Protein AF-A0A7C8I008-F1 (afdb_monomer_lite)

Secondary structure (DSSP, 8-state):
--S-------HHHHHHHHHHHHHHHHHHHHHHHHHHHTT-S--TTTT--STTHHHHHHHHHHHHHHHHHHHHHHHH-S-SEEEEEEETT--EEEEEEESS-----TTS--EEEETTSTTGGGGGSPTT-EEEETTEEEEEEEEEE--EEESSSEEEEEEEEEESS-EEEEEEHHHHHHHHHTT----S-S--------S-PPTT-EEEETTEEEE---S-PPP--SS--HHHHHHHHS-TT--------TTSSHHHHHHHHHHHHT-TTTTS-HHHHHHHTT-S-TT---EEESSHHHHHHHHHHHHHTT----TTTEEEHHHHHHHHHHHTT-B-BTTB--B---SS------HHHHHHHHHHHHHHHHHHHHHHHHHHHHHHHHS--HHHHHHHHHHHHTHHHHT-S-HHHHHHHHHTTHHHHHHHHHHHHHHHHHHHHHHHHHHHHH-TTHHHHHHHHH--GGGGG--HHHHHHHHHHHHHHHHHHHHHHHHTT-PPPTTSHHHHHHHHHGGGSPPHHHHHH--

Foldseek 3Di:
DDPDDDDDDDLLVVLVVVQVLLVLLLVQLVVVLVCVVVVVPPDPPPDPPDPVVPVVVVVVVV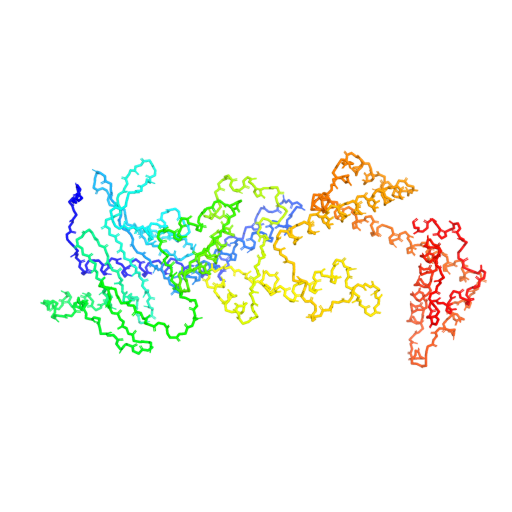VVVLVNVQSVQCNQPVAFKKWWKAAPVRDIDIEGEGLAQFGDRPPDSHHYYYCLAPVVVCLQPAFQDWDDDPNTIIGTFKMKGFQWDDDPGIKTAQIWIDGPPDTATDGISVVSNVCVVVPPPCPCVRCPPDDDDDPDDDQQDFHADRNHTDGRHPDPAQDPNSHDHNVLSVVLLPAPPDDDDDDDDPPNCSLVSVLLSLLLQLDPPRRADPVNCVVQVPPPCSNQAAEEDQDPVVQVSSCVSNVVSVHNDDPVRYYHPVVVVVVVCVVVLADDDPVHDHDHDDPPDDPPDDPVVVVVVVLVVLLVVLQVQLVVVVVVLVVLCVAPDPLSVVVSVVCVVVNVQSNDSGVVSVVVVVVVCVVSVVVVVVVLVVVLLVVLVVLVVVVCVVPVCVLVVQLVQLDDPVNVPDDPVVSSVVSSVLSSVLLLQVLVCLVVVHDRDPPDSSVSNVVVCPVSHDDNVVSVSSD

pLDDT: mean 77.52, std 16.25, range [32.84, 96.94]

Sequence (527 aa):
MSEFDYPSFNGERFASETLVAIGSIYQAAATKLNEKKDGVIGNPLANANDFNSAVSCNQLRKSSQEVYDGYRSIVAEPAIARITLVNKQNKIKRYYVTRRCSVVVPNSDIRVASYRSRIGQLASYDVGDEYRIGGELYELVEKAKLFPQQKKQWDSIDTYYEDDAQEFTISSLLTLIAEAQDGSAPDDGFTIIVDDIDEDIPDGALVFSDGRKRQVIGQPALSDTAVLDKMQVEVFRLPINSRLFLYGPPGTGKTTTLIKRLALKLDEREGVTEDERDLLANVEEPKAWLMFTPSELLRQYVKEAFVREGVLASSEHIHTWDKYKIKLGSECKLLATPNRRGFQLDKEQQINFSAQKQIKYYERFKKQLGSDFGRKIRKSIAALRSAKLDLASEISTQFVAKKHIFQSKNPVTIVMELSKFADKLNELEQVLKEEQTQIFKDEAKIQQRNDSKFLSSLYLEIKEEDDSQLSRGDKSKFVSTAYKRALIAYCENIAVSKAVNKGTQQEKIVTWLGERVPAKKNCNSFW

Structure (mmCIF, N/CA/C/O backbone):
data_AF-A0A7C8I008-F1
#
_entry.id   AF-A0A7C8I008-F1
#
loop_
_atom_site.group_PDB
_atom_site.id
_atom_site.type_symbol
_atom_site.label_atom_id
_atom_site.label_alt_id
_atom_site.label_comp_id
_atom_site.label_asym_id
_atom_site.label_entity_id
_atom_site.label_seq_id
_atom_site.pdbx_PDB_ins_code
_atom_site.Cartn_x
_atom_site.Cartn_y
_atom_site.Cartn_z
_atom_site.occupancy
_atom_site.B_iso_or_equiv
_atom_site.auth_seq_id
_atom_site.auth_comp_id
_atom_site.auth_asym_id
_atom_site.auth_atom_id
_atom_site.pdbx_PDB_model_num
ATOM 1 N N . MET A 1 1 ? -34.881 -11.059 19.661 1.00 35.00 1 MET A N 1
ATOM 2 C CA . MET A 1 1 ? -34.796 -11.804 20.933 1.00 35.00 1 MET A CA 1
ATOM 3 C C . MET A 1 1 ? -33.758 -12.877 20.714 1.00 35.00 1 MET A C 1
ATOM 5 O O . MET A 1 1 ? -34.074 -13.856 20.046 1.00 35.00 1 MET A O 1
ATOM 9 N N . SER A 1 2 ? -32.518 -12.627 21.132 1.00 40.41 2 SER A N 1
ATOM 10 C CA . SER A 1 2 ? -31.447 -13.614 21.023 1.00 40.41 2 SER A CA 1
ATOM 11 C C . SER A 1 2 ? -31.779 -14.812 21.920 1.00 40.41 2 SER A C 1
ATOM 13 O O . SER A 1 2 ? -32.346 -14.670 23.002 1.00 40.41 2 SER A O 1
ATOM 15 N N . GLU A 1 3 ? -31.488 -16.021 21.436 1.00 43.91 3 GLU A N 1
ATOM 16 C CA . GLU A 1 3 ? -31.693 -17.299 22.146 1.00 43.91 3 GLU A CA 1
ATOM 17 C C . GLU A 1 3 ? -30.688 -17.498 23.300 1.00 43.91 3 GLU A C 1
ATOM 19 O O . GLU A 1 3 ? -30.541 -18.598 23.835 1.00 43.91 3 GLU A O 1
ATOM 24 N N . PHE A 1 4 ? -29.964 -16.443 23.669 1.00 51.84 4 PHE A N 1
ATOM 25 C CA . PHE A 1 4 ? -28.753 -16.524 24.451 1.00 51.84 4 PHE A CA 1
ATOM 26 C C . PHE A 1 4 ? -28.821 -15.645 25.697 1.00 51.84 4 PHE A C 1
ATOM 28 O O . PHE A 1 4 ? -28.955 -14.428 25.623 1.00 51.84 4 PHE A O 1
ATOM 35 N N . ASP A 1 5 ? -28.704 -16.286 26.855 1.00 47.03 5 ASP A N 1
ATOM 36 C CA . ASP A 1 5 ? -28.783 -15.642 28.162 1.00 47.03 5 ASP A CA 1
ATOM 37 C C . ASP A 1 5 ? -27.387 -15.110 28.549 1.00 47.03 5 ASP A C 1
ATOM 39 O O . ASP A 1 5 ? -26.509 -15.878 28.963 1.00 47.03 5 ASP A O 1
ATOM 43 N N . TYR A 1 6 ? -27.142 -13.807 28.354 1.00 56.19 6 TYR A N 1
ATOM 44 C CA . TYR A 1 6 ? -25.900 -13.135 28.763 1.00 56.19 6 TYR A CA 1
ATOM 45 C C . TYR A 1 6 ? -26.154 -12.112 29.872 1.00 56.19 6 TYR A C 1
ATOM 47 O O . TYR A 1 6 ? -27.171 -11.420 29.856 1.00 56.19 6 TYR A O 1
ATOM 55 N N . PRO A 1 7 ? -25.236 -11.993 30.852 1.00 52.81 7 PRO A N 1
ATOM 56 C CA . PRO A 1 7 ? -25.397 -11.052 31.950 1.00 52.81 7 PRO A CA 1
ATOM 57 C C . PRO A 1 7 ? -25.434 -9.608 31.437 1.00 52.81 7 PRO A C 1
ATOM 59 O O . PRO A 1 7 ? -24.636 -9.234 30.578 1.00 52.81 7 PRO A O 1
ATOM 62 N N . SER A 1 8 ? -26.323 -8.802 32.022 1.00 64.62 8 SER A N 1
ATOM 63 C CA . SER A 1 8 ? -26.438 -7.360 31.783 1.00 64.62 8 SER A CA 1
ATOM 64 C C . SER A 1 8 ? -25.087 -6.650 31.916 1.00 64.62 8 SER A C 1
ATOM 66 O O . SER A 1 8 ? -24.280 -7.017 32.779 1.00 64.62 8 SER A O 1
ATOM 68 N N . PHE A 1 9 ? -24.865 -5.610 31.107 1.00 78.44 9 PHE A N 1
ATOM 69 C CA . PHE A 1 9 ? -23.652 -4.791 31.134 1.00 78.44 9 PHE A CA 1
ATOM 70 C C . PHE A 1 9 ? -23.229 -4.425 32.563 1.00 78.44 9 PHE A C 1
ATOM 72 O O . PHE A 1 9 ? -23.972 -3.800 33.319 1.00 78.44 9 PHE A O 1
ATOM 79 N N . ASN A 1 10 ? -22.005 -4.807 32.924 1.00 84.06 10 ASN A N 1
ATOM 80 C CA . ASN A 1 10 ? -21.360 -4.398 34.165 1.00 84.06 10 ASN A CA 1
ATOM 81 C C . ASN A 1 10 ? -20.214 -3.444 33.812 1.00 84.06 10 ASN A C 1
ATOM 83 O O . ASN A 1 10 ? -19.160 -3.886 33.343 1.00 84.06 10 ASN A O 1
ATOM 87 N N . GLY A 1 11 ? -20.441 -2.144 34.017 1.00 83.81 11 GLY A N 1
ATOM 88 C CA . GLY A 1 11 ? -19.523 -1.080 33.609 1.00 83.81 11 GLY A CA 1
ATOM 89 C C . GLY A 1 11 ? -18.139 -1.172 34.247 1.00 83.81 11 GLY A C 1
ATOM 90 O O . GLY A 1 11 ? -17.138 -1.087 33.535 1.00 83.81 11 GLY A O 1
ATOM 91 N N . GLU A 1 12 ? -18.065 -1.437 35.554 1.00 86.31 12 GLU A N 1
ATOM 92 C CA . GLU A 1 12 ? -16.793 -1.575 36.277 1.00 86.31 12 GLU A CA 1
ATOM 93 C C . GLU A 1 12 ? -15.964 -2.740 35.725 1.00 86.31 12 GLU A C 1
ATOM 95 O O . GLU A 1 12 ? -14.778 -2.590 35.410 1.00 86.31 12 GLU A O 1
ATOM 100 N N . ARG A 1 13 ? -16.601 -3.905 35.547 1.00 88.12 13 ARG A N 1
ATOM 101 C CA . ARG A 1 13 ? -15.954 -5.092 34.986 1.00 88.12 13 ARG A CA 1
ATOM 102 C C . ARG A 1 13 ? -15.525 -4.854 33.541 1.00 88.12 13 ARG A C 1
ATOM 104 O O . ARG A 1 13 ? -14.401 -5.199 33.177 1.00 88.12 13 ARG A O 1
ATOM 111 N N . PHE A 1 14 ? -16.395 -4.268 32.718 1.00 90.75 14 PHE A N 1
ATOM 112 C CA . PHE A 1 14 ? -16.093 -3.943 31.326 1.00 90.75 14 PHE A CA 1
ATOM 113 C C . PHE A 1 14 ? -14.873 -3.023 31.222 1.00 90.75 14 PHE A C 1
ATOM 115 O O . PHE A 1 14 ? -13.942 -3.335 30.472 1.00 90.75 14 PHE A O 1
ATOM 122 N N . ALA A 1 15 ? -14.856 -1.929 31.986 1.00 91.88 15 ALA A N 1
ATOM 123 C CA . ALA A 1 15 ? -13.770 -0.960 31.984 1.00 91.88 15 ALA A CA 1
ATOM 124 C C . ALA A 1 15 ? -12.464 -1.577 32.494 1.00 91.88 15 ALA A C 1
ATOM 126 O O . ALA A 1 15 ? -11.439 -1.483 31.817 1.00 91.88 15 ALA A O 1
ATOM 127 N N . SER A 1 16 ? -12.511 -2.286 33.625 1.00 91.81 16 SER A N 1
ATOM 128 C CA . SER A 1 16 ? -11.337 -2.920 34.232 1.00 91.81 16 SER A CA 1
ATOM 129 C C . SER A 1 16 ? -10.700 -3.953 33.301 1.00 91.81 16 SER A C 1
ATOM 131 O O . SER A 1 16 ? -9.501 -3.888 33.028 1.00 91.81 16 SER A O 1
ATOM 133 N N . GLU A 1 17 ? -11.496 -4.873 32.739 1.00 94.12 17 GLU A N 1
ATOM 134 C CA . GLU A 1 17 ? -11.001 -5.880 31.789 1.00 94.12 17 GLU A CA 1
ATOM 135 C C . GLU A 1 17 ? -10.402 -5.232 30.528 1.00 94.12 17 GLU A C 1
ATOM 137 O O . GLU A 1 17 ? -9.371 -5.686 30.023 1.00 94.12 17 GLU A O 1
ATOM 142 N N . THR A 1 18 ? -11.029 -4.162 30.026 1.00 95.56 18 THR A N 1
ATOM 143 C CA . THR A 1 18 ? -10.592 -3.461 28.810 1.00 95.56 18 THR A CA 1
ATOM 144 C C . THR A 1 18 ? -9.280 -2.712 29.030 1.00 95.56 18 THR A C 1
ATOM 146 O O . THR A 1 18 ? -8.369 -2.826 28.209 1.00 95.56 18 THR A O 1
ATOM 149 N N . LEU A 1 19 ? -9.137 -1.988 30.142 1.00 95.62 19 LEU A N 1
ATOM 150 C CA . LEU A 1 19 ? -7.914 -1.243 30.454 1.00 95.62 19 LEU A CA 1
ATOM 151 C C . LEU A 1 19 ? -6.730 -2.168 30.754 1.00 95.62 19 LEU A C 1
ATOM 153 O O . LEU A 1 19 ? -5.621 -1.902 30.283 1.00 95.62 19 LEU A O 1
ATOM 157 N N . VAL A 1 20 ? -6.963 -3.284 31.458 1.00 95.50 20 VAL A N 1
ATOM 158 C CA . VAL A 1 20 ? -5.945 -4.332 31.646 1.00 95.50 20 VAL A CA 1
ATOM 159 C C . VAL A 1 20 ? -5.475 -4.853 30.291 1.00 95.50 20 VAL A C 1
ATOM 161 O O . VAL A 1 20 ? -4.271 -4.903 30.037 1.00 95.50 20 VAL A O 1
ATOM 164 N N . ALA A 1 21 ? -6.404 -5.166 29.383 1.00 95.81 21 ALA A N 1
ATOM 165 C CA . ALA A 1 21 ? -6.048 -5.646 28.055 1.00 95.81 21 ALA A CA 1
ATOM 166 C C . ALA A 1 21 ? -5.257 -4.613 27.239 1.00 95.81 21 ALA A C 1
ATOM 168 O O . ALA A 1 21 ? -4.223 -4.968 26.677 1.00 95.81 21 ALA A O 1
ATOM 169 N N . ILE A 1 22 ? -5.677 -3.342 27.212 1.00 96.44 22 ILE A N 1
ATOM 170 C CA . ILE A 1 22 ? -4.943 -2.253 26.540 1.00 96.44 22 ILE A CA 1
ATOM 171 C C . ILE A 1 22 ? -3.505 -2.169 27.069 1.00 96.44 22 ILE A C 1
ATOM 173 O O . ILE A 1 22 ? -2.557 -2.141 26.280 1.00 96.44 22 ILE A O 1
ATOM 177 N N . GLY A 1 23 ? -3.330 -2.193 28.394 1.00 95.50 23 GLY A N 1
ATOM 178 C CA . GLY A 1 23 ? -2.017 -2.159 29.034 1.00 95.50 23 GLY A CA 1
ATOM 179 C C . GLY A 1 23 ? -1.141 -3.361 28.672 1.00 95.50 23 GLY A C 1
ATOM 180 O O . GLY A 1 23 ? 0.023 -3.185 28.303 1.00 95.50 23 GLY A O 1
ATOM 181 N N . SER A 1 24 ? -1.689 -4.577 28.716 1.00 95.81 24 SER A N 1
ATOM 182 C CA . SER A 1 24 ? -0.947 -5.798 28.377 1.00 95.81 24 SER A CA 1
ATOM 183 C C . SER A 1 24 ? -0.591 -5.883 26.889 1.00 95.81 24 SER A C 1
ATOM 185 O O . SER A 1 24 ? 0.517 -6.299 26.548 1.00 95.81 24 SER A O 1
ATOM 187 N N . ILE A 1 25 ? -1.486 -5.448 25.996 1.00 95.75 25 ILE A N 1
ATOM 188 C CA . ILE A 1 25 ? -1.235 -5.380 24.548 1.00 95.75 25 ILE A CA 1
ATOM 189 C C . ILE A 1 25 ? -0.118 -4.375 24.248 1.00 95.75 25 ILE A C 1
ATOM 191 O O . ILE A 1 25 ? 0.819 -4.694 23.510 1.00 95.75 25 ILE A O 1
ATOM 195 N N . TYR A 1 26 ? -0.176 -3.193 24.869 1.00 95.75 26 TYR A N 1
ATOM 196 C CA . TYR A 1 26 ? 0.887 -2.193 24.793 1.00 95.75 26 TYR A CA 1
ATOM 197 C C . TYR A 1 26 ? 2.233 -2.769 25.246 1.00 95.75 26 TYR A C 1
ATOM 199 O O . TYR A 1 26 ? 3.219 -2.667 24.518 1.00 95.75 26 TYR A O 1
ATOM 207 N N . GLN A 1 27 ? 2.281 -3.408 26.420 1.00 94.69 27 GLN A N 1
ATOM 208 C CA . GLN A 1 27 ? 3.513 -3.985 26.964 1.00 94.69 27 GLN A CA 1
ATOM 209 C C . GLN A 1 27 ? 4.084 -5.070 26.048 1.00 94.69 27 GLN A C 1
ATOM 211 O O . GLN A 1 27 ? 5.277 -5.049 25.748 1.00 94.69 27 GLN A O 1
ATOM 216 N N . ALA A 1 28 ? 3.244 -5.979 25.546 1.00 93.50 28 ALA A N 1
ATOM 217 C CA . ALA A 1 28 ? 3.674 -7.032 24.631 1.00 93.50 28 ALA A CA 1
ATOM 218 C C . ALA A 1 28 ? 4.296 -6.453 23.346 1.00 93.50 28 ALA A C 1
ATOM 220 O O . ALA A 1 28 ? 5.362 -6.899 22.911 1.00 93.50 28 ALA A O 1
ATOM 221 N N . ALA A 1 29 ? 3.675 -5.422 22.765 1.00 92.69 29 ALA A N 1
ATOM 222 C CA . ALA A 1 29 ? 4.202 -4.745 21.582 1.00 92.69 29 ALA A CA 1
ATOM 223 C C . ALA A 1 29 ? 5.481 -3.944 21.877 1.00 92.69 29 ALA A C 1
ATOM 225 O O . ALA A 1 29 ? 6.429 -3.998 21.093 1.00 92.69 29 ALA A O 1
ATOM 226 N N . ALA A 1 30 ? 5.544 -3.239 23.010 1.00 93.00 30 ALA A N 1
ATOM 227 C CA . ALA A 1 30 ? 6.714 -2.469 23.426 1.00 93.00 30 ALA A CA 1
ATOM 228 C C . ALA A 1 30 ? 7.938 -3.371 23.659 1.00 93.00 30 ALA A C 1
ATOM 230 O O . ALA A 1 30 ? 9.037 -3.041 23.209 1.00 93.00 30 ALA A O 1
ATOM 231 N N . THR A 1 31 ? 7.750 -4.541 24.277 1.00 91.56 31 THR A N 1
ATOM 232 C CA . THR A 1 31 ? 8.813 -5.541 24.447 1.00 91.56 31 THR A CA 1
ATOM 233 C C . THR A 1 31 ? 9.330 -6.025 23.094 1.00 91.56 31 THR A C 1
ATOM 235 O O . THR A 1 31 ? 10.530 -5.949 22.841 1.00 91.56 31 THR A O 1
ATOM 238 N N . LYS A 1 32 ? 8.441 -6.412 22.168 1.00 88.38 32 LYS A N 1
ATOM 239 C CA . LYS A 1 32 ? 8.828 -6.829 20.805 1.00 88.38 32 LYS A CA 1
ATOM 240 C C . LYS A 1 32 ? 9.549 -5.727 20.027 1.00 88.38 32 LYS A C 1
ATOM 242 O O . LYS A 1 32 ? 10.453 -5.999 19.236 1.00 88.38 32 LYS A O 1
ATOM 247 N N . LEU A 1 33 ? 9.168 -4.473 20.254 1.00 87.31 33 LEU A N 1
ATOM 248 C CA . LEU A 1 33 ? 9.808 -3.312 19.649 1.00 87.31 33 LEU A CA 1
ATOM 249 C C . LEU A 1 33 ? 11.233 -3.083 20.188 1.00 87.31 33 LEU A C 1
ATOM 251 O O . LEU A 1 33 ? 12.119 -2.694 19.421 1.00 87.31 33 LEU A O 1
ATOM 255 N N . ASN A 1 34 ? 11.453 -3.329 21.481 1.00 84.19 34 ASN A N 1
ATOM 256 C CA . ASN A 1 34 ? 12.753 -3.183 22.136 1.00 84.19 34 ASN A CA 1
ATOM 257 C C . ASN A 1 34 ? 13.694 -4.368 21.853 1.00 84.19 34 ASN A C 1
ATOM 259 O O . ASN A 1 34 ? 14.860 -4.131 21.557 1.00 84.19 34 ASN A O 1
ATOM 263 N N . GLU A 1 35 ? 13.189 -5.607 21.767 1.00 80.00 35 GLU A N 1
ATOM 264 C CA . GLU A 1 35 ? 13.971 -6.801 21.378 1.00 80.00 35 GLU A CA 1
ATOM 265 C C . GLU A 1 35 ? 14.727 -6.616 20.040 1.00 80.00 35 GLU A C 1
ATOM 267 O O . GLU A 1 35 ? 15.831 -7.134 19.859 1.00 80.00 35 GLU A O 1
ATOM 272 N N . LYS A 1 36 ? 14.165 -5.843 19.094 1.00 65.38 36 LYS A N 1
ATOM 273 C CA . LYS A 1 36 ? 14.832 -5.489 17.826 1.00 65.38 36 LYS A CA 1
ATOM 274 C C . LYS A 1 36 ? 15.925 -4.428 18.001 1.00 65.38 36 LYS A C 1
ATOM 276 O O . LYS A 1 36 ? 16.916 -4.472 17.276 1.00 65.38 36 LYS A O 1
ATOM 281 N N . LYS A 1 37 ? 15.747 -3.466 18.917 1.00 59.16 37 LYS A N 1
ATOM 282 C CA . LYS A 1 37 ? 16.763 -2.438 19.216 1.00 59.16 37 LYS A CA 1
ATOM 283 C C . LYS A 1 37 ? 17.992 -3.054 19.880 1.00 59.16 37 LYS A C 1
ATOM 285 O O . LYS A 1 37 ? 19.102 -2.653 19.551 1.00 59.16 37 LYS A O 1
ATOM 290 N N . ASP A 1 38 ? 17.778 -4.063 20.720 1.00 51.31 38 ASP A N 1
ATOM 291 C CA . ASP A 1 38 ? 18.839 -4.771 21.442 1.00 51.31 38 ASP A CA 1
ATOM 292 C C . ASP A 1 38 ? 19.513 -5.874 20.599 1.00 51.31 38 ASP A C 1
ATOM 294 O O . ASP A 1 38 ? 20.424 -6.552 21.066 1.00 51.31 38 ASP A O 1
ATOM 298 N N . GLY A 1 39 ? 19.092 -6.067 19.340 1.00 50.09 39 GLY A N 1
ATOM 299 C CA . GLY A 1 39 ? 19.676 -7.062 18.432 1.00 50.09 39 GLY A CA 1
ATOM 300 C C . GLY A 1 39 ? 19.353 -8.523 18.782 1.00 50.09 39 GLY A C 1
ATOM 301 O O . GLY A 1 39 ? 19.993 -9.425 18.249 1.00 50.09 39 GLY A O 1
ATOM 302 N N . VAL A 1 40 ? 18.365 -8.769 19.653 1.00 43.50 40 VAL A N 1
ATOM 303 C CA . VAL A 1 40 ? 18.032 -10.098 20.214 1.00 43.50 40 VAL A CA 1
ATOM 304 C C . VAL A 1 40 ? 17.025 -10.879 19.356 1.00 43.50 40 VAL A C 1
ATOM 306 O O . VAL A 1 40 ? 16.793 -12.066 19.584 1.00 43.50 40 VAL A O 1
ATOM 309 N N . ILE A 1 41 ? 16.481 -10.285 18.289 1.00 44.50 41 ILE A N 1
ATOM 310 C CA . ILE A 1 41 ? 15.851 -11.087 17.232 1.00 44.50 41 ILE A CA 1
ATOM 311 C C . ILE A 1 41 ? 16.980 -11.841 16.534 1.00 44.50 41 ILE A C 1
ATOM 313 O O . ILE A 1 41 ? 17.715 -11.249 15.745 1.00 44.50 41 ILE A O 1
ATOM 317 N N . GLY A 1 42 ? 17.128 -13.122 16.892 1.00 38.34 42 GLY A N 1
ATOM 318 C CA . GLY A 1 42 ? 18.175 -14.013 16.410 1.00 38.34 42 GLY A CA 1
ATOM 319 C C . GLY A 1 42 ? 18.483 -13.742 14.949 1.00 38.34 42 GLY A C 1
ATOM 320 O O . GLY A 1 42 ? 17.589 -13.794 14.108 1.00 38.34 42 GLY A O 1
ATOM 321 N N . ASN A 1 43 ? 19.741 -13.392 14.687 1.00 36.06 43 ASN A N 1
ATOM 322 C CA . ASN A 1 43 ? 20.260 -13.127 13.359 1.00 36.06 43 ASN A CA 1
ATOM 323 C C . ASN A 1 43 ? 19.795 -14.267 12.429 1.00 36.06 43 ASN A C 1
ATOM 325 O O . ASN A 1 43 ? 20.353 -15.366 12.501 1.00 36.06 43 ASN A O 1
ATOM 329 N N . PRO A 1 44 ? 18.832 -14.054 11.513 1.00 43.16 44 PRO A N 1
ATOM 330 C CA . PRO A 1 44 ? 18.448 -15.070 10.540 1.00 43.16 44 PRO A CA 1
ATOM 331 C C . PRO A 1 44 ? 19.494 -15.148 9.413 1.00 43.16 44 PRO A C 1
ATOM 333 O O . PRO A 1 44 ? 19.211 -15.591 8.308 1.00 43.16 44 PRO A O 1
ATOM 336 N N . LEU A 1 45 ? 20.721 -14.697 9.693 1.00 37.59 45 LEU A N 1
ATOM 337 C CA . LEU A 1 45 ? 21.918 -14.884 8.885 1.00 37.59 45 LEU A CA 1
ATOM 338 C C . LEU A 1 45 ? 22.544 -16.271 9.094 1.00 37.59 45 LEU A C 1
ATOM 340 O O . LEU A 1 45 ? 23.479 -16.615 8.380 1.00 37.59 45 LEU A O 1
ATOM 344 N N . ALA A 1 46 ? 22.050 -17.076 10.042 1.00 36.84 46 ALA A N 1
ATOM 345 C CA . ALA A 1 46 ? 22.667 -18.358 10.373 1.00 36.84 46 ALA A CA 1
ATOM 346 C C . ALA A 1 46 ? 22.480 -19.461 9.310 1.00 36.84 46 ALA A C 1
ATOM 348 O O . ALA A 1 46 ? 23.160 -20.471 9.413 1.00 36.84 46 ALA A O 1
ATOM 349 N N . ASN A 1 47 ? 21.626 -19.287 8.289 1.00 38.28 47 ASN A N 1
ATOM 350 C CA . ASN A 1 47 ? 21.440 -20.279 7.215 1.00 38.28 47 ASN A CA 1
ATOM 351 C C . ASN A 1 47 ? 21.160 -19.627 5.845 1.00 38.28 47 ASN A C 1
ATOM 353 O O . ASN A 1 47 ? 20.134 -19.882 5.221 1.00 38.28 47 ASN A O 1
ATOM 357 N N . ALA A 1 48 ? 22.068 -18.777 5.360 1.00 33.78 48 ALA A N 1
ATOM 358 C CA . ALA A 1 48 ? 22.022 -18.248 3.992 1.00 33.78 48 ALA A CA 1
ATOM 359 C C . ALA A 1 48 ? 23.169 -18.818 3.139 1.00 33.78 48 ALA A C 1
ATOM 361 O O . ALA A 1 48 ? 24.023 -18.079 2.658 1.00 33.78 48 ALA A O 1
ATOM 362 N N . ASN A 1 49 ? 23.186 -20.140 2.952 1.00 34.41 49 ASN A N 1
ATOM 363 C CA . ASN A 1 49 ? 23.975 -20.778 1.897 1.00 34.41 49 ASN A CA 1
ATOM 364 C C . ASN A 1 49 ? 23.089 -20.949 0.660 1.00 34.41 49 ASN A C 1
ATOM 366 O O . ASN A 1 49 ? 22.617 -22.045 0.391 1.00 34.41 49 ASN A O 1
ATOM 370 N N . ASP A 1 50 ? 22.829 -19.860 -0.066 1.00 34.31 50 ASP A N 1
ATOM 371 C CA . ASP A 1 50 ? 22.341 -19.965 -1.442 1.00 34.31 50 ASP A CA 1
ATOM 372 C C . ASP A 1 50 ? 22.636 -18.688 -2.239 1.00 34.31 50 ASP A C 1
ATOM 374 O O . ASP A 1 50 ? 22.447 -17.563 -1.767 1.00 34.31 50 ASP A O 1
ATOM 378 N N . PHE A 1 51 ? 23.115 -18.862 -3.470 1.00 32.84 51 PHE A N 1
ATOM 379 C CA . PHE A 1 51 ? 23.708 -17.830 -4.337 1.00 32.84 51 PHE A CA 1
ATOM 380 C C . PHE A 1 51 ? 22.685 -16.793 -4.881 1.00 32.84 51 PHE A C 1
ATOM 382 O O . PHE A 1 51 ? 23.039 -15.936 -5.683 1.00 32.84 51 PHE A O 1
ATOM 389 N N . ASN A 1 52 ? 21.433 -16.815 -4.392 1.00 35.84 52 ASN A N 1
ATOM 390 C CA . ASN A 1 52 ? 20.337 -15.866 -4.680 1.00 35.84 52 ASN A CA 1
ATOM 391 C C . ASN A 1 52 ? 20.080 -14.838 -3.545 1.00 35.84 52 ASN A C 1
ATOM 393 O O . ASN A 1 52 ? 19.022 -14.209 -3.457 1.00 35.84 52 ASN A O 1
ATOM 397 N N . SER A 1 53 ? 21.050 -14.650 -2.648 1.00 33.25 53 SER A N 1
ATOM 398 C CA . SER A 1 53 ? 20.885 -13.984 -1.347 1.00 33.25 53 SER A CA 1
ATOM 399 C C . SER A 1 53 ? 20.501 -12.494 -1.368 1.00 33.25 53 SER A C 1
ATOM 401 O O . SER A 1 53 ? 19.949 -12.011 -0.382 1.00 33.25 53 SER A O 1
ATOM 403 N N . ALA A 1 54 ? 20.727 -11.738 -2.447 1.00 36.03 54 ALA A N 1
ATOM 404 C CA . ALA A 1 54 ? 20.467 -10.290 -2.450 1.00 36.03 54 ALA A CA 1
ATOM 405 C C . ALA A 1 54 ? 18.966 -9.932 -2.472 1.00 36.03 54 ALA A C 1
ATOM 407 O O . ALA A 1 54 ? 18.527 -9.031 -1.751 1.00 36.03 54 ALA A O 1
ATOM 408 N N . VAL A 1 55 ? 18.160 -10.653 -3.260 1.00 37.19 55 VAL A N 1
ATOM 409 C CA . VAL A 1 55 ? 16.703 -10.439 -3.348 1.00 37.19 55 VAL A CA 1
ATOM 410 C C . VAL A 1 55 ? 16.015 -10.963 -2.085 1.00 37.19 55 VAL A C 1
ATOM 412 O O . VAL A 1 55 ? 15.208 -10.244 -1.491 1.00 37.19 55 VAL A O 1
ATOM 415 N N . SER A 1 56 ? 16.424 -12.139 -1.598 1.00 33.03 56 SER A N 1
ATOM 416 C CA . SER A 1 56 ? 15.921 -12.737 -0.355 1.00 33.03 56 SER A CA 1
ATOM 417 C C . SER A 1 56 ? 16.267 -11.897 0.880 1.00 33.03 56 SER A C 1
ATOM 419 O O . SER A 1 56 ? 15.401 -11.648 1.715 1.00 33.03 56 SER A O 1
ATOM 421 N N . CYS A 1 57 ? 17.487 -11.353 0.980 1.00 34.16 57 CYS A N 1
ATOM 422 C CA . CYS A 1 57 ? 17.858 -10.429 2.060 1.00 34.16 57 CYS A CA 1
ATOM 423 C C . CYS A 1 57 ? 17.034 -9.135 2.030 1.00 34.16 57 CYS A C 1
ATOM 425 O O . CYS A 1 57 ? 16.653 -8.622 3.084 1.00 34.16 57 CYS A O 1
ATOM 427 N N . ASN A 1 58 ? 16.730 -8.601 0.844 1.00 39.47 58 ASN A N 1
ATOM 428 C CA . ASN A 1 58 ? 15.901 -7.403 0.708 1.00 39.47 58 ASN A CA 1
ATOM 429 C C . ASN A 1 58 ? 14.429 -7.668 1.061 1.00 39.47 58 ASN A C 1
ATOM 431 O O . ASN A 1 58 ? 13.810 -6.837 1.725 1.00 39.47 58 ASN A O 1
ATOM 435 N N . GLN A 1 59 ? 13.876 -8.822 0.678 1.00 42.53 59 GLN A N 1
ATOM 436 C CA . GLN A 1 59 ? 12.527 -9.246 1.071 1.00 42.53 59 GLN A CA 1
ATOM 437 C C . GLN A 1 59 ? 12.426 -9.485 2.587 1.00 42.53 59 GLN A C 1
ATOM 439 O O . GLN A 1 59 ? 11.502 -8.983 3.229 1.00 42.53 59 GLN A O 1
ATOM 444 N N . LEU A 1 60 ? 13.423 -10.140 3.192 1.00 47.81 60 LEU A N 1
ATOM 445 C CA . LEU A 1 60 ? 13.501 -10.358 4.642 1.00 47.81 60 LEU A CA 1
ATOM 446 C C . LEU A 1 60 ? 13.630 -9.045 5.427 1.00 47.81 60 LEU A C 1
ATOM 448 O O . LEU A 1 60 ? 12.961 -8.866 6.448 1.00 47.81 60 LEU A O 1
ATOM 452 N N . ARG A 1 61 ? 14.441 -8.094 4.944 1.00 50.75 61 ARG A N 1
ATOM 453 C CA . ARG A 1 61 ? 14.543 -6.745 5.528 1.00 50.75 61 ARG A CA 1
ATOM 454 C C . ARG A 1 61 ? 13.223 -5.981 5.441 1.00 50.75 61 ARG A C 1
ATOM 456 O O . ARG A 1 61 ? 12.832 -5.370 6.433 1.00 50.75 61 ARG A O 1
ATOM 463 N N . LYS A 1 62 ? 12.522 -6.043 4.301 1.00 56.50 62 LYS A N 1
ATOM 464 C CA . LYS A 1 62 ? 11.199 -5.417 4.124 1.00 56.50 62 LYS A CA 1
ATOM 465 C C . LYS A 1 62 ? 10.157 -6.018 5.075 1.00 56.50 62 LYS A C 1
ATOM 467 O O . LYS A 1 62 ? 9.540 -5.268 5.823 1.00 56.50 62 LYS A O 1
ATOM 472 N N . SER A 1 63 ? 10.057 -7.346 5.152 1.00 60.50 63 SER A N 1
ATOM 473 C CA . SER A 1 63 ? 9.148 -8.045 6.081 1.00 60.50 63 SER A CA 1
ATOM 474 C C . SER A 1 63 ? 9.463 -7.723 7.551 1.00 60.50 63 SER A C 1
ATOM 476 O O . SER A 1 63 ? 8.569 -7.462 8.356 1.00 60.50 63 SER A O 1
ATOM 478 N N . SER A 1 64 ? 10.749 -7.631 7.906 1.00 66.31 64 SER A N 1
ATOM 479 C CA . SER A 1 64 ? 11.186 -7.251 9.259 1.00 66.31 64 SER A CA 1
ATOM 480 C C . SER A 1 64 ? 10.889 -5.787 9.607 1.00 66.31 64 SER A C 1
ATOM 482 O O . SER A 1 64 ? 10.793 -5.432 10.786 1.00 66.31 64 SER A O 1
ATOM 484 N N . GLN A 1 65 ? 10.801 -4.911 8.605 1.00 71.50 65 GLN A N 1
ATOM 485 C CA . GLN A 1 65 ? 10.433 -3.511 8.786 1.00 71.50 65 GLN A CA 1
ATOM 486 C C . GLN A 1 65 ? 8.915 -3.353 8.932 1.00 71.50 65 GLN A C 1
ATOM 488 O O . GLN A 1 65 ? 8.477 -2.701 9.874 1.00 71.50 65 GLN A O 1
ATOM 493 N N . GLU A 1 66 ? 8.127 -4.032 8.095 1.00 70.81 66 GLU A N 1
ATOM 494 C CA . GLU A 1 66 ? 6.658 -4.044 8.166 1.00 70.81 66 GLU A CA 1
ATOM 495 C C . GLU A 1 66 ? 6.150 -4.519 9.541 1.00 70.81 66 GLU A C 1
ATOM 497 O O . GLU A 1 66 ? 5.305 -3.866 10.152 1.00 70.81 66 GLU A O 1
ATOM 502 N N . VAL A 1 67 ? 6.719 -5.604 10.085 1.00 75.88 67 VAL A N 1
ATOM 503 C CA . VAL A 1 67 ? 6.381 -6.103 11.435 1.00 75.88 67 VAL A CA 1
ATOM 504 C C . VAL A 1 67 ? 6.659 -5.056 12.512 1.00 75.88 67 VAL A C 1
ATOM 506 O O . VAL A 1 67 ? 5.865 -4.856 13.430 1.00 75.88 67 VAL A O 1
ATOM 509 N N . TYR A 1 68 ? 7.791 -4.371 12.394 1.00 82.00 68 TYR A N 1
ATOM 510 C CA . TYR A 1 68 ? 8.224 -3.380 13.366 1.00 82.00 68 TYR A CA 1
ATOM 511 C C . TYR A 1 68 ? 7.356 -2.117 13.335 1.00 82.00 68 TYR A C 1
ATOM 513 O O . TYR A 1 68 ? 6.965 -1.608 14.386 1.00 82.00 68 TYR A O 1
ATOM 521 N N . ASP A 1 69 ? 7.005 -1.644 12.140 1.00 81.31 69 ASP A N 1
ATOM 522 C CA . ASP A 1 69 ? 6.069 -0.533 11.966 1.00 81.31 69 ASP A CA 1
ATOM 523 C C . ASP A 1 69 ? 4.654 -0.914 12.435 1.00 81.31 69 ASP A C 1
ATOM 525 O O . ASP A 1 69 ? 3.913 -0.068 12.939 1.00 81.31 69 ASP A O 1
ATOM 529 N N . GLY A 1 70 ? 4.301 -2.200 12.348 1.00 84.50 70 GLY A N 1
ATOM 530 C CA . GLY A 1 70 ? 3.125 -2.774 12.995 1.00 84.50 70 GLY A CA 1
ATOM 531 C C . GLY A 1 70 ? 3.150 -2.608 14.518 1.00 84.50 70 GLY A C 1
ATOM 532 O O . GLY A 1 70 ? 2.227 -2.021 15.078 1.00 84.50 70 GLY A O 1
ATOM 533 N N . TYR A 1 71 ? 4.223 -3.034 15.194 1.00 89.81 71 TYR A N 1
ATOM 534 C CA . TYR A 1 71 ? 4.343 -2.865 16.651 1.00 89.81 71 TYR A CA 1
ATOM 535 C C . TYR A 1 71 ? 4.372 -1.397 17.083 1.00 89.81 71 TYR A C 1
ATOM 537 O O . TYR A 1 71 ? 3.759 -1.062 18.093 1.00 89.81 71 TYR A O 1
ATOM 545 N N . ARG A 1 72 ? 4.996 -0.497 16.307 1.00 89.88 72 ARG A N 1
ATOM 546 C CA . ARG A 1 72 ? 4.902 0.956 16.553 1.00 89.88 72 ARG A CA 1
ATOM 547 C C . ARG A 1 72 ? 3.458 1.448 16.559 1.00 89.88 72 ARG A C 1
ATOM 549 O O . ARG A 1 72 ? 3.109 2.266 17.402 1.00 89.88 72 ARG A O 1
ATOM 556 N N . SER A 1 73 ? 2.633 0.941 15.642 1.00 89.12 73 SER A N 1
ATOM 557 C CA . SER A 1 73 ? 1.208 1.274 15.597 1.00 89.12 73 SER A CA 1
ATOM 558 C C . SER A 1 73 ? 0.483 0.825 16.866 1.00 89.12 73 SER A C 1
ATOM 560 O O . SER A 1 73 ? -0.300 1.601 17.393 1.00 89.12 73 SER A O 1
ATOM 562 N N . ILE A 1 74 ? 0.759 -0.384 17.372 1.00 92.25 74 ILE A N 1
ATOM 563 C CA . ILE A 1 74 ? 0.139 -0.896 18.609 1.00 92.25 74 ILE A CA 1
ATOM 564 C C . ILE A 1 74 ? 0.604 -0.094 19.830 1.00 92.25 74 ILE A C 1
ATOM 566 O O . ILE A 1 74 ? -0.189 0.211 20.707 1.00 92.25 74 ILE A O 1
ATOM 570 N N . VAL A 1 75 ? 1.883 0.282 19.894 1.00 93.19 75 VAL A N 1
ATOM 571 C CA . VAL A 1 75 ? 2.410 1.102 20.999 1.00 93.19 75 VAL A CA 1
ATOM 572 C C . VAL A 1 75 ? 1.701 2.460 21.077 1.00 93.19 75 VAL A C 1
ATOM 574 O O . VAL A 1 75 ? 1.460 2.950 22.175 1.00 93.19 75 VAL A O 1
ATOM 577 N N . ALA A 1 76 ? 1.359 3.056 19.931 1.00 91.38 76 ALA A N 1
ATOM 578 C CA . ALA A 1 76 ? 0.626 4.320 19.878 1.00 91.38 76 ALA A CA 1
ATOM 579 C C . ALA A 1 76 ? -0.886 4.159 20.134 1.00 91.38 76 ALA A C 1
ATOM 581 O O . ALA A 1 76 ? -1.485 5.010 20.782 1.00 91.38 76 ALA A O 1
ATOM 582 N N . GLU A 1 77 ? -1.496 3.085 19.629 1.00 91.88 77 GLU A N 1
ATOM 583 C CA . GLU A 1 77 ? -2.937 2.811 19.693 1.00 91.88 77 GLU A CA 1
ATOM 584 C C . GLU A 1 77 ? -3.149 1.296 19.925 1.00 91.88 77 GLU A C 1
ATOM 586 O O . GLU A 1 77 ? -3.252 0.526 18.961 1.00 91.88 77 GLU A O 1
ATOM 591 N N . PRO A 1 78 ? -3.161 0.827 21.192 1.00 94.25 78 PRO A N 1
ATOM 592 C CA . PRO A 1 78 ? -3.084 -0.605 21.498 1.00 94.25 78 PRO A CA 1
ATOM 593 C C . PRO A 1 78 ? -4.301 -1.417 21.064 1.00 94.25 78 PRO A C 1
ATOM 595 O O . PRO A 1 78 ? -4.153 -2.584 20.717 1.00 94.25 78 PRO A O 1
ATOM 598 N N . ALA A 1 79 ? -5.493 -0.823 21.063 1.00 95.56 79 ALA A N 1
ATOM 599 C CA . ALA A 1 79 ? -6.715 -1.455 20.582 1.00 95.56 79 ALA A CA 1
ATOM 600 C C . ALA A 1 79 ? -7.687 -0.394 20.052 1.00 95.56 79 ALA A C 1
ATOM 602 O O . ALA A 1 79 ? -7.877 0.637 20.680 1.00 95.56 79 ALA A O 1
ATOM 603 N N . ILE A 1 80 ? -8.321 -0.665 18.915 1.00 94.88 80 ILE A N 1
ATOM 604 C CA . ILE A 1 80 ? -9.330 0.204 18.287 1.00 94.88 80 ILE A CA 1
ATOM 605 C C . ILE A 1 80 ? -10.755 -0.303 18.507 1.00 94.88 80 ILE A C 1
ATOM 607 O O . ILE A 1 80 ? -11.718 0.442 18.344 1.00 94.88 80 ILE A O 1
ATOM 611 N N . ALA A 1 81 ? -10.906 -1.581 18.852 1.00 96.12 81 ALA A N 1
ATOM 612 C CA . ALA A 1 81 ? -12.193 -2.160 19.189 1.00 96.12 81 ALA A CA 1
ATOM 613 C C . ALA A 1 81 ? -12.044 -3.366 20.120 1.00 96.12 81 ALA A C 1
ATOM 615 O O . ALA A 1 81 ? -10.994 -4.010 20.177 1.00 96.12 81 ALA A O 1
ATOM 616 N N . ARG A 1 82 ? -13.132 -3.696 20.806 1.00 96.31 82 ARG A N 1
ATOM 617 C CA . ARG A 1 82 ? -13.345 -4.944 21.538 1.00 96.31 82 ARG A CA 1
ATOM 618 C C . ARG A 1 82 ? -14.608 -5.592 20.984 1.00 96.31 82 ARG A C 1
ATOM 620 O O . ARG A 1 82 ? -15.613 -4.915 20.810 1.00 96.31 82 ARG A O 1
ATOM 627 N N . ILE A 1 83 ? -14.547 -6.890 20.716 1.00 95.56 83 ILE A N 1
ATOM 628 C CA . ILE A 1 83 ? -15.695 -7.686 20.270 1.00 95.56 83 ILE A CA 1
ATOM 629 C C . ILE A 1 83 ? -15.834 -8.923 21.152 1.00 95.56 83 ILE A C 1
ATOM 631 O O . ILE A 1 83 ? -14.834 -9.570 21.488 1.00 95.56 83 ILE A O 1
ATOM 635 N N . THR A 1 84 ? -17.066 -9.264 21.511 1.00 94.62 84 THR A N 1
ATOM 636 C CA . THR A 1 84 ? -17.392 -10.484 22.249 1.00 94.62 84 THR A CA 1
ATOM 637 C C . THR A 1 84 ? -18.318 -11.344 21.400 1.00 94.62 84 THR A C 1
ATOM 639 O O . THR A 1 84 ? -19.368 -10.904 20.945 1.00 94.62 84 THR A O 1
ATOM 642 N N . LEU A 1 85 ? -17.889 -12.581 21.178 1.00 93.38 85 LEU A N 1
ATOM 643 C CA . LEU A 1 85 ? -18.573 -13.577 20.370 1.00 93.38 85 LEU A CA 1
ATOM 644 C C . LEU A 1 85 ? -19.026 -14.723 21.255 1.00 93.38 85 LEU A C 1
ATOM 646 O O . LEU A 1 85 ? -18.255 -15.158 22.118 1.00 93.38 85 LEU A O 1
ATOM 650 N N . VAL A 1 86 ? -20.200 -15.282 20.988 1.00 92.19 86 VAL A N 1
ATOM 651 C CA . VAL A 1 86 ? -20.663 -16.456 21.726 1.00 92.19 86 VAL A CA 1
ATOM 652 C C . VAL A 1 86 ? -21.328 -17.482 20.823 1.00 92.19 86 VAL A C 1
ATOM 654 O O . VAL A 1 86 ? -21.948 -17.139 19.829 1.00 92.19 86 VAL A O 1
ATOM 657 N N . ASN A 1 87 ? -21.130 -18.764 21.122 1.00 91.00 87 ASN A N 1
ATOM 658 C CA . ASN A 1 87 ? -21.726 -19.868 20.373 1.00 91.00 87 ASN A CA 1
ATOM 659 C C . ASN A 1 87 ? -22.939 -20.468 21.105 1.00 91.00 87 ASN A C 1
ATOM 661 O O . ASN A 1 87 ? -23.159 -20.205 22.283 1.00 91.00 87 ASN A O 1
ATOM 665 N N . LYS A 1 88 ? -23.650 -21.391 20.439 1.00 85.19 88 LYS A N 1
ATOM 666 C CA . LYS A 1 88 ? -24.793 -22.179 20.974 1.00 85.19 88 LYS A CA 1
ATOM 667 C C . LYS A 1 88 ? -24.533 -22.963 22.267 1.00 85.19 88 LYS A C 1
ATOM 669 O O . LYS A 1 88 ? -25.464 -23.491 22.854 1.00 85.19 88 LYS A O 1
ATOM 674 N N . GLN A 1 89 ? -23.281 -23.075 22.697 1.00 86.38 89 GLN A N 1
ATOM 675 C CA . GLN A 1 89 ? -22.876 -23.756 23.929 1.00 86.38 89 GLN A CA 1
ATOM 676 C C . GLN A 1 89 ? -22.484 -22.751 25.028 1.00 86.38 89 GLN A C 1
ATOM 678 O O . GLN A 1 89 ? -21.825 -23.133 25.991 1.00 86.38 89 GLN A O 1
ATOM 683 N N . ASN A 1 90 ? -22.824 -21.466 24.863 1.00 84.50 90 ASN A N 1
ATOM 684 C CA . ASN A 1 90 ? -22.445 -20.352 25.738 1.00 84.50 90 ASN A CA 1
ATOM 685 C C . ASN A 1 90 ? -20.924 -20.177 25.910 1.00 84.50 90 ASN A C 1
ATOM 687 O O . ASN A 1 90 ? -20.441 -19.653 26.916 1.00 84.50 90 ASN A O 1
ATOM 691 N N . LYS A 1 91 ? -20.128 -20.595 24.917 1.00 88.44 91 LYS A N 1
ATOM 692 C CA . LYS A 1 91 ? -18.674 -20.405 24.916 1.00 88.44 91 LYS A CA 1
ATOM 693 C C . LYS A 1 91 ? -18.323 -19.004 24.438 1.00 88.44 91 LYS A C 1
ATOM 695 O O . LYS A 1 91 ? -18.355 -18.715 23.242 1.00 88.44 91 LYS A O 1
ATOM 700 N N . ILE A 1 92 ? -17.915 -18.165 25.381 1.00 89.94 92 ILE A N 1
ATOM 701 C CA . ILE A 1 92 ? -17.566 -16.767 25.133 1.00 89.94 92 ILE A CA 1
ATOM 702 C C . ILE A 1 92 ? -16.129 -16.660 24.604 1.00 89.94 92 ILE A C 1
ATOM 704 O O . ILE A 1 92 ? -15.179 -17.181 25.195 1.00 89.94 92 ILE A O 1
ATOM 708 N N . LYS A 1 93 ? -15.950 -15.944 23.495 1.00 92.19 93 LYS A N 1
ATOM 709 C CA . LYS A 1 93 ? -14.648 -15.545 22.956 1.00 92.19 93 LYS A CA 1
ATOM 710 C C . LYS A 1 93 ? -14.599 -14.035 22.809 1.00 92.19 93 LYS A C 1
ATOM 712 O O . LYS A 1 93 ? -15.336 -13.456 22.021 1.00 92.19 93 LYS A O 1
ATOM 717 N N . ARG A 1 94 ? -13.664 -13.409 23.514 1.00 93.94 94 ARG A N 1
ATOM 718 C CA . ARG A 1 94 ? -13.411 -11.973 23.419 1.00 93.94 94 ARG A CA 1
ATOM 719 C C . ARG A 1 94 ? -12.141 -11.702 22.637 1.00 93.94 94 ARG A C 1
ATOM 721 O O . ARG A 1 94 ? -11.126 -12.348 22.903 1.00 93.94 94 ARG A O 1
ATOM 728 N N . TYR A 1 95 ? -12.207 -10.753 21.712 1.00 95.25 95 TYR A N 1
ATOM 729 C CA . TYR A 1 95 ? -11.067 -10.286 20.934 1.00 95.25 95 TYR A CA 1
ATOM 730 C C . TYR A 1 95 ? -10.909 -8.775 21.066 1.00 95.25 95 TYR A C 1
ATOM 732 O O . TYR A 1 95 ? -11.881 -8.026 21.002 1.00 95.25 95 TYR A O 1
ATOM 740 N N . TYR A 1 96 ? -9.660 -8.341 21.190 1.00 96.94 96 TYR A N 1
ATOM 741 C CA . TYR A 1 96 ? -9.258 -6.949 21.043 1.00 96.94 96 TYR A CA 1
ATOM 742 C C . TYR A 1 96 ? -8.685 -6.754 19.646 1.00 96.94 96 TYR A C 1
ATOM 744 O O . TYR A 1 96 ? -7.834 -7.525 19.196 1.00 96.94 96 TYR A O 1
ATOM 752 N N . VAL A 1 97 ? -9.184 -5.748 18.940 1.00 95.62 97 VAL A N 1
ATOM 753 C CA . VAL A 1 97 ? -8.823 -5.479 17.552 1.00 95.62 97 VAL A CA 1
ATOM 754 C C . VAL A 1 97 ? -7.807 -4.351 17.507 1.00 95.62 97 VAL A C 1
ATOM 756 O O . VAL A 1 97 ? -8.044 -3.283 18.062 1.00 95.62 97 VAL A O 1
ATOM 759 N N . THR A 1 98 ? -6.684 -4.568 16.835 1.00 93.62 98 THR A N 1
ATOM 760 C CA . THR A 1 98 ? -5.646 -3.559 16.582 1.00 93.62 98 THR A CA 1
ATOM 761 C C . THR A 1 98 ? -5.737 -3.059 15.145 1.00 93.62 98 THR A C 1
ATOM 763 O O . THR A 1 98 ? -6.281 -3.732 14.268 1.00 93.62 98 THR A O 1
ATOM 766 N N . ARG A 1 99 ? -5.159 -1.892 14.847 1.00 87.81 99 ARG A N 1
ATOM 767 C CA . ARG A 1 99 ? -5.267 -1.301 13.504 1.00 87.81 99 ARG A CA 1
ATOM 768 C C . ARG A 1 99 ? -4.560 -2.106 12.405 1.00 87.81 99 ARG A C 1
ATOM 770 O O . ARG A 1 99 ? -5.097 -2.230 11.306 1.00 87.81 99 ARG A O 1
ATOM 777 N N . ARG A 1 100 ? -3.354 -2.628 12.665 1.00 82.81 100 ARG A N 1
ATOM 778 C CA . ARG A 1 100 ? -2.472 -3.166 11.604 1.00 82.81 100 ARG A CA 1
ATOM 779 C C . ARG A 1 100 ? -2.083 -4.628 11.758 1.00 82.81 100 ARG A C 1
ATOM 781 O O . ARG A 1 100 ? -2.230 -5.372 10.801 1.00 82.81 100 ARG A O 1
ATOM 788 N N . CYS A 1 101 ? -1.567 -5.030 12.914 1.00 83.69 101 CYS A N 1
ATOM 789 C CA . CYS A 1 101 ? -1.046 -6.379 13.129 1.00 83.69 101 CYS A CA 1
ATOM 790 C C . CYS A 1 101 ? -1.455 -6.923 14.497 1.00 83.69 101 CYS A C 1
ATOM 792 O O . CYS A 1 101 ? -1.707 -6.163 15.429 1.00 83.69 101 CYS A O 1
ATOM 794 N N . SER A 1 102 ? -1.509 -8.245 14.627 1.00 87.06 102 SER A N 1
ATOM 795 C CA . SER A 1 102 ? -1.737 -8.890 15.920 1.00 87.06 102 SER A CA 1
ATOM 796 C C . SER A 1 102 ? -0.436 -8.999 16.730 1.00 87.06 102 SER A C 1
ATOM 798 O O . SER A 1 102 ? 0.667 -9.051 16.177 1.00 87.06 102 SER A O 1
ATOM 800 N N . VAL A 1 103 ? -0.573 -9.053 18.054 1.00 88.94 103 VAL A N 1
ATOM 801 C CA . VAL A 1 103 ? 0.503 -9.355 18.999 1.00 88.94 103 VAL A CA 1
ATOM 802 C C . VAL A 1 103 ? 0.022 -10.418 19.980 1.00 88.94 103 VAL A C 1
ATOM 804 O O . VAL A 1 103 ? -1.119 -10.388 20.435 1.00 88.94 103 VAL A O 1
ATOM 807 N N . VAL A 1 104 ? 0.892 -11.371 20.308 1.00 89.38 104 VAL A N 1
ATOM 808 C CA . VAL A 1 104 ? 0.607 -12.369 21.343 1.00 89.38 104 VAL A CA 1
ATOM 809 C C . VAL A 1 104 ? 0.919 -11.750 22.697 1.00 89.38 104 VAL A C 1
ATOM 811 O O . VAL A 1 104 ? 2.045 -11.305 22.916 1.00 89.38 104 VAL A O 1
ATOM 814 N N . VAL A 1 105 ? -0.063 -11.736 23.597 1.00 89.06 105 VAL A N 1
ATOM 815 C CA . VAL A 1 105 ? 0.117 -11.279 24.977 1.00 89.06 105 VAL A CA 1
ATOM 816 C C . VAL A 1 105 ? 0.547 -12.479 25.832 1.00 89.06 105 VAL A C 1
ATOM 818 O O . VAL A 1 105 ? -0.261 -13.391 26.031 1.00 89.06 105 VAL A O 1
ATOM 821 N N . PRO A 1 106 ? 1.805 -12.534 26.311 1.00 82.50 106 PRO A N 1
ATOM 822 C CA . PRO A 1 106 ? 2.313 -13.688 27.049 1.00 82.50 106 PRO A CA 1
ATOM 823 C C . PRO A 1 106 ? 1.533 -13.926 28.344 1.00 82.50 106 PRO A C 1
ATOM 825 O O . PRO A 1 106 ? 1.149 -12.970 29.013 1.00 82.50 106 PRO A O 1
ATOM 828 N N . ASN A 1 107 ? 1.360 -15.196 28.721 1.00 84.31 107 ASN A N 1
ATOM 829 C CA . ASN A 1 107 ? 0.748 -15.608 29.992 1.00 84.31 107 ASN A CA 1
ATOM 830 C C . ASN A 1 107 ? -0.652 -15.012 30.244 1.00 84.31 107 ASN A C 1
ATOM 832 O O . ASN A 1 107 ? -1.007 -14.731 31.386 1.00 84.31 107 ASN A O 1
ATOM 836 N N . SER A 1 108 ? -1.443 -14.802 29.189 1.00 85.81 108 SER A N 1
ATOM 837 C CA . SER A 1 108 ? -2.801 -14.267 29.300 1.00 85.81 108 SER A CA 1
ATOM 838 C C . SER A 1 108 ? -3.751 -14.919 28.295 1.00 85.81 108 SER A C 1
ATOM 840 O O . SER A 1 108 ? -3.330 -15.339 27.217 1.00 85.81 108 SER A O 1
ATOM 842 N N . ASP A 1 109 ? -5.045 -14.916 28.612 1.00 86.75 109 ASP A N 1
ATOM 843 C CA . ASP A 1 109 ? -6.118 -15.327 27.695 1.00 86.75 109 ASP A CA 1
ATOM 844 C C . ASP A 1 109 ? -6.582 -14.192 26.759 1.00 86.75 109 ASP A C 1
ATOM 846 O O . ASP A 1 109 ? -7.603 -14.314 26.070 1.00 86.75 109 ASP A O 1
ATOM 850 N N . ILE A 1 110 ? -5.852 -13.070 26.729 1.00 90.38 110 ILE A N 1
ATOM 851 C CA . ILE A 1 110 ? -6.177 -11.911 25.898 1.00 90.38 110 ILE A CA 1
ATOM 852 C C . ILE A 1 110 ? -5.928 -12.276 24.435 1.00 90.38 110 ILE A C 1
ATOM 854 O O . ILE A 1 110 ? -4.795 -12.477 23.996 1.00 90.38 110 ILE A O 1
ATOM 858 N N . ARG A 1 111 ? -7.010 -12.337 23.655 1.00 93.56 111 ARG A N 1
ATOM 859 C CA . ARG A 1 111 ? -6.937 -12.604 22.216 1.00 93.56 111 ARG A CA 1
ATOM 860 C C . ARG A 1 111 ? -6.882 -11.289 21.464 1.00 93.56 111 ARG A C 1
ATOM 862 O O . ARG A 1 111 ? -7.744 -10.431 21.642 1.00 93.56 111 ARG A O 1
ATOM 869 N N . VAL A 1 112 ? -5.895 -11.164 20.589 1.00 93.56 112 VAL A N 1
ATOM 870 C CA . VAL A 1 112 ? -5.670 -9.964 19.785 1.00 93.56 112 VAL A CA 1
ATOM 871 C C . VAL A 1 112 ? -5.799 -10.318 18.311 1.00 93.56 112 VAL A C 1
ATOM 873 O O . VAL A 1 112 ? -5.196 -11.284 17.839 1.00 93.56 112 VAL A O 1
ATOM 876 N N . ALA A 1 113 ? -6.570 -9.537 17.570 1.00 92.38 113 ALA A N 1
ATOM 877 C CA . ALA A 1 113 ? -6.722 -9.671 16.129 1.00 92.38 113 ALA A CA 1
ATOM 878 C C . ALA A 1 113 ? -6.349 -8.350 15.458 1.00 92.38 113 ALA A C 1
ATOM 880 O O . ALA A 1 113 ? -6.672 -7.282 15.963 1.00 92.38 113 ALA A O 1
ATOM 881 N N . SER A 1 114 ? -5.697 -8.393 14.301 1.00 91.12 114 SER A N 1
ATOM 882 C CA . SER A 1 114 ? -5.610 -7.194 13.471 1.00 91.12 114 SER A CA 1
ATOM 883 C C . SER A 1 114 ? -6.973 -6.921 12.833 1.00 91.12 114 SER A C 1
ATOM 885 O O . SER A 1 114 ? -7.713 -7.852 12.499 1.00 91.12 114 SER A O 1
ATOM 887 N N . TYR A 1 115 ? -7.273 -5.661 12.552 1.00 91.31 115 TYR A N 1
ATOM 888 C CA . TYR A 1 115 ? -8.439 -5.273 11.762 1.00 91.31 115 TYR A CA 1
ATOM 889 C C . TYR A 1 115 ? -8.407 -5.855 10.338 1.00 91.31 115 TYR A C 1
ATOM 891 O O . TYR A 1 115 ? -9.445 -6.059 9.711 1.00 91.31 115 TYR A O 1
ATOM 899 N N . ARG A 1 116 ? -7.211 -6.175 9.829 1.00 87.62 116 ARG A N 1
ATOM 900 C CA . ARG A 1 116 ? -7.000 -6.805 8.518 1.00 87.62 116 ARG A CA 1
ATOM 901 C C . ARG A 1 116 ? -7.391 -8.279 8.499 1.00 87.62 116 ARG A C 1
ATOM 903 O O . ARG A 1 116 ? -7.874 -8.753 7.471 1.00 87.62 116 ARG A O 1
ATOM 910 N N . SER A 1 117 ? -7.299 -8.974 9.627 1.00 88.81 117 SER A N 1
ATOM 911 C CA . SER A 1 117 ? -7.703 -10.373 9.746 1.00 88.81 117 SER A CA 1
ATOM 912 C C . SER A 1 117 ? -9.210 -10.583 9.539 1.00 88.81 117 SER A C 1
ATOM 914 O O . SER A 1 117 ? -10.026 -9.665 9.660 1.00 88.81 117 SER A O 1
ATOM 916 N N . ARG A 1 118 ? -9.591 -11.835 9.262 1.00 88.06 118 ARG A N 1
ATOM 917 C CA . ARG A 1 118 ? -10.995 -12.262 9.140 1.00 88.06 118 ARG A CA 1
ATOM 918 C C . ARG A 1 118 ? -11.789 -12.118 10.440 1.00 88.06 118 ARG A C 1
ATOM 920 O O . ARG A 1 118 ? -12.989 -11.915 10.375 1.00 88.06 118 ARG A O 1
ATOM 927 N N . ILE A 1 119 ? -11.137 -12.218 11.599 1.00 90.44 119 ILE A N 1
ATOM 928 C CA . ILE A 1 119 ? -11.796 -12.038 12.901 1.00 90.44 119 ILE A CA 1
ATOM 929 C C . ILE A 1 119 ? -11.906 -10.549 13.236 1.00 90.44 119 ILE A C 1
ATOM 931 O O . ILE A 1 119 ? -12.962 -10.095 13.654 1.00 90.44 119 ILE A O 1
ATOM 935 N N . GLY A 1 120 ? -10.851 -9.759 13.016 1.00 89.62 120 GLY A N 1
ATOM 936 C CA . GLY A 1 120 ? -10.885 -8.330 13.344 1.00 89.62 120 GLY A CA 1
ATOM 937 C C . GLY A 1 120 ? -11.845 -7.511 12.481 1.00 89.62 120 GLY A C 1
ATOM 938 O O . GLY A 1 120 ? -12.300 -6.463 12.925 1.00 89.62 120 GLY A O 1
ATOM 939 N N . GLN A 1 121 ? -12.222 -8.005 11.294 1.00 90.31 121 GLN A N 1
ATOM 940 C CA . GLN A 1 121 ? -13.257 -7.378 10.461 1.00 90.31 121 GLN A CA 1
ATOM 941 C C . GLN A 1 121 ? -14.627 -7.303 11.157 1.00 90.31 121 GLN A C 1
ATOM 943 O O . GLN A 1 121 ? -15.434 -6.449 10.808 1.00 90.31 121 GLN A O 1
ATOM 948 N N . LEU A 1 122 ? -14.879 -8.179 12.138 1.00 92.06 122 LEU A N 1
ATOM 949 C CA . LEU A 1 122 ? -16.128 -8.209 12.900 1.00 92.06 122 LEU A CA 1
ATOM 950 C C . LEU A 1 122 ? -16.326 -6.945 13.745 1.00 92.06 122 LEU A C 1
ATOM 952 O O . LEU A 1 122 ? -17.443 -6.658 14.145 1.00 92.06 122 LEU A O 1
ATOM 956 N N . ALA A 1 123 ? -15.282 -6.134 13.955 1.00 92.50 123 ALA A N 1
ATOM 957 C CA . ALA A 1 123 ? -15.438 -4.802 14.541 1.00 92.50 123 ALA A CA 1
ATOM 958 C C . ALA A 1 123 ? -16.376 -3.887 13.727 1.00 92.50 123 ALA A C 1
ATOM 960 O O . ALA A 1 123 ? -16.895 -2.914 14.266 1.00 92.50 123 ALA A O 1
ATOM 961 N N . SER A 1 124 ? -16.580 -4.182 12.442 1.00 90.94 124 SER A N 1
ATOM 962 C CA . SER A 1 124 ? -17.467 -3.438 11.543 1.00 90.94 124 SER A CA 1
ATOM 963 C C . SER A 1 124 ? -18.858 -4.046 11.392 1.00 90.94 124 SER A C 1
ATOM 965 O O . SER A 1 124 ? -19.666 -3.480 10.664 1.00 90.94 124 SER A O 1
ATOM 967 N N . TYR A 1 125 ? -19.103 -5.205 12.002 1.00 91.06 125 TYR A N 1
ATOM 968 C CA . TYR A 1 125 ? -20.372 -5.923 11.924 1.00 91.06 125 TYR A CA 1
ATOM 969 C C . TYR A 1 125 ? -21.340 -5.374 12.974 1.00 91.06 125 TYR A C 1
ATOM 971 O O . TYR A 1 125 ? -20.917 -4.731 13.943 1.00 91.06 125 TYR A O 1
ATOM 979 N N . ASP A 1 126 ? -22.626 -5.615 12.768 1.00 89.75 126 ASP A N 1
ATOM 980 C CA . ASP A 1 126 ? -23.675 -5.189 13.690 1.00 89.75 126 ASP A CA 1
ATOM 981 C C . ASP A 1 126 ? -23.852 -6.254 14.779 1.00 89.75 126 ASP A C 1
ATOM 983 O O . ASP A 1 126 ? -23.597 -7.440 14.544 1.00 89.75 126 ASP A O 1
ATOM 987 N N . VAL A 1 127 ? -24.218 -5.842 15.994 1.00 90.12 127 VAL A N 1
ATOM 988 C CA . VAL A 1 127 ? -24.549 -6.813 17.046 1.00 90.12 127 VAL A CA 1
ATOM 989 C C . VAL A 1 127 ? -25.751 -7.663 16.588 1.00 90.12 127 VAL A C 1
ATOM 991 O O . VAL A 1 127 ? -26.639 -7.179 15.887 1.00 90.12 127 VAL A O 1
ATOM 994 N N . GLY A 1 128 ? -25.707 -8.965 16.874 1.00 89.25 128 GLY A N 1
ATOM 995 C CA . GLY A 1 128 ? -26.602 -9.992 16.333 1.00 89.25 128 GLY A CA 1
ATOM 996 C C . GLY A 1 128 ? -26.104 -10.667 15.045 1.00 89.25 128 GLY A C 1
ATOM 997 O O . GLY A 1 128 ? -26.657 -11.683 14.621 1.00 89.25 128 GLY A O 1
ATOM 998 N N . ASP A 1 129 ? -25.044 -10.161 14.399 1.00 90.00 129 ASP A N 1
ATOM 999 C CA . ASP A 1 129 ? -24.472 -10.827 13.225 1.00 90.00 129 ASP A CA 1
ATOM 1000 C C . ASP A 1 129 ? -23.804 -12.168 13.592 1.00 90.00 129 ASP A C 1
ATOM 1002 O O . ASP A 1 129 ? -22.982 -12.268 14.510 1.00 90.00 129 ASP A O 1
ATOM 1006 N N . GLU A 1 130 ? -24.069 -13.200 12.788 1.00 91.31 130 GLU A N 1
ATOM 1007 C CA . GLU A 1 130 ? -23.445 -14.515 12.931 1.00 91.31 130 GLU A CA 1
ATOM 1008 C C . GLU A 1 130 ? -22.157 -14.663 12.098 1.00 91.31 130 GLU A C 1
ATOM 1010 O O . GLU A 1 130 ? -22.035 -14.201 10.959 1.00 91.31 130 GLU A O 1
ATOM 1015 N N . TYR A 1 131 ? -21.185 -15.401 12.635 1.00 88.38 131 TYR A N 1
ATOM 1016 C CA . TYR A 1 131 ? -19.906 -15.672 11.993 1.00 88.38 131 TYR A CA 1
ATOM 1017 C C . TYR A 1 131 ? -19.355 -17.063 12.333 1.00 88.38 131 TYR A C 1
ATOM 1019 O O . TYR A 1 131 ? -19.502 -17.570 13.444 1.00 88.38 131 TYR A O 1
ATOM 1027 N N . ARG A 1 132 ? -18.662 -17.700 11.379 1.00 88.50 132 ARG A N 1
ATOM 1028 C CA . ARG A 1 132 ? -18.077 -19.038 11.574 1.00 88.50 132 ARG A CA 1
ATOM 1029 C C . ARG A 1 132 ? -16.595 -18.983 11.928 1.00 88.50 132 ARG A C 1
ATOM 1031 O O . ARG A 1 132 ? -15.782 -18.469 11.162 1.00 88.50 132 ARG A O 1
ATOM 1038 N N . ILE A 1 133 ? -16.225 -19.617 13.040 1.00 85.81 133 ILE A N 1
ATOM 1039 C CA . ILE A 1 133 ? -14.836 -19.780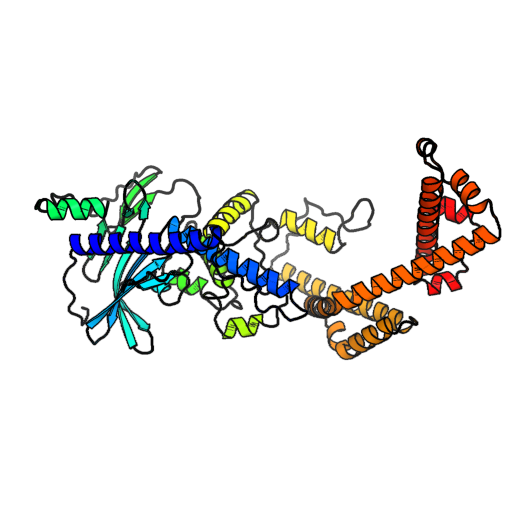 13.487 1.00 85.81 133 ILE A CA 1
ATOM 1040 C C . ILE A 1 133 ? -14.547 -21.271 13.643 1.00 85.81 133 ILE A C 1
ATOM 1042 O O . ILE A 1 133 ? -15.072 -21.915 14.545 1.00 85.81 133 ILE A O 1
ATOM 1046 N N . GLY A 1 134 ? -13.690 -21.827 12.782 1.00 81.50 134 GLY A N 1
ATOM 1047 C CA . GLY A 1 134 ? -13.326 -23.250 12.852 1.00 81.50 134 GLY A CA 1
ATOM 1048 C C . GLY A 1 134 ? -14.505 -24.201 12.608 1.00 81.50 134 GLY A C 1
ATOM 1049 O O . GLY A 1 134 ? -14.546 -25.276 13.189 1.00 81.50 134 GLY A O 1
ATOM 1050 N N . GLY A 1 135 ? -15.483 -23.788 11.794 1.00 83.44 135 GLY A N 1
ATOM 1051 C CA . GLY A 1 135 ? -16.702 -24.558 11.509 1.00 83.44 135 GLY A CA 1
ATOM 1052 C C . GLY A 1 135 ? -17.832 -24.367 12.526 1.00 83.44 135 GLY A C 1
ATOM 1053 O O . GLY A 1 135 ? -18.984 -24.634 12.197 1.00 83.44 135 GLY A O 1
ATOM 1054 N N . GLU A 1 136 ? -17.535 -23.837 13.713 1.00 89.19 136 GLU A N 1
ATOM 1055 C CA . GLU A 1 136 ? -18.532 -23.477 14.723 1.00 89.19 136 GLU A CA 1
ATOM 1056 C C . GLU A 1 136 ? -19.122 -22.087 14.455 1.00 89.19 136 GLU A C 1
ATOM 1058 O O . GLU A 1 136 ? -18.405 -21.162 14.065 1.00 89.19 136 GLU A O 1
ATOM 1063 N N . LEU A 1 137 ? -20.426 -21.940 14.690 1.00 91.12 137 LEU A N 1
ATOM 1064 C CA . LEU A 1 137 ? -21.161 -20.684 14.553 1.00 91.12 137 LEU A CA 1
ATOM 1065 C C . LEU A 1 137 ? -21.097 -19.887 15.862 1.00 91.12 137 LEU A C 1
ATOM 1067 O O . LEU A 1 137 ? -21.369 -20.439 16.930 1.00 91.12 137 LEU A O 1
ATOM 1071 N N . TYR A 1 138 ? -20.742 -18.612 15.760 1.00 92.75 138 TYR A N 1
ATOM 1072 C CA . TYR A 1 138 ? -20.741 -17.641 16.847 1.00 92.75 138 TYR A CA 1
ATOM 1073 C C . TYR A 1 138 ? -21.594 -16.438 16.442 1.00 92.75 138 TYR A C 1
ATOM 1075 O O . TYR A 1 138 ? -21.574 -16.049 15.281 1.00 92.75 138 TYR A O 1
ATOM 1083 N N . GLU A 1 139 ? -22.278 -15.832 17.395 1.00 93.12 139 GLU A N 1
ATOM 1084 C CA . GLU A 1 139 ? -22.989 -14.562 17.262 1.00 93.12 139 GLU A CA 1
ATOM 1085 C C . GLU A 1 139 ? -22.170 -13.447 17.921 1.00 93.12 139 GLU A C 1
ATOM 1087 O O . GLU A 1 139 ? -21.510 -13.674 18.944 1.00 93.12 139 GLU A O 1
ATOM 1092 N N . LEU A 1 140 ? -22.159 -12.260 17.315 1.00 93.44 140 LEU A N 1
ATOM 1093 C CA . LEU A 1 140 ? -21.588 -11.050 17.902 1.00 93.44 140 LEU A CA 1
ATOM 1094 C C . LEU A 1 140 ? -22.590 -10.435 18.876 1.00 93.44 140 LEU A C 1
ATOM 1096 O O . LEU A 1 140 ? -23.611 -9.933 18.438 1.00 93.44 140 LEU A O 1
ATOM 1100 N N . VAL A 1 141 ? -22.280 -10.445 20.172 1.00 92.75 141 VAL A N 1
ATOM 1101 C CA . VAL A 1 141 ? -23.233 -10.038 21.231 1.00 92.75 141 VAL A CA 1
ATOM 1102 C C . VAL A 1 141 ? -22.871 -8.715 21.901 1.00 92.75 141 VAL A C 1
ATOM 1104 O O . VAL A 1 141 ? -23.707 -8.075 22.520 1.00 92.75 141 VAL A O 1
ATOM 1107 N N . GLU A 1 142 ? -21.603 -8.314 21.814 1.00 92.62 142 GLU A N 1
ATOM 1108 C CA . GLU A 1 142 ? -21.110 -7.058 22.378 1.00 92.62 142 GLU A CA 1
ATOM 1109 C C . GLU A 1 142 ? -19.989 -6.528 21.487 1.00 92.62 142 GLU A C 1
ATOM 1111 O O . GLU A 1 142 ? -19.071 -7.265 21.093 1.00 92.62 142 GLU A O 1
ATOM 1116 N N . LYS A 1 143 ? -20.024 -5.223 21.232 1.00 93.56 143 LYS A N 1
ATOM 1117 C CA . LYS A 1 143 ? -19.025 -4.492 20.460 1.00 93.56 143 LYS A CA 1
ATOM 1118 C C . LYS A 1 143 ? -18.730 -3.162 21.145 1.00 93.56 143 LYS A C 1
ATOM 1120 O O . LYS A 1 143 ? -19.628 -2.432 21.538 1.00 93.56 143 LYS A O 1
ATOM 1125 N N . ALA A 1 144 ? -17.451 -2.813 21.234 1.00 93.06 144 ALA A N 1
ATOM 1126 C CA . ALA A 1 144 ? -17.026 -1.496 21.684 1.00 93.06 144 ALA A CA 1
ATOM 1127 C C . ALA A 1 144 ? -15.963 -0.913 20.752 1.00 93.06 144 ALA A C 1
ATOM 1129 O O . ALA A 1 144 ? -14.996 -1.596 20.409 1.00 93.06 144 ALA A O 1
ATOM 1130 N N . LYS A 1 145 ? -16.117 0.354 20.364 1.00 93.50 145 LYS A N 1
ATOM 1131 C CA . LYS A 1 145 ? -15.100 1.136 19.648 1.00 93.50 145 LYS A CA 1
ATOM 1132 C C . LYS A 1 145 ? -14.287 1.919 20.669 1.00 93.50 145 LYS A C 1
ATOM 1134 O O . LYS A 1 145 ? -14.847 2.672 21.460 1.00 93.50 145 LYS A O 1
ATOM 1139 N N . LEU A 1 146 ? -12.977 1.711 20.653 1.00 93.50 146 LEU A N 1
ATOM 1140 C CA . LEU A 1 146 ? -12.050 2.213 21.661 1.00 93.50 146 LEU A CA 1
ATOM 1141 C C . LEU A 1 146 ? -11.214 3.355 21.082 1.00 93.50 146 LEU A C 1
ATOM 1143 O O . LEU A 1 146 ? -10.801 3.295 19.923 1.00 93.50 146 LEU A O 1
ATOM 1147 N N . PHE A 1 147 ? -10.893 4.342 21.917 1.00 92.25 147 PHE A N 1
ATOM 1148 C CA . PHE A 1 147 ? -9.982 5.438 21.582 1.00 92.25 147 PHE A CA 1
ATOM 1149 C C . PHE A 1 147 ? -8.941 5.597 22.696 1.00 92.25 147 PHE A C 1
ATOM 1151 O O . PHE A 1 147 ? -9.038 6.507 23.530 1.00 92.25 147 PHE A O 1
ATOM 1158 N N . PRO A 1 148 ? -7.950 4.688 22.756 1.00 93.19 148 PRO A N 1
ATOM 1159 C CA . PRO A 1 148 ? -6.980 4.688 23.833 1.00 93.19 148 PRO A CA 1
ATOM 1160 C C . PRO A 1 148 ? -6.138 5.961 23.846 1.00 93.19 148 PRO A C 1
ATOM 1162 O O . PRO A 1 148 ? -5.626 6.394 22.813 1.00 93.19 148 PRO A O 1
ATOM 1165 N N . GLN A 1 149 ? -5.920 6.516 25.032 1.00 92.38 149 GLN A N 1
ATOM 1166 C CA . GLN A 1 149 ? -4.978 7.606 25.253 1.00 92.38 149 GLN A CA 1
ATOM 1167 C C . GLN A 1 149 ? -4.074 7.286 26.435 1.00 92.38 149 GLN A C 1
ATOM 1169 O O . GLN A 1 149 ? -4.532 6.883 27.506 1.00 92.38 149 GLN A O 1
ATOM 1174 N N . GLN A 1 150 ? -2.774 7.507 26.250 1.00 90.44 150 GLN A N 1
ATOM 1175 C CA . GLN A 1 150 ? -1.797 7.355 27.317 1.00 90.44 150 GLN A CA 1
ATOM 1176 C C . GLN A 1 150 ? -1.474 8.722 27.918 1.00 90.44 150 GLN A C 1
ATOM 1178 O O . GLN A 1 150 ? -0.847 9.565 27.277 1.00 90.44 150 GLN A O 1
ATOM 1183 N N . LYS A 1 151 ? -1.899 8.932 29.168 1.00 85.12 151 LYS A N 1
ATOM 1184 C CA . LYS A 1 151 ? -1.436 10.051 30.003 1.00 85.12 151 LYS A CA 1
ATOM 1185 C C . LYS A 1 151 ? -0.508 9.498 31.086 1.00 85.12 151 LYS A C 1
ATOM 1187 O O . LYS A 1 151 ? 0.615 9.111 30.789 1.00 85.12 151 LYS A O 1
ATOM 1192 N N . LYS A 1 152 ? -0.978 9.412 32.335 1.00 86.94 152 LYS A N 1
ATOM 1193 C CA . LYS A 1 152 ? -0.264 8.720 33.429 1.00 86.94 152 LYS A CA 1
ATOM 1194 C C . LYS A 1 152 ? -0.494 7.208 33.397 1.00 86.94 152 LYS A C 1
ATOM 1196 O O . LYS A 1 152 ? 0.413 6.435 33.671 1.00 86.94 152 LYS A O 1
ATOM 1201 N N . GLN A 1 153 ? -1.707 6.815 33.032 1.00 91.44 153 GLN A N 1
ATOM 1202 C CA . GLN A 1 153 ? -2.134 5.445 32.787 1.00 91.44 153 GLN A CA 1
ATOM 1203 C C . GLN A 1 153 ? -2.957 5.417 31.495 1.00 91.44 153 GLN A C 1
ATOM 1205 O O . GLN A 1 153 ? -3.289 6.480 30.955 1.00 91.44 153 GLN A O 1
ATOM 1210 N N . TRP A 1 154 ? -3.218 4.220 30.977 1.00 94.62 154 TRP A N 1
ATOM 1211 C CA . TRP A 1 154 ? -4.092 4.052 29.822 1.00 94.62 154 TRP A CA 1
ATOM 1212 C C . TRP A 1 154 ? -5.535 4.366 30.205 1.00 94.62 154 TRP A C 1
ATOM 1214 O O . TRP A 1 154 ? -6.012 3.924 31.246 1.00 94.62 154 TRP A O 1
ATOM 1224 N N . ASP A 1 155 ? -6.203 5.115 29.339 1.00 94.44 155 ASP A N 1
ATOM 1225 C CA . ASP A 1 155 ? -7.644 5.346 29.351 1.00 94.44 155 ASP A CA 1
ATOM 1226 C C . ASP A 1 155 ? -8.190 5.124 27.936 1.00 94.44 155 ASP A C 1
ATOM 1228 O O . ASP A 1 155 ? -7.411 5.092 26.982 1.00 94.44 155 ASP A O 1
ATOM 1232 N N . SER A 1 156 ? -9.506 5.011 27.780 1.00 91.31 156 SER A N 1
ATOM 1233 C CA . SER A 1 156 ? -10.182 5.087 26.482 1.00 91.31 156 SER A CA 1
ATOM 1234 C C . SER A 1 156 ? -11.316 6.099 26.577 1.00 91.31 156 SER A C 1
ATOM 1236 O O . SER A 1 156 ? -12.278 5.890 27.317 1.00 91.31 156 SER A O 1
ATOM 1238 N N . ILE A 1 157 ? -11.178 7.201 25.842 1.00 88.50 157 ILE A N 1
ATOM 1239 C CA . ILE A 1 157 ? -12.087 8.353 25.910 1.00 88.50 157 ILE A CA 1
ATOM 1240 C C . ILE A 1 157 ? -13.162 8.221 24.834 1.00 88.50 157 ILE A C 1
ATOM 1242 O O . ILE A 1 157 ? -12.856 7.791 23.729 1.00 88.50 157 ILE A O 1
ATOM 1246 N N . ASP A 1 158 ? -14.401 8.607 25.135 1.00 85.69 158 ASP A N 1
ATOM 1247 C CA . ASP A 1 158 ? -15.531 8.529 24.195 1.00 85.69 158 ASP A CA 1
ATOM 1248 C C . ASP A 1 158 ? -15.700 7.113 23.595 1.00 85.69 158 ASP A C 1
ATOM 1250 O O . ASP A 1 158 ? -15.942 6.926 22.401 1.00 85.69 158 ASP A O 1
ATOM 1254 N N . THR A 1 159 ? -15.539 6.091 24.440 1.00 87.38 159 THR A N 1
ATOM 1255 C CA . THR A 1 159 ? -15.709 4.686 24.063 1.00 87.38 159 THR A CA 1
ATOM 1256 C C . THR A 1 159 ? -17.168 4.430 23.716 1.00 87.38 159 THR A C 1
ATOM 1258 O O . THR A 1 159 ? -18.031 4.520 24.582 1.00 87.38 159 THR A O 1
ATOM 1261 N N . TYR A 1 160 ? -17.456 4.073 22.470 1.00 88.44 160 TYR A N 1
ATOM 1262 C CA . TYR A 1 160 ? -18.814 3.716 22.063 1.00 88.44 160 TYR A CA 1
ATOM 1263 C C . TYR A 1 160 ? -19.052 2.229 22.306 1.00 88.44 160 TYR A C 1
ATOM 1265 O O . TYR A 1 160 ? -18.266 1.410 21.827 1.00 88.44 160 TYR A O 1
ATOM 1273 N N . TYR A 1 161 ? -20.113 1.899 23.033 1.00 87.94 161 TYR A N 1
ATOM 1274 C CA . TYR A 1 161 ? -20.507 0.547 23.412 1.00 87.94 161 TYR A CA 1
ATOM 1275 C C . TYR A 1 161 ? -21.877 0.200 22.817 1.00 87.94 161 TYR A C 1
ATOM 1277 O O . TYR A 1 161 ? -22.765 1.049 22.770 1.00 87.94 161 TYR A O 1
ATOM 1285 N N . GLU A 1 162 ? -22.025 -1.045 22.376 1.00 88.25 162 GLU A N 1
ATOM 1286 C CA . GLU A 1 162 ? -23.228 -1.597 21.750 1.00 88.25 162 GLU A CA 1
ATOM 1287 C C . GLU A 1 162 ? -23.374 -3.075 22.155 1.00 88.25 162 GLU A C 1
ATOM 1289 O O . GLU A 1 162 ? -22.425 -3.861 22.023 1.00 88.25 162 GLU A O 1
ATOM 1294 N N . ASP A 1 163 ? -24.558 -3.440 22.643 1.00 87.44 163 ASP A N 1
ATOM 1295 C CA . ASP A 1 163 ? -25.031 -4.812 22.858 1.00 87.44 163 ASP A CA 1
ATOM 1296 C C . ASP A 1 163 ? -26.479 -4.963 22.326 1.00 87.44 163 ASP A C 1
ATOM 1298 O O . ASP A 1 163 ? -27.036 -4.025 21.757 1.00 87.44 163 ASP A O 1
ATOM 1302 N N . ASP A 1 164 ? -27.094 -6.142 22.480 1.00 81.56 164 ASP A N 1
ATOM 1303 C CA . ASP A 1 164 ? -28.474 -6.407 22.023 1.00 81.56 164 ASP A CA 1
ATOM 1304 C C . ASP A 1 164 ? -29.542 -5.505 22.681 1.00 81.56 164 ASP A C 1
ATOM 1306 O O . ASP A 1 164 ? -30.662 -5.396 22.174 1.00 81.56 164 ASP A O 1
ATOM 1310 N N . ALA A 1 165 ? -29.246 -4.926 23.846 1.00 78.50 165 ALA A N 1
ATOM 1311 C CA . ALA A 1 165 ? -30.199 -4.202 24.679 1.00 78.50 165 ALA A CA 1
ATOM 1312 C C . ALA A 1 165 ? -30.021 -2.678 24.619 1.00 78.50 165 ALA A C 1
ATOM 1314 O O . ALA A 1 165 ? -30.997 -1.951 24.811 1.00 78.50 165 ALA A O 1
ATOM 1315 N N . GLN A 1 166 ? -28.801 -2.186 24.402 1.00 78.62 166 GLN A N 1
ATOM 1316 C CA . GLN A 1 166 ? -28.456 -0.778 24.582 1.00 78.62 166 GLN A CA 1
ATOM 1317 C C . GLN A 1 166 ? -27.228 -0.342 23.771 1.00 78.62 166 GLN A C 1
ATOM 1319 O O . GLN A 1 166 ? -26.278 -1.089 23.537 1.00 78.62 166 GLN A O 1
ATOM 1324 N N . GLU A 1 167 ? -27.225 0.945 23.424 1.00 82.88 167 GLU A N 1
ATOM 1325 C CA . GLU A 1 167 ? -26.117 1.643 22.776 1.00 82.88 167 GLU A CA 1
ATOM 1326 C C . GLU A 1 167 ? -25.833 2.953 23.509 1.00 82.88 167 GLU A C 1
ATOM 1328 O O . GLU A 1 167 ? -26.745 3.747 23.743 1.00 82.88 167 GLU A O 1
ATOM 1333 N N . PHE A 1 168 ? -24.577 3.201 23.882 1.00 80.69 168 PHE A N 1
ATOM 1334 C CA . PHE A 1 168 ? -24.195 4.429 24.586 1.00 80.69 168 PHE A CA 1
ATOM 1335 C C . PHE A 1 168 ? -22.703 4.748 24.444 1.00 80.69 168 PHE A C 1
ATOM 1337 O O . PHE A 1 168 ? -21.885 3.922 24.035 1.00 80.69 168 PHE A O 1
ATOM 1344 N N . THR A 1 169 ? -22.334 5.981 24.796 1.00 81.75 169 THR A N 1
ATOM 1345 C CA . THR A 1 169 ? -20.943 6.451 24.787 1.00 81.75 169 THR A CA 1
ATOM 1346 C C . THR A 1 169 ? -20.434 6.616 26.220 1.00 81.75 169 THR A C 1
ATOM 1348 O O . THR A 1 169 ? -21.030 7.328 27.021 1.00 81.75 169 THR A O 1
ATOM 1351 N N . ILE A 1 170 ? -19.303 5.989 26.537 1.00 83.44 170 ILE A N 1
ATOM 1352 C CA . ILE A 1 170 ? -18.591 6.118 27.811 1.00 83.44 170 ILE A CA 1
ATOM 1353 C C . ILE A 1 170 ? -17.509 7.186 27.654 1.00 83.44 170 ILE A C 1
ATOM 1355 O O . ILE A 1 170 ? -16.560 7.015 26.886 1.00 83.44 170 ILE A O 1
ATOM 1359 N N . SER A 1 171 ? -17.628 8.281 28.401 1.00 82.50 171 SER A N 1
ATOM 1360 C CA . SER A 1 171 ? -16.708 9.423 28.330 1.00 82.50 171 SER A CA 1
ATOM 1361 C C . SER A 1 171 ? -15.265 9.055 28.704 1.00 82.50 171 SER A C 1
ATOM 1363 O O . SER A 1 171 ? -14.335 9.481 28.023 1.00 82.50 171 SER A O 1
ATOM 1365 N N . SER A 1 172 ? -15.069 8.235 29.741 1.00 88.56 172 SER A N 1
ATOM 1366 C CA . SER A 1 172 ? -13.772 7.702 30.181 1.00 88.56 172 SER A CA 1
ATOM 1367 C C . SER A 1 172 ? -13.962 6.369 30.906 1.00 88.56 172 SER A C 1
ATOM 1369 O O . SER A 1 172 ? -14.824 6.244 31.777 1.00 88.56 172 SER A O 1
ATOM 1371 N N . LEU A 1 173 ? -13.131 5.374 30.582 1.00 91.31 173 LEU A N 1
ATOM 1372 C CA . LEU A 1 173 ? -13.153 4.084 31.279 1.00 91.31 173 LEU A CA 1
ATOM 1373 C C . LEU A 1 173 ? -12.591 4.193 32.699 1.00 91.31 173 LEU A C 1
ATOM 1375 O O . LEU A 1 173 ? -13.038 3.474 33.586 1.00 91.31 173 LEU A O 1
ATOM 1379 N N . LEU A 1 174 ? -11.619 5.078 32.929 1.00 91.00 174 LEU A N 1
ATOM 1380 C CA . LEU A 1 174 ? -11.080 5.311 34.271 1.00 91.00 174 LEU A CA 1
ATOM 1381 C C . LEU A 1 174 ? -12.100 5.976 35.191 1.00 91.00 174 LEU A C 1
ATOM 1383 O O . LEU A 1 174 ? -12.233 5.558 36.339 1.00 91.00 174 LEU A O 1
ATOM 1387 N N . THR A 1 175 ? -12.816 6.984 34.687 1.00 88.62 175 THR A N 1
ATOM 1388 C CA . THR A 1 175 ? -13.890 7.636 35.444 1.00 88.62 175 THR A CA 1
ATOM 1389 C C . THR A 1 175 ? -14.993 6.636 35.783 1.00 88.62 175 THR A C 1
ATOM 1391 O O . THR A 1 175 ? -15.408 6.576 36.934 1.00 88.62 175 THR A O 1
ATOM 1394 N N . LEU A 1 176 ? -15.363 5.766 34.834 1.00 85.75 176 LEU A N 1
ATOM 1395 C CA . LEU A 1 176 ? -16.367 4.722 35.060 1.00 85.75 176 LEU A CA 1
ATOM 1396 C C . LEU A 1 176 ? -15.984 3.750 36.193 1.00 85.75 176 LEU A C 1
ATOM 1398 O O . LEU A 1 176 ? -16.851 3.296 36.934 1.00 85.75 176 LEU A O 1
ATOM 1402 N N . ILE A 1 177 ? -14.695 3.422 36.347 1.00 88.00 177 ILE A N 1
ATOM 1403 C CA . ILE A 1 177 ? -14.219 2.588 37.465 1.00 88.00 177 ILE A CA 1
ATOM 1404 C C . ILE A 1 177 ? -14.290 3.358 38.788 1.00 88.00 177 ILE A C 1
ATOM 1406 O O . ILE A 1 177 ? -14.713 2.791 39.791 1.00 88.00 177 ILE A O 1
ATOM 1410 N N . ALA A 1 178 ? -13.877 4.628 38.799 1.00 85.81 178 ALA A N 1
ATOM 1411 C CA . ALA A 1 178 ? -13.882 5.447 40.010 1.00 85.81 178 ALA A CA 1
ATOM 1412 C C . ALA A 1 178 ? -15.306 5.640 40.560 1.00 85.81 178 ALA A C 1
ATOM 1414 O O . ALA A 1 178 ? -15.548 5.389 41.736 1.00 85.81 178 ALA A O 1
ATOM 1415 N N . GLU A 1 179 ? -16.261 5.981 39.691 1.00 80.62 179 GLU A N 1
ATOM 1416 C CA . GLU A 1 179 ? -17.671 6.171 40.059 1.00 80.62 179 GLU A CA 1
ATOM 1417 C C . GLU A 1 179 ? -18.322 4.883 40.583 1.00 80.62 179 GLU A C 1
ATOM 1419 O O . GLU A 1 179 ? -19.128 4.929 41.511 1.00 80.62 179 GLU A O 1
ATOM 1424 N N . ALA A 1 180 ? -17.946 3.721 40.035 1.00 78.88 180 ALA A N 1
ATOM 1425 C CA . ALA A 1 180 ? -18.437 2.430 40.514 1.00 78.88 180 ALA A CA 1
ATOM 1426 C C . ALA A 1 180 ? -17.897 2.066 41.911 1.00 78.88 180 ALA A C 1
ATOM 1428 O O . ALA A 1 180 ? -18.608 1.448 42.704 1.00 78.88 180 ALA A O 1
ATOM 1429 N N . GLN A 1 181 ? -16.655 2.454 42.225 1.00 77.94 181 GLN A N 1
ATOM 1430 C CA . GLN A 1 181 ? -16.007 2.164 43.510 1.00 77.94 181 GLN A CA 1
ATOM 1431 C C . GLN A 1 181 ? -16.463 3.087 44.641 1.00 77.94 181 GLN A C 1
ATOM 1433 O O . GLN A 1 181 ? -16.544 2.644 45.788 1.00 77.94 181 GLN A O 1
ATOM 1438 N N . ASP A 1 182 ? -16.799 4.338 44.326 1.00 71.62 182 ASP A N 1
ATOM 1439 C CA . ASP A 1 182 ? -17.245 5.323 45.315 1.00 71.62 182 ASP A CA 1
ATOM 1440 C C . ASP A 1 182 ? -18.693 5.091 45.789 1.00 71.62 182 ASP A C 1
ATOM 1442 O O . ASP A 1 182 ? -19.179 5.785 46.684 1.00 71.62 182 ASP A O 1
ATOM 1446 N N . GLY A 1 183 ? -19.399 4.095 45.235 1.00 58.22 183 GLY A N 1
ATOM 1447 C CA . GLY A 1 183 ? -20.764 3.742 45.638 1.00 58.22 183 GLY A CA 1
ATOM 1448 C C . GLY A 1 183 ? -21.794 4.837 45.348 1.00 58.22 183 GLY A C 1
ATOM 1449 O O . GLY A 1 183 ? -22.966 4.688 45.701 1.00 58.22 183 GLY A O 1
ATOM 1450 N N . SER A 1 184 ? -21.378 5.921 44.688 1.00 51.31 184 SER A N 1
ATOM 1451 C CA . SER A 1 184 ? -22.275 6.818 43.985 1.00 51.31 184 SER A CA 1
ATOM 1452 C C . SER A 1 184 ? -23.041 5.972 42.978 1.00 51.31 184 SER A C 1
ATOM 1454 O O . SER A 1 184 ? -22.452 5.416 42.049 1.00 51.31 184 SER A O 1
ATOM 1456 N N . ALA A 1 185 ? -24.364 5.867 43.154 1.00 44.41 185 ALA A N 1
ATOM 1457 C CA . ALA A 1 185 ? -25.213 5.599 42.002 1.00 44.41 185 ALA A CA 1
ATOM 1458 C C . ALA A 1 185 ? -24.763 6.582 40.913 1.00 44.41 185 ALA A C 1
ATOM 1460 O O . ALA A 1 185 ? -24.492 7.729 41.271 1.00 44.41 185 ALA A O 1
ATOM 1461 N N . PRO A 1 186 ? -24.595 6.148 39.655 1.00 44.41 186 PRO A N 1
ATOM 1462 C CA . PRO A 1 186 ? -24.133 7.038 38.604 1.00 44.41 186 PRO A CA 1
ATOM 1463 C C . PRO A 1 186 ? -25.065 8.252 38.585 1.00 44.41 186 PRO A C 1
ATOM 1465 O O . PRO A 1 186 ? -26.230 8.134 38.217 1.00 44.41 186 PRO A O 1
ATOM 1468 N N . ASP A 1 187 ? -24.569 9.371 39.109 1.00 35.56 187 ASP A N 1
ATOM 1469 C CA . ASP A 1 187 ? -25.339 10.569 39.438 1.00 35.56 187 ASP A CA 1
ATOM 1470 C C . ASP A 1 187 ? -25.528 11.329 38.138 1.00 35.56 187 ASP A C 1
ATOM 1472 O O . ASP A 1 187 ? -24.693 12.160 37.807 1.00 35.56 187 ASP A O 1
ATOM 1476 N N . ASP A 1 188 ? -26.481 10.904 37.300 1.00 39.53 188 ASP A N 1
ATOM 1477 C CA . ASP A 1 188 ? -26.749 11.446 35.955 1.00 39.53 188 ASP A CA 1
ATOM 1478 C C . ASP A 1 188 ? -25.479 11.646 35.071 1.00 39.53 188 ASP A C 1
ATOM 1480 O O . ASP A 1 188 ? -25.484 12.350 34.061 1.00 39.53 188 ASP A O 1
ATOM 1484 N N . GLY A 1 189 ? -24.369 10.995 35.451 1.00 37.56 189 GLY A N 1
ATOM 1485 C CA . GLY A 1 189 ? -23.020 11.122 34.892 1.00 37.56 189 GLY A CA 1
ATOM 1486 C C . GLY A 1 189 ? -22.742 10.110 33.784 1.00 37.56 189 GLY A C 1
ATOM 1487 O O . GLY A 1 189 ? -21.836 10.298 32.968 1.00 37.56 189 GLY A O 1
ATOM 1488 N N . PHE A 1 190 ? -23.622 9.111 33.653 1.00 41.41 190 PHE A N 1
ATOM 1489 C CA . PHE A 1 190 ? -23.986 8.628 32.333 1.00 41.41 190 PHE A CA 1
ATOM 1490 C C . PHE A 1 190 ? -24.593 9.812 31.593 1.00 41.41 190 PHE A C 1
ATOM 1492 O O . PHE A 1 190 ? -25.784 10.079 31.713 1.00 41.41 190 PHE A O 1
ATOM 1499 N N . THR A 1 191 ? -23.814 10.501 30.768 1.00 40.78 191 THR A N 1
ATOM 1500 C CA . THR A 1 191 ? -24.432 11.280 29.699 1.00 40.78 191 THR A CA 1
ATOM 1501 C C . THR A 1 191 ? -24.998 10.287 28.674 1.00 40.78 191 THR A C 1
ATOM 1503 O O . THR A 1 191 ? -24.456 10.100 27.588 1.00 40.78 191 THR A O 1
ATOM 1506 N N . ILE A 1 192 ? -26.098 9.611 29.036 1.00 41.97 192 ILE A N 1
ATOM 1507 C CA . ILE A 1 192 ? -27.107 9.138 28.090 1.00 41.97 192 ILE A CA 1
ATOM 1508 C C . ILE A 1 192 ? -27.760 10.427 27.589 1.00 41.97 192 ILE A C 1
ATOM 1510 O O . ILE A 1 192 ? -28.759 10.901 28.122 1.00 41.97 192 ILE A O 1
ATOM 1514 N N . ILE A 1 193 ? -27.102 11.076 26.629 1.00 39.38 193 ILE A N 1
ATOM 1515 C CA . ILE A 1 193 ? -27.658 12.242 25.948 1.00 39.38 193 ILE A CA 1
ATOM 1516 C C . ILE A 1 193 ? -28.650 11.682 24.937 1.00 39.38 193 ILE A C 1
ATOM 1518 O O . ILE A 1 193 ? -28.251 11.148 23.901 1.00 39.38 193 ILE A O 1
ATOM 1522 N N . VAL A 1 194 ? -29.929 11.733 25.300 1.00 33.84 194 VAL A N 1
ATOM 1523 C CA . VAL A 1 194 ? -31.049 11.480 24.392 1.00 33.84 194 VAL A CA 1
ATOM 1524 C C . VAL A 1 194 ? -31.209 12.705 23.489 1.00 33.84 194 VAL A C 1
ATOM 1526 O O . VAL A 1 194 ? -30.990 13.829 23.934 1.00 33.84 194 VAL A O 1
ATOM 1529 N N . ASP A 1 195 ? -31.515 12.449 22.219 1.00 33.41 195 ASP A N 1
ATOM 1530 C CA . ASP A 1 195 ? -31.527 13.399 21.106 1.00 33.41 195 ASP A CA 1
ATOM 1531 C C . ASP A 1 195 ? -32.245 14.727 21.407 1.00 33.41 195 ASP A C 1
ATOM 1533 O O . ASP A 1 195 ? -33.462 14.749 21.559 1.00 33.41 195 ASP A O 1
ATOM 1537 N N . ASP A 1 196 ? -31.503 15.835 21.350 1.00 34.81 196 ASP A N 1
ATOM 1538 C CA . ASP A 1 196 ? -32.037 17.151 20.991 1.00 34.81 196 ASP A CA 1
ATOM 1539 C C . ASP A 1 196 ? -31.204 17.664 19.805 1.00 34.81 196 ASP A C 1
ATOM 1541 O O . ASP A 1 196 ? -30.040 18.053 19.941 1.00 34.81 196 ASP A O 1
ATOM 1545 N N . ILE A 1 197 ? -31.778 17.580 18.602 1.00 40.09 197 ILE A N 1
ATOM 1546 C CA . ILE A 1 197 ? -31.197 18.129 17.373 1.00 40.09 197 ILE A CA 1
ATOM 1547 C C . ILE A 1 197 ? -31.817 19.513 17.160 1.00 40.09 197 ILE A C 1
ATOM 1549 O O . ILE A 1 197 ? -32.935 19.609 16.658 1.00 40.09 197 ILE A O 1
ATOM 1553 N N . ASP A 1 198 ? -31.090 20.574 17.507 1.00 40.84 198 ASP A N 1
ATOM 1554 C CA . ASP A 1 198 ? -31.389 21.933 17.037 1.00 40.84 198 ASP A CA 1
ATOM 1555 C C . ASP A 1 198 ? -30.741 22.178 15.660 1.00 40.84 198 ASP A C 1
ATOM 1557 O O . ASP A 1 198 ? -29.646 21.693 15.374 1.00 40.84 198 ASP A O 1
ATOM 1561 N N . GLU A 1 199 ? -31.411 22.940 14.789 1.00 45.22 199 GLU A N 1
ATOM 1562 C CA . GLU A 1 199 ? -31.018 23.152 13.381 1.00 45.22 199 GLU A CA 1
ATOM 1563 C C . GLU A 1 199 ? -29.837 24.133 13.167 1.00 45.22 199 GLU A C 1
ATOM 1565 O O . GLU A 1 199 ? -29.353 24.256 12.043 1.00 45.22 199 GLU A O 1
ATOM 1570 N N . ASP A 1 200 ? -29.296 24.766 14.217 1.00 44.84 200 ASP A N 1
ATOM 1571 C CA . ASP A 1 200 ? -28.237 25.792 14.121 1.00 44.84 200 ASP A CA 1
ATOM 1572 C C . ASP A 1 200 ? -26.948 25.400 14.873 1.00 44.84 200 ASP A C 1
ATOM 1574 O O . ASP A 1 200 ? -26.562 26.001 15.879 1.00 44.84 200 ASP A O 1
ATOM 1578 N N . ILE A 1 201 ? -26.242 24.376 14.381 1.00 50.09 201 ILE A N 1
ATOM 1579 C CA . ILE A 1 201 ? -25.030 23.857 15.033 1.00 50.09 201 ILE A CA 1
ATOM 1580 C C . ILE A 1 201 ? -23.751 24.397 14.354 1.00 50.09 201 ILE A C 1
ATOM 1582 O O . ILE A 1 201 ? -23.521 24.111 13.176 1.00 50.09 201 ILE A O 1
ATOM 1586 N N . PRO A 1 202 ? -22.880 25.143 15.067 1.00 44.91 202 PRO A N 1
ATOM 1587 C CA . PRO A 1 202 ? -21.643 25.687 14.503 1.00 44.91 202 PRO A CA 1
ATOM 1588 C C . PRO A 1 202 ? -20.584 24.612 14.197 1.00 44.91 202 PRO A C 1
ATOM 1590 O O . PRO A 1 202 ? -20.514 23.563 14.842 1.00 44.91 202 PRO A O 1
ATOM 1593 N N . ASP A 1 203 ? -19.700 24.906 13.237 1.00 41.31 203 ASP A N 1
ATOM 1594 C CA . ASP A 1 203 ? -18.573 24.043 12.860 1.00 41.31 203 ASP A CA 1
ATOM 1595 C C . ASP A 1 203 ? -17.707 23.660 14.076 1.00 41.31 203 ASP A C 1
ATOM 1597 O O . ASP A 1 203 ? -17.263 24.513 14.845 1.00 41.31 203 ASP A O 1
ATOM 1601 N N . GLY A 1 204 ? -17.427 22.362 14.237 1.00 39.44 204 GLY A N 1
ATOM 1602 C CA . GLY A 1 204 ? -16.650 21.821 15.356 1.00 39.44 204 GLY A CA 1
ATOM 1603 C C . GLY A 1 204 ? -17.465 21.464 16.602 1.00 39.44 204 GLY A C 1
ATOM 1604 O O . GLY A 1 204 ? -16.898 20.869 17.524 1.00 39.44 204 GLY A O 1
ATOM 1605 N N . ALA A 1 205 ? -18.766 21.763 16.629 1.00 42.28 205 ALA A N 1
ATOM 1606 C CA . ALA A 1 205 ? -19.645 21.341 17.709 1.00 42.28 205 ALA A CA 1
ATOM 1607 C C . ALA A 1 205 ? -19.821 19.814 17.742 1.00 42.28 205 ALA A C 1
ATOM 1609 O O . ALA A 1 205 ? -19.752 19.110 16.727 1.00 42.28 205 ALA A O 1
ATOM 1610 N N . LEU A 1 206 ? -20.017 19.308 18.956 1.00 44.00 206 LEU A N 1
ATOM 1611 C CA . LEU A 1 206 ? -20.300 17.909 19.231 1.00 44.00 206 LEU A CA 1
ATOM 1612 C C . LEU A 1 206 ? -21.814 17.719 19.163 1.00 44.00 206 LEU A C 1
ATOM 1614 O O . LEU A 1 206 ? -22.541 18.278 19.977 1.00 44.00 206 LEU A O 1
ATOM 1618 N N . VAL A 1 207 ? -22.267 16.950 18.182 1.00 45.75 207 VAL A N 1
ATOM 1619 C CA . VAL A 1 207 ? -23.666 16.580 17.980 1.00 45.75 207 VAL A CA 1
ATOM 1620 C C . VAL A 1 207 ? -23.843 15.158 18.456 1.00 45.75 207 VAL A C 1
ATOM 1622 O O . VAL A 1 207 ? -23.095 14.266 18.053 1.00 45.75 207 VAL A O 1
ATOM 1625 N N . PHE A 1 208 ? -24.831 14.943 19.306 1.00 49.69 208 PHE A N 1
ATOM 1626 C CA . PHE A 1 208 ? -25.212 13.616 19.749 1.00 49.69 208 PHE A CA 1
ATOM 1627 C C . PHE A 1 208 ? -26.436 13.196 18.934 1.00 49.69 208 PHE A C 1
ATOM 1629 O O . PHE A 1 208 ? -27.409 13.935 18.871 1.00 49.69 208 PHE A O 1
ATOM 1636 N N . SER A 1 209 ? -26.334 12.071 18.228 1.00 47.09 209 SER A N 1
ATOM 1637 C CA . SER A 1 209 ? -27.443 11.492 17.458 1.00 47.09 209 SER A CA 1
ATOM 1638 C C . SER A 1 209 ? -27.460 9.986 17.692 1.00 47.09 209 SER A C 1
ATOM 1640 O O . SER A 1 209 ? -26.412 9.363 17.479 1.00 47.09 209 SER A O 1
ATOM 1642 N N . ASP A 1 210 ? -28.589 9.404 18.094 1.00 49.88 210 ASP A N 1
ATOM 1643 C CA . ASP A 1 210 ? -28.736 7.962 18.365 1.00 49.88 210 ASP A CA 1
ATOM 1644 C C . ASP A 1 210 ? -27.694 7.444 19.391 1.00 49.88 210 ASP A C 1
ATOM 1646 O O . ASP A 1 210 ? -26.997 6.456 19.155 1.00 49.88 210 ASP A O 1
ATOM 1650 N N . GLY A 1 211 ? -27.449 8.183 20.483 1.00 51.28 211 GLY A N 1
ATOM 1651 C CA . GLY A 1 211 ? -26.451 7.813 21.508 1.00 51.28 211 GLY A CA 1
ATOM 1652 C C . GLY A 1 211 ? -24.975 7.914 21.070 1.00 51.28 211 GLY A C 1
ATOM 1653 O O . GLY A 1 211 ? -24.064 7.569 21.834 1.00 51.28 211 GLY A O 1
ATOM 1654 N N . ARG A 1 212 ? -24.702 8.410 19.851 1.00 50.34 212 ARG A N 1
ATOM 1655 C CA . ARG A 1 212 ? -23.350 8.588 19.289 1.00 50.34 212 ARG A CA 1
ATOM 1656 C C . ARG A 1 212 ? -22.902 10.041 19.346 1.00 50.34 212 ARG A C 1
ATOM 1658 O O . ARG A 1 212 ? -23.529 10.908 18.745 1.00 50.34 212 ARG A O 1
ATOM 1665 N N . LYS A 1 213 ? -21.729 10.286 19.934 1.00 51.75 213 LYS A N 1
ATOM 1666 C CA . LYS A 1 213 ? -21.012 11.567 19.834 1.00 51.75 213 LYS A CA 1
ATOM 1667 C C . LYS A 1 213 ? -20.396 11.727 18.436 1.00 51.75 213 LYS A C 1
ATOM 1669 O O . LYS A 1 213 ? -19.451 11.022 18.081 1.00 51.75 213 LYS A O 1
ATOM 1674 N N . ARG A 1 214 ? -20.916 12.646 17.622 1.00 52.41 214 ARG A N 1
ATOM 1675 C CA . ARG A 1 214 ? -20.385 13.023 16.301 1.00 52.41 214 ARG A CA 1
ATOM 1676 C C . ARG A 1 214 ? -19.823 14.439 16.357 1.00 52.41 214 ARG A C 1
ATOM 1678 O O . ARG A 1 214 ? -20.473 15.349 16.843 1.00 52.41 214 ARG A O 1
ATOM 1685 N N . GLN A 1 215 ? -18.625 14.656 15.828 1.00 46.00 215 GLN A N 1
ATOM 1686 C CA . GLN A 1 215 ? -18.101 16.012 15.651 1.00 46.00 215 GLN A CA 1
ATOM 1687 C C . GLN A 1 215 ? -18.515 16.544 14.274 1.00 46.00 215 GLN A C 1
ATOM 1689 O O . GLN A 1 215 ? -18.304 15.862 13.268 1.00 46.00 215 GLN A O 1
ATOM 1694 N N . VAL A 1 216 ? -19.078 17.754 14.210 1.00 43.72 216 VAL A N 1
ATOM 1695 C CA . VAL A 1 216 ? -19.371 18.436 12.939 1.00 43.72 216 VAL A CA 1
ATOM 1696 C C . VAL A 1 216 ? -18.049 18.873 12.316 1.00 43.72 216 VAL A C 1
ATOM 1698 O O . VAL A 1 216 ? -17.345 19.742 12.833 1.00 43.72 216 VAL A O 1
ATOM 1701 N N . ILE A 1 217 ? -17.666 18.213 11.222 1.00 43.72 217 ILE A N 1
ATOM 1702 C CA . ILE A 1 217 ? -16.395 18.448 10.536 1.00 43.72 217 ILE A CA 1
ATOM 1703 C C . ILE A 1 217 ? -16.542 19.671 9.613 1.00 43.72 217 ILE A C 1
ATOM 1705 O O . ILE A 1 217 ? -17.052 19.553 8.503 1.00 43.72 217 ILE A O 1
ATOM 1709 N N . GLY A 1 218 ? -16.034 20.828 10.051 1.00 35.34 218 GLY A N 1
ATOM 1710 C CA . GLY A 1 218 ? -16.037 22.083 9.276 1.00 35.34 218 GLY A CA 1
ATOM 1711 C C . GLY A 1 218 ? -14.974 22.184 8.167 1.00 35.34 218 GLY A C 1
ATOM 1712 O O . GLY A 1 218 ? -14.918 23.172 7.440 1.00 35.34 218 GLY A O 1
ATOM 1713 N N . GLN A 1 219 ? -14.097 21.184 7.996 1.00 37.81 219 GLN A N 1
ATOM 1714 C CA . GLN A 1 219 ? -13.096 21.166 6.917 1.00 37.81 219 GLN A CA 1
ATOM 1715 C C . GLN A 1 219 ? -12.983 19.788 6.257 1.00 37.81 219 GLN A C 1
ATOM 1717 O O . GLN A 1 219 ? -12.996 18.785 6.962 1.00 37.81 219 GLN A O 1
ATOM 1722 N N . PRO A 1 220 ? -12.783 19.692 4.928 1.00 42.72 220 PRO A N 1
ATOM 1723 C CA . PRO A 1 220 ? -12.656 18.421 4.216 1.00 42.72 220 PRO A CA 1
ATOM 1724 C C . PRO A 1 220 ? -11.299 17.742 4.490 1.00 42.72 220 PRO A C 1
ATOM 1726 O O . PRO A 1 220 ? -10.464 17.590 3.600 1.00 42.72 220 PRO A O 1
ATOM 1729 N N . ALA A 1 221 ? -11.066 17.320 5.729 1.00 46.25 221 ALA A N 1
ATOM 1730 C CA . ALA A 1 221 ? -10.038 16.356 6.091 1.00 46.25 221 ALA A CA 1
ATOM 1731 C C . ALA A 1 221 ? -10.616 14.937 5.950 1.00 46.25 221 ALA A C 1
ATOM 1733 O O . ALA A 1 221 ? -11.791 14.705 6.236 1.00 46.25 221 ALA A O 1
ATOM 1734 N N . LEU A 1 222 ? -9.811 13.963 5.502 1.00 52.12 222 LEU A N 1
ATOM 1735 C CA . LEU A 1 222 ? -10.236 12.560 5.570 1.00 52.12 222 LEU A CA 1
ATOM 1736 C C . LEU A 1 222 ? -10.415 12.173 7.042 1.00 52.12 222 LEU A C 1
ATOM 1738 O O . LEU A 1 222 ? -9.447 12.245 7.805 1.00 52.12 222 LEU A O 1
ATOM 1742 N N . SER A 1 223 ? -11.616 11.720 7.408 1.00 54.00 223 SER A N 1
ATOM 1743 C CA . SER A 1 223 ? -11.886 11.185 8.740 1.00 54.00 223 SER A CA 1
ATOM 1744 C C . SER A 1 223 ? -10.957 10.000 9.025 1.00 54.00 223 SER A C 1
ATOM 1746 O O . SER A 1 223 ? -10.852 9.063 8.227 1.00 54.00 223 SER A O 1
ATOM 1748 N N . ASP A 1 224 ? -10.258 10.041 10.161 1.00 61.59 224 ASP A N 1
ATOM 1749 C CA . ASP A 1 224 ? -9.411 8.938 10.629 1.00 61.59 224 ASP A CA 1
ATOM 1750 C C . ASP A 1 224 ? -10.255 7.875 11.337 1.00 61.59 224 ASP A C 1
ATOM 1752 O O . ASP A 1 224 ? -10.142 7.635 12.537 1.00 61.59 224 ASP A O 1
ATOM 1756 N N . THR A 1 225 ? -11.184 7.274 10.600 1.00 68.19 225 THR A N 1
ATOM 1757 C CA . THR A 1 225 ? -12.061 6.255 11.166 1.00 68.19 225 THR A CA 1
ATOM 1758 C C . THR A 1 225 ? -11.328 4.911 11.144 1.00 68.19 225 THR A C 1
ATOM 1760 O O . THR A 1 225 ? -11.096 4.319 10.083 1.00 68.19 225 THR A O 1
ATOM 1763 N N . ALA A 1 226 ? -10.919 4.431 12.323 1.00 73.50 226 ALA A N 1
ATOM 1764 C CA . ALA A 1 226 ? -10.194 3.168 12.467 1.00 73.50 226 ALA A CA 1
ATOM 1765 C C . ALA A 1 226 ? -11.022 1.979 11.946 1.00 73.50 226 ALA A C 1
ATOM 1767 O O . ALA A 1 226 ? -10.521 1.173 11.155 1.00 73.50 226 ALA A O 1
ATOM 1768 N N . VAL A 1 227 ? -12.303 1.949 12.324 1.00 80.25 227 VAL A N 1
ATOM 1769 C CA . VAL A 1 227 ? -13.293 0.923 11.980 1.00 80.25 227 VAL A CA 1
ATOM 1770 C C . VAL A 1 227 ? -14.309 1.508 10.997 1.00 80.25 227 VAL A C 1
ATOM 1772 O O . VAL A 1 227 ? -14.973 2.494 11.310 1.00 80.25 227 VAL A O 1
ATOM 1775 N N . LEU A 1 228 ? -14.416 0.919 9.805 1.00 84.06 228 LEU A N 1
ATOM 1776 C CA . LEU A 1 228 ? -15.399 1.317 8.787 1.00 84.06 228 LEU A CA 1
ATOM 1777 C C . LEU A 1 228 ? -16.740 0.610 9.013 1.00 84.06 228 LEU A C 1
ATOM 1779 O O . LEU A 1 228 ? -16.822 -0.290 9.846 1.00 84.06 228 LEU A O 1
ATOM 1783 N N . ASP A 1 229 ? -17.779 0.990 8.273 1.00 85.12 229 ASP A N 1
ATOM 1784 C CA . ASP A 1 229 ? -19.023 0.216 8.243 1.00 85.12 229 ASP A CA 1
ATOM 1785 C C . ASP A 1 229 ? -18.854 -1.114 7.482 1.00 85.12 229 ASP A C 1
ATOM 1787 O O . ASP A 1 229 ? -17.919 -1.297 6.691 1.00 85.12 229 ASP A O 1
ATOM 1791 N N . LYS A 1 230 ? -19.781 -2.045 7.725 1.00 86.00 230 LYS A N 1
ATOM 1792 C CA . LYS A 1 230 ? -19.799 -3.390 7.141 1.00 86.00 230 LYS A CA 1
ATOM 1793 C C . LYS A 1 230 ? -19.700 -3.384 5.612 1.00 86.00 230 LYS A C 1
ATOM 1795 O O . LYS A 1 230 ? -18.854 -4.084 5.054 1.00 86.00 230 LYS A O 1
ATOM 1800 N N . MET A 1 231 ? -20.483 -2.543 4.932 1.00 85.62 231 MET A N 1
ATOM 1801 C CA . MET A 1 231 ? -20.501 -2.468 3.466 1.00 85.62 231 MET A CA 1
ATOM 1802 C C . MET A 1 231 ? -19.154 -1.999 2.912 1.00 85.62 231 MET A C 1
ATOM 1804 O O . MET A 1 231 ? -18.627 -2.576 1.958 1.00 85.62 231 MET A O 1
ATOM 1808 N N . GLN A 1 232 ? -18.548 -0.977 3.520 1.00 86.31 232 GLN A N 1
ATOM 1809 C CA . GLN A 1 232 ? -17.210 -0.526 3.138 1.00 86.31 232 GLN A CA 1
ATOM 1810 C C . GLN A 1 232 ? -16.157 -1.624 3.337 1.00 86.31 232 GLN A C 1
ATOM 1812 O O . GLN A 1 232 ? -15.273 -1.769 2.484 1.00 86.31 232 GLN A O 1
ATOM 1817 N N . VAL A 1 233 ? -16.251 -2.407 4.420 1.00 87.25 233 VAL A N 1
ATOM 1818 C CA . VAL A 1 233 ? -15.358 -3.548 4.682 1.00 87.25 233 VAL A CA 1
ATOM 1819 C C . VAL A 1 233 ? -15.470 -4.624 3.620 1.00 87.25 233 VAL A C 1
ATOM 1821 O O . VAL A 1 233 ? -14.450 -5.065 3.084 1.00 87.25 233 VAL A O 1
ATOM 1824 N N . GLU A 1 234 ? -16.688 -5.021 3.277 1.00 88.94 234 GLU A N 1
ATOM 1825 C CA . GLU A 1 234 ? -16.928 -6.006 2.227 1.00 88.94 234 GLU A CA 1
ATOM 1826 C C . GLU A 1 234 ? -16.334 -5.541 0.893 1.00 88.94 234 GLU A C 1
ATOM 1828 O O . GLU A 1 234 ? -15.568 -6.272 0.256 1.00 88.94 234 GLU A O 1
ATOM 1833 N N . VAL A 1 235 ? -16.580 -4.280 0.522 1.00 88.25 235 VAL A N 1
ATOM 1834 C CA . VAL A 1 235 ? -16.056 -3.678 -0.710 1.00 88.25 235 VAL A CA 1
ATOM 1835 C C . VAL A 1 235 ? -14.527 -3.662 -0.729 1.00 88.25 235 VAL A C 1
ATOM 1837 O O . VAL A 1 235 ? -13.914 -4.026 -1.740 1.00 88.25 235 VAL A O 1
ATOM 1840 N N . PHE A 1 236 ? -13.862 -3.271 0.364 1.00 88.88 236 PHE A N 1
ATOM 1841 C CA . PHE A 1 236 ? -12.400 -3.237 0.358 1.00 88.88 236 PHE A CA 1
ATOM 1842 C C . PHE A 1 236 ? -11.756 -4.629 0.436 1.00 88.88 236 PHE A C 1
ATOM 1844 O O . PHE A 1 236 ? -10.591 -4.764 0.062 1.00 88.88 236 PHE A O 1
ATOM 1851 N N . ARG A 1 237 ? -12.493 -5.679 0.815 1.00 90.75 237 ARG A N 1
ATOM 1852 C CA . ARG A 1 237 ? -11.997 -7.067 0.853 1.00 90.75 237 ARG A CA 1
ATOM 1853 C C . ARG A 1 237 ? -12.168 -7.847 -0.445 1.00 90.75 237 ARG A C 1
ATOM 1855 O O . ARG A 1 237 ? -11.533 -8.893 -0.580 1.00 90.75 237 ARG A O 1
ATOM 1862 N N . LEU A 1 238 ? -12.936 -7.328 -1.410 1.00 92.50 238 LEU A N 1
ATOM 1863 C CA . LEU A 1 238 ? -13.124 -7.962 -2.723 1.00 92.50 238 LEU A CA 1
ATOM 1864 C C . LEU A 1 238 ? -11.786 -8.391 -3.364 1.00 92.50 238 LEU A C 1
ATOM 1866 O O . LEU A 1 238 ? -10.785 -7.692 -3.166 1.00 92.50 238 LEU A O 1
ATOM 1870 N N . PRO A 1 239 ? -11.749 -9.474 -4.162 1.00 91.69 239 PRO A N 1
ATOM 1871 C CA . PRO A 1 239 ? -10.522 -9.989 -4.775 1.00 91.69 239 PRO A CA 1
ATOM 1872 C C . PRO A 1 239 ? -9.706 -8.932 -5.535 1.00 91.69 239 PRO A C 1
ATOM 1874 O O . PRO A 1 239 ? -10.272 -7.984 -6.087 1.00 91.69 239 PRO A O 1
ATOM 1877 N N . ILE A 1 240 ? -8.384 -9.079 -5.597 1.00 89.81 240 ILE A N 1
ATOM 1878 C CA . ILE A 1 240 ? -7.451 -8.102 -6.178 1.00 89.81 240 ILE A CA 1
ATOM 1879 C C . ILE A 1 240 ? -7.700 -7.861 -7.672 1.00 89.81 240 ILE A C 1
ATOM 1881 O O . ILE A 1 240 ? -7.505 -6.752 -8.161 1.00 89.81 240 ILE A O 1
ATOM 1885 N N . ASN A 1 241 ? -8.226 -8.861 -8.380 1.00 89.50 241 ASN A N 1
ATOM 1886 C CA . ASN A 1 241 ? -8.619 -8.783 -9.788 1.00 89.50 241 ASN A CA 1
ATOM 1887 C C . ASN A 1 241 ? -10.002 -8.129 -10.019 1.00 89.50 241 ASN A C 1
ATOM 1889 O O . ASN A 1 241 ? -10.475 -8.074 -11.158 1.00 89.50 241 ASN A O 1
ATOM 1893 N N . SER A 1 242 ? -10.651 -7.612 -8.972 1.00 91.25 242 SER A N 1
ATOM 1894 C CA . SER A 1 242 ? -11.941 -6.919 -9.076 1.00 91.25 242 SER A CA 1
ATOM 1895 C C . SER A 1 242 ? -11.790 -5.510 -9.651 1.00 91.25 242 SER A C 1
ATOM 1897 O O . SER A 1 242 ? -10.875 -4.766 -9.297 1.00 91.25 242 SER A O 1
ATOM 1899 N N . ARG A 1 243 ? -12.749 -5.097 -10.489 1.00 91.31 243 ARG A N 1
ATOM 1900 C CA . ARG A 1 243 ? -12.891 -3.708 -10.955 1.00 91.31 243 ARG A CA 1
ATOM 1901 C C . ARG A 1 243 ? -13.973 -3.024 -10.134 1.00 91.31 243 ARG A C 1
ATOM 1903 O O . ARG A 1 243 ? -15.106 -3.490 -10.129 1.00 91.31 243 ARG A O 1
ATOM 1910 N N . LEU A 1 244 ? -13.624 -1.931 -9.462 1.00 90.44 244 LEU A N 1
ATOM 1911 C CA . LEU A 1 244 ? -14.520 -1.248 -8.531 1.00 90.44 244 LEU A CA 1
ATOM 1912 C C . LEU A 1 244 ? -14.813 0.175 -8.989 1.00 90.44 244 LEU A C 1
ATOM 1914 O O . LEU A 1 244 ? -13.910 0.907 -9.396 1.00 90.44 244 LEU A O 1
ATOM 1918 N N . PHE A 1 245 ? -16.076 0.568 -8.860 1.00 90.75 245 PHE A N 1
ATOM 1919 C CA . PHE A 1 245 ? -16.525 1.943 -9.009 1.00 90.75 245 PHE A CA 1
ATOM 1920 C C . PHE A 1 245 ? -17.190 2.373 -7.702 1.00 90.75 245 PHE A C 1
ATOM 1922 O O . PHE A 1 245 ? -18.288 1.928 -7.382 1.00 90.75 245 PHE A O 1
ATOM 1929 N N . LEU A 1 246 ? -16.490 3.201 -6.923 1.00 89.00 246 LEU A N 1
ATOM 1930 C CA . LEU A 1 246 ? -16.992 3.714 -5.649 1.00 89.00 246 LEU A CA 1
ATOM 1931 C C . LEU A 1 246 ? -17.772 5.003 -5.905 1.00 89.00 246 LEU A C 1
ATOM 1933 O O . LEU A 1 246 ? -17.183 6.075 -6.057 1.00 89.00 246 LEU A O 1
ATOM 1937 N N . TYR A 1 247 ? -19.095 4.889 -5.965 1.00 88.19 247 TYR A N 1
ATOM 1938 C CA . TYR A 1 247 ? -20.002 6.020 -6.127 1.00 88.19 247 TYR A CA 1
ATOM 1939 C C . TYR A 1 247 ? -20.686 6.357 -4.803 1.00 88.19 247 TYR A C 1
ATOM 1941 O O . TYR A 1 247 ? -21.071 5.464 -4.056 1.00 88.19 247 TYR A O 1
ATOM 1949 N N . GLY A 1 248 ? -20.830 7.646 -4.503 1.00 84.38 248 GLY A N 1
ATOM 1950 C CA . GLY A 1 248 ? -21.554 8.096 -3.318 1.00 84.38 248 GLY A CA 1
ATOM 1951 C C . GLY A 1 248 ? -21.355 9.584 -3.019 1.00 84.38 248 GLY A C 1
ATOM 1952 O O . GLY A 1 248 ? -20.389 10.173 -3.527 1.00 84.38 248 GLY A O 1
ATOM 1953 N N . PRO A 1 249 ? -22.224 10.184 -2.186 1.00 81.19 249 PRO A N 1
ATOM 1954 C CA . PRO A 1 249 ? -22.141 11.587 -1.770 1.00 81.19 249 PRO A CA 1
ATOM 1955 C C . PRO A 1 249 ? -20.766 12.001 -1.210 1.00 81.19 249 PRO A C 1
ATOM 1957 O O . PRO A 1 249 ? -19.980 11.150 -0.780 1.00 81.19 249 PRO A O 1
ATOM 1960 N N . PRO A 1 250 ? -20.411 13.297 -1.214 1.00 77.81 250 PRO A N 1
ATOM 1961 C CA . PRO A 1 250 ? -19.255 13.797 -0.467 1.00 77.81 250 PRO A CA 1
ATOM 1962 C C . PRO A 1 250 ? -19.288 13.325 0.997 1.00 77.81 250 PRO A C 1
ATOM 1964 O O . PRO A 1 250 ? -20.357 13.168 1.572 1.00 77.81 250 PRO A O 1
ATOM 1967 N N . GLY A 1 251 ? -18.124 13.040 1.584 1.00 72.44 251 GLY A N 1
ATOM 1968 C CA . GLY A 1 251 ? -18.032 12.600 2.985 1.00 72.44 251 GLY A CA 1
ATOM 1969 C C . GLY A 1 251 ? -18.278 11.107 3.253 1.00 72.44 251 GLY A C 1
ATOM 1970 O O . GLY A 1 251 ? -17.904 10.634 4.316 1.00 72.44 251 GLY A O 1
ATOM 1971 N N . THR A 1 252 ? -18.774 10.310 2.295 1.00 76.75 252 THR A N 1
ATOM 1972 C CA . THR A 1 252 ? -19.069 8.869 2.510 1.00 76.75 252 THR A CA 1
ATOM 1973 C C . THR A 1 252 ? -17.850 7.936 2.580 1.00 76.75 252 THR A C 1
ATOM 1975 O O . THR A 1 252 ? -17.946 6.758 2.251 1.00 76.75 252 THR A O 1
ATOM 1978 N N . GLY A 1 253 ? -16.663 8.445 2.914 1.00 82.12 253 GLY A N 1
ATOM 1979 C CA . GLY A 1 253 ? -15.480 7.607 3.141 1.00 82.12 253 GLY A CA 1
ATOM 1980 C C . GLY A 1 253 ? -14.857 6.933 1.909 1.00 82.12 253 GLY A C 1
ATOM 1981 O O . GLY A 1 253 ? -13.922 6.165 2.077 1.00 82.12 253 GLY A O 1
ATOM 1982 N N . LYS A 1 254 ? -15.277 7.236 0.668 1.00 88.75 254 LYS A N 1
ATOM 1983 C CA . LYS A 1 254 ? -14.755 6.596 -0.570 1.00 88.75 254 LYS A CA 1
ATOM 1984 C C . LYS A 1 254 ? -13.225 6.505 -0.636 1.00 88.75 254 LYS A C 1
ATOM 1986 O O . LYS A 1 254 ? -12.665 5.447 -0.921 1.00 88.75 254 LYS A O 1
ATOM 1991 N N . THR A 1 255 ? -12.545 7.625 -0.392 1.00 86.25 255 THR A N 1
ATOM 1992 C CA . THR A 1 255 ? -11.078 7.682 -0.413 1.00 86.25 255 THR A CA 1
ATOM 1993 C C . THR A 1 255 ? -10.492 6.852 0.728 1.00 86.25 255 THR A C 1
ATOM 1995 O O . THR A 1 255 ? -9.533 6.119 0.507 1.00 86.25 255 THR A O 1
ATOM 1998 N N . THR A 1 256 ? -11.105 6.889 1.915 1.00 85.44 256 THR A N 1
ATOM 1999 C CA . THR A 1 256 ? -10.733 6.054 3.065 1.00 85.44 256 THR A CA 1
ATOM 2000 C C . THR A 1 256 ? -10.863 4.564 2.737 1.00 85.44 256 THR A C 1
ATOM 2002 O O . THR A 1 256 ? -9.918 3.810 2.960 1.00 85.44 256 THR A O 1
ATOM 2005 N N . THR A 1 257 ? -11.971 4.135 2.123 1.00 89.31 257 THR A N 1
ATOM 2006 C CA . THR A 1 257 ? -12.186 2.751 1.670 1.00 89.31 257 THR A CA 1
ATOM 2007 C C . THR A 1 257 ? -11.116 2.318 0.669 1.00 89.31 257 THR A C 1
ATOM 2009 O O . THR A 1 257 ? -10.579 1.219 0.785 1.00 89.31 257 THR A O 1
ATOM 2012 N N . LEU A 1 258 ? -10.757 3.178 -0.291 1.00 90.19 258 LEU A N 1
ATOM 2013 C CA . LEU A 1 258 ? -9.715 2.882 -1.280 1.00 90.19 258 LEU A CA 1
ATOM 2014 C C . LEU A 1 258 ? -8.323 2.751 -0.643 1.00 90.19 258 LEU A C 1
ATOM 2016 O O . LEU A 1 258 ? -7.575 1.838 -0.990 1.00 90.19 258 LEU A O 1
ATOM 2020 N N . ILE A 1 259 ? -7.988 3.625 0.308 1.00 88.81 259 ILE A N 1
ATOM 2021 C CA . ILE A 1 259 ? -6.716 3.566 1.037 1.00 88.81 259 ILE A CA 1
ATOM 2022 C C . ILE A 1 259 ? -6.644 2.284 1.871 1.00 88.81 259 ILE A C 1
ATOM 2024 O O . ILE A 1 259 ? -5.663 1.550 1.759 1.00 88.81 259 ILE A O 1
ATOM 2028 N N . LYS A 1 260 ? -7.693 1.963 2.644 1.00 88.94 260 LYS A N 1
ATOM 2029 C CA . LYS A 1 260 ? -7.746 0.723 3.436 1.00 88.94 260 LYS A CA 1
ATOM 2030 C C . LYS A 1 260 ? -7.728 -0.526 2.555 1.00 88.94 260 LYS A C 1
ATOM 2032 O O . LYS A 1 260 ? -7.049 -1.489 2.900 1.00 88.94 260 LYS A O 1
ATOM 2037 N N . ARG A 1 261 ? -8.388 -0.499 1.388 1.00 91.19 261 ARG A N 1
ATOM 2038 C CA . ARG A 1 261 ? -8.307 -1.573 0.383 1.00 91.19 261 ARG A CA 1
ATOM 2039 C C . ARG A 1 261 ? -6.872 -1.830 -0.031 1.00 91.19 261 ARG A C 1
ATOM 2041 O O . ARG A 1 261 ? -6.430 -2.973 -0.015 1.00 91.19 261 ARG A O 1
ATOM 2048 N N . LEU A 1 262 ? -6.159 -0.780 -0.424 1.00 90.69 262 LEU A N 1
ATOM 2049 C CA . LEU A 1 262 ? -4.783 -0.920 -0.872 1.00 90.69 262 LEU A CA 1
ATOM 2050 C C . LEU A 1 262 ? -3.879 -1.390 0.272 1.00 90.69 262 LEU A C 1
ATOM 2052 O O . LEU A 1 262 ? -3.090 -2.307 0.081 1.00 90.69 262 LEU A O 1
ATOM 2056 N N . ALA A 1 263 ? -4.034 -0.811 1.463 1.00 88.38 263 ALA A N 1
ATOM 2057 C CA . ALA A 1 263 ? -3.281 -1.202 2.649 1.00 88.38 263 ALA A CA 1
ATOM 2058 C C . ALA A 1 263 ? -3.484 -2.679 3.006 1.00 88.38 263 ALA A C 1
ATOM 2060 O O . ALA A 1 263 ? -2.519 -3.360 3.340 1.00 88.38 263 ALA A O 1
ATOM 2061 N N . LEU A 1 264 ? -4.718 -3.179 2.877 1.00 88.81 264 LEU A N 1
ATOM 2062 C CA . LEU A 1 264 ? -5.018 -4.598 2.995 1.00 88.81 264 LEU A CA 1
ATOM 2063 C C . LEU A 1 264 ? -4.326 -5.387 1.878 1.00 88.81 264 LEU A C 1
ATOM 2065 O O . LEU A 1 264 ? -3.560 -6.284 2.173 1.00 88.81 264 LEU A O 1
ATOM 2069 N N . LYS A 1 265 ? -4.538 -5.059 0.599 1.00 90.38 265 LYS A N 1
ATOM 2070 C CA . LYS A 1 265 ? -4.020 -5.869 -0.522 1.00 90.38 265 LYS A CA 1
ATOM 2071 C C . LYS A 1 265 ? -2.496 -5.867 -0.673 1.00 90.38 265 LYS A C 1
ATOM 2073 O O . LYS A 1 265 ? -1.967 -6.750 -1.335 1.00 90.38 265 LYS A O 1
ATOM 2078 N N . LEU A 1 266 ? -1.796 -4.921 -0.051 1.00 87.12 266 LEU A N 1
ATOM 2079 C CA . LEU A 1 266 ? -0.333 -4.928 0.053 1.00 87.12 266 LEU A CA 1
ATOM 2080 C C . LEU A 1 266 ? 0.192 -5.797 1.209 1.00 87.12 266 LEU A C 1
ATOM 2082 O O . LEU A 1 266 ? 1.386 -6.098 1.240 1.00 87.12 266 LEU A O 1
ATOM 2086 N N . ASP A 1 267 ? -0.673 -6.194 2.145 1.00 81.50 267 ASP A N 1
ATOM 2087 C CA . ASP A 1 267 ? -0.340 -7.063 3.271 1.00 81.50 267 ASP A CA 1
ATOM 2088 C C . ASP A 1 267 ? -0.343 -8.538 2.842 1.00 81.50 267 ASP A C 1
ATOM 2090 O O . ASP A 1 267 ? -1.393 -9.161 2.670 1.00 81.50 267 ASP A O 1
ATOM 2094 N N . GLU A 1 268 ? 0.851 -9.110 2.686 1.00 75.19 268 GLU A N 1
ATOM 2095 C CA . GLU A 1 268 ? 1.040 -10.501 2.252 1.00 75.19 268 GLU A CA 1
ATOM 2096 C C . GLU A 1 268 ? 0.507 -11.535 3.253 1.00 75.19 268 GLU A C 1
ATOM 2098 O O . GLU A 1 268 ? 0.186 -12.660 2.862 1.00 75.19 268 GLU A O 1
ATOM 2103 N N . ARG A 1 269 ? 0.430 -11.184 4.544 1.00 75.62 269 ARG A N 1
ATOM 2104 C CA . ARG A 1 269 ? 0.084 -12.137 5.606 1.00 75.62 269 ARG A CA 1
ATOM 2105 C C . ARG A 1 269 ? -1.418 -12.317 5.718 1.00 75.62 269 ARG A C 1
ATOM 2107 O O . ARG A 1 269 ? -1.896 -13.442 5.838 1.00 75.62 269 ARG A O 1
ATOM 2114 N N . GLU A 1 270 ? -2.151 -11.209 5.698 1.00 77.62 270 GLU A N 1
ATOM 2115 C CA . GLU A 1 270 ? -3.572 -11.197 6.060 1.00 77.62 270 GLU A CA 1
ATOM 2116 C C . GLU A 1 270 ? -4.489 -10.632 4.973 1.00 77.62 270 GLU A C 1
ATOM 2118 O O . GLU A 1 270 ? -5.707 -10.809 5.043 1.00 77.62 270 GLU A O 1
ATOM 2123 N N . GLY A 1 271 ? -3.936 -9.946 3.973 1.00 79.56 271 GLY A N 1
ATOM 2124 C CA . GLY A 1 271 ? -4.724 -9.208 2.991 1.00 79.56 271 GLY A CA 1
ATOM 2125 C C . GLY A 1 271 ? -4.986 -9.912 1.667 1.00 79.56 271 GLY A C 1
ATOM 2126 O O . GLY A 1 271 ? -5.931 -9.549 0.951 1.00 79.56 271 GLY A O 1
ATOM 2127 N N . VAL A 1 272 ? -4.176 -10.922 1.3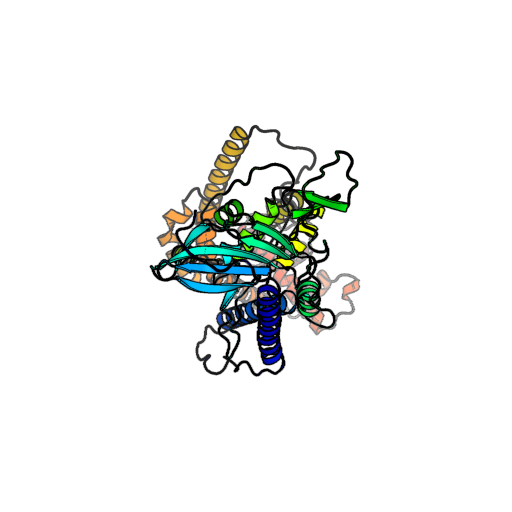61 1.00 84.81 272 VAL A N 1
ATOM 2128 C CA . VAL A 1 272 ? -4.218 -11.693 0.119 1.00 84.81 272 VAL A CA 1
ATOM 2129 C C . VAL A 1 272 ? -4.642 -13.128 0.441 1.00 84.81 272 VAL A C 1
ATOM 2131 O O . VAL A 1 272 ? -4.036 -13.800 1.274 1.00 84.81 272 VAL A O 1
ATOM 2134 N N . THR A 1 273 ? -5.725 -13.579 -0.187 1.00 86.25 273 THR A N 1
ATOM 2135 C CA . THR A 1 273 ? -6.208 -14.968 -0.115 1.00 86.25 273 THR A CA 1
ATOM 2136 C C . THR A 1 273 ? -5.309 -15.914 -0.913 1.00 86.25 273 THR A C 1
ATOM 2138 O O . THR A 1 273 ? -4.490 -15.459 -1.707 1.00 86.25 273 THR A O 1
ATOM 2141 N N . GLU A 1 274 ? -5.453 -17.228 -0.722 1.00 86.19 274 GLU A N 1
ATOM 2142 C CA . GLU A 1 274 ? -4.648 -18.214 -1.462 1.00 86.19 274 GLU A CA 1
ATOM 2143 C C . GLU A 1 274 ? -4.835 -18.082 -2.980 1.00 86.19 274 GLU A C 1
ATOM 2145 O O . GLU A 1 274 ? -3.861 -17.911 -3.705 1.00 86.19 274 GLU A O 1
ATOM 2150 N N . ASP A 1 275 ? -6.084 -17.985 -3.440 1.00 86.88 275 ASP A N 1
ATOM 2151 C CA . ASP A 1 275 ? -6.402 -17.770 -4.856 1.00 86.88 275 ASP A CA 1
ATOM 2152 C C . ASP A 1 275 ? -5.761 -16.484 -5.411 1.00 86.88 275 ASP A C 1
ATOM 2154 O O . ASP A 1 275 ? -5.328 -16.417 -6.561 1.00 86.88 275 ASP A O 1
ATOM 2158 N N . GLU A 1 276 ? -5.687 -15.424 -4.601 1.00 89.56 276 GLU A N 1
ATOM 2159 C CA . GLU A 1 276 ? -5.026 -14.181 -5.001 1.00 89.56 276 GLU A CA 1
ATOM 2160 C C . GLU A 1 276 ? -3.499 -14.311 -5.013 1.00 89.56 276 GLU A C 1
ATOM 2162 O O . GLU A 1 276 ? -2.855 -13.681 -5.853 1.00 89.56 276 GLU A O 1
ATOM 2167 N N . ARG A 1 277 ? -2.910 -15.129 -4.128 1.00 87.56 277 ARG A N 1
ATOM 2168 C CA . ARG A 1 277 ? -1.477 -15.447 -4.172 1.00 87.56 277 ARG A CA 1
ATOM 2169 C C . ARG A 1 277 ? -1.128 -16.180 -5.461 1.00 87.56 277 ARG A C 1
ATOM 2171 O O . ARG A 1 277 ? -0.166 -15.790 -6.118 1.00 87.56 277 ARG A O 1
ATOM 2178 N N . ASP A 1 278 ? -1.952 -17.136 -5.878 1.00 86.56 278 ASP A N 1
ATOM 2179 C CA . ASP A 1 278 ? -1.777 -17.844 -7.150 1.00 86.56 278 ASP A CA 1
ATOM 2180 C C . ASP A 1 278 ? -1.858 -16.896 -8.354 1.00 86.56 278 ASP A C 1
ATOM 2182 O O . ASP A 1 278 ? -1.043 -16.969 -9.279 1.00 86.56 278 ASP A O 1
ATOM 2186 N N . LEU A 1 279 ? -2.798 -15.941 -8.329 1.00 85.38 279 LEU A N 1
ATOM 2187 C CA . LEU A 1 279 ? -2.895 -14.899 -9.357 1.00 85.38 279 LEU A CA 1
ATOM 2188 C C . LEU A 1 279 ? -1.647 -14.005 -9.409 1.00 85.38 279 LEU A C 1
ATOM 2190 O O . LEU A 1 279 ? -1.252 -13.562 -10.490 1.00 85.38 279 LEU A O 1
ATOM 2194 N N . LEU A 1 280 ? -1.036 -13.728 -8.256 1.00 85.25 280 LEU A N 1
ATOM 2195 C CA . LEU A 1 280 ? 0.136 -12.861 -8.131 1.00 85.25 280 LEU A CA 1
ATOM 2196 C C . LEU A 1 280 ? 1.468 -13.585 -8.360 1.00 85.25 280 LEU A C 1
ATOM 2198 O O . LEU A 1 280 ? 2.455 -12.916 -8.658 1.00 85.25 280 LEU A O 1
ATOM 2202 N N . ALA A 1 281 ? 1.509 -14.918 -8.293 1.00 83.12 281 ALA A N 1
ATOM 2203 C CA . ALA A 1 281 ? 2.738 -15.708 -8.401 1.00 83.12 281 ALA A CA 1
ATOM 2204 C C . ALA A 1 281 ? 3.521 -15.467 -9.707 1.00 83.12 281 ALA A C 1
ATOM 2206 O O . ALA A 1 281 ? 4.744 -15.572 -9.731 1.00 83.12 281 ALA A O 1
ATOM 2207 N N . ASN A 1 282 ? 2.823 -15.116 -10.792 1.00 73.12 282 ASN A N 1
ATOM 2208 C CA . ASN A 1 282 ? 3.420 -14.848 -12.105 1.00 73.12 282 ASN A CA 1
ATOM 2209 C C . ASN A 1 282 ? 3.608 -13.350 -12.408 1.00 73.12 282 ASN A C 1
ATOM 2211 O O . ASN A 1 282 ? 3.935 -12.984 -13.541 1.00 73.12 282 ASN A O 1
ATOM 2215 N N . VAL A 1 283 ? 3.356 -12.473 -11.434 1.00 78.25 283 VAL A N 1
ATOM 2216 C CA . VAL A 1 283 ? 3.528 -11.025 -11.574 1.00 78.25 283 VAL A CA 1
ATOM 2217 C C . VAL A 1 283 ? 4.922 -10.654 -11.078 1.00 78.25 283 VAL A C 1
ATOM 2219 O O . VAL A 1 283 ? 5.276 -10.947 -9.944 1.00 78.25 283 VAL A O 1
ATOM 2222 N N . GLU A 1 284 ? 5.704 -9.990 -11.929 1.00 71.00 284 GLU A N 1
ATOM 2223 C CA . GLU A 1 284 ? 7.090 -9.590 -11.634 1.00 71.00 284 GLU A CA 1
ATOM 2224 C C . GLU A 1 284 ? 7.173 -8.658 -10.409 1.00 71.00 284 GLU A C 1
ATOM 2226 O O . GLU A 1 284 ? 8.033 -8.821 -9.547 1.00 71.00 284 GLU A O 1
ATOM 2231 N N . GLU A 1 285 ? 6.212 -7.736 -10.282 1.00 75.88 285 GLU A N 1
ATOM 2232 C CA . GLU A 1 285 ? 6.087 -6.818 -9.147 1.00 75.88 285 GLU A CA 1
ATOM 2233 C C . GLU A 1 285 ? 4.670 -6.873 -8.535 1.00 75.88 285 GLU A C 1
ATOM 2235 O O . GLU A 1 285 ? 3.831 -6.012 -8.815 1.00 75.88 285 GLU A O 1
ATOM 2240 N N . PRO A 1 286 ? 4.358 -7.859 -7.673 1.00 76.12 286 PRO A N 1
ATOM 2241 C CA . PRO A 1 286 ? 3.001 -8.065 -7.148 1.00 76.12 286 PRO A CA 1
ATOM 2242 C C . PRO A 1 286 ? 2.524 -6.934 -6.222 1.00 76.12 286 PRO A C 1
ATOM 2244 O O . PRO A 1 286 ? 1.328 -6.779 -5.990 1.00 76.12 286 PRO A O 1
ATOM 2247 N N . LYS A 1 287 ? 3.457 -6.116 -5.716 1.00 79.88 287 LYS A N 1
ATOM 2248 C CA . LYS A 1 287 ? 3.190 -4.924 -4.899 1.00 79.88 287 LYS A CA 1
ATOM 2249 C C . LYS A 1 287 ? 3.204 -3.618 -5.702 1.00 79.88 287 LYS A C 1
ATOM 2251 O O . LYS A 1 287 ? 3.102 -2.556 -5.095 1.00 79.88 287 LYS A O 1
ATOM 2256 N N . ALA A 1 288 ? 3.353 -3.651 -7.028 1.00 84.25 288 ALA A N 1
ATOM 2257 C CA . ALA A 1 288 ? 3.320 -2.434 -7.834 1.00 84.25 288 ALA A CA 1
ATOM 2258 C C . ALA A 1 288 ? 1.905 -1.843 -7.860 1.00 84.25 288 ALA A C 1
ATOM 2260 O O . ALA A 1 288 ? 0.937 -2.503 -8.239 1.00 84.25 288 ALA A O 1
ATOM 2261 N N . TRP A 1 289 ? 1.780 -0.571 -7.482 1.00 89.19 289 TRP A N 1
ATOM 2262 C CA . TRP A 1 289 ? 0.508 0.145 -7.503 1.00 89.19 289 TRP A CA 1
ATOM 2263 C C . TRP A 1 289 ? 0.689 1.593 -7.951 1.00 89.19 289 TRP A C 1
ATOM 2265 O O . TRP A 1 289 ? 1.756 2.189 -7.817 1.00 89.19 289 TRP A O 1
ATOM 2275 N N . LEU A 1 290 ? -0.381 2.164 -8.499 1.00 90.88 290 LEU A N 1
ATOM 2276 C CA . LEU A 1 290 ? -0.402 3.531 -8.998 1.00 90.88 290 LEU A CA 1
ATOM 2277 C C . LEU A 1 290 ? -1.741 4.173 -8.651 1.00 90.88 290 LEU A C 1
ATOM 2279 O O . LEU A 1 290 ? -2.798 3.588 -8.887 1.00 90.88 290 LEU A O 1
ATOM 2283 N N . MET A 1 291 ? -1.699 5.390 -8.122 1.00 91.19 291 MET A N 1
ATOM 2284 C CA . MET A 1 291 ? -2.880 6.187 -7.821 1.00 91.19 291 MET A CA 1
ATOM 2285 C C . MET A 1 291 ? -2.783 7.553 -8.489 1.00 91.19 291 MET A C 1
ATOM 2287 O O . MET A 1 291 ? -1.777 8.257 -8.377 1.00 91.19 291 MET A O 1
ATOM 2291 N N . PHE A 1 292 ? -3.876 7.948 -9.137 1.00 92.62 292 PHE A N 1
ATOM 2292 C CA . PHE A 1 292 ? -4.035 9.291 -9.667 1.00 92.62 292 PHE A CA 1
ATOM 2293 C C . PHE A 1 292 ? -4.952 10.119 -8.779 1.00 92.62 292 PHE A C 1
ATOM 2295 O O . PHE A 1 292 ? -6.052 9.688 -8.436 1.00 92.62 292 PHE A O 1
ATOM 2302 N N . THR A 1 293 ? -4.506 11.324 -8.441 1.00 90.56 293 THR A N 1
ATOM 2303 C CA . THR A 1 293 ? -5.325 12.339 -7.777 1.00 90.56 293 THR A CA 1
ATOM 2304 C C . THR A 1 293 ? -5.617 13.490 -8.745 1.00 90.56 293 THR A C 1
ATOM 2306 O O . THR A 1 293 ? -4.805 13.780 -9.628 1.00 90.56 293 THR A O 1
ATOM 2309 N N . PRO A 1 294 ? -6.765 14.175 -8.603 1.00 88.75 294 PRO A N 1
ATOM 2310 C CA . PRO A 1 294 ? -7.115 15.322 -9.437 1.00 88.75 294 PRO A CA 1
ATOM 2311 C C . PRO A 1 294 ? -6.226 16.546 -9.176 1.00 88.75 294 PRO A C 1
ATOM 2313 O O . PRO A 1 294 ? -6.048 17.364 -10.069 1.00 88.75 294 PRO A O 1
ATOM 2316 N N . SER A 1 295 ? -5.655 16.685 -7.974 1.00 88.62 295 SER A N 1
ATOM 2317 C CA . SER A 1 295 ? -4.816 17.829 -7.598 1.00 88.62 295 SER A CA 1
ATOM 2318 C C . SER A 1 295 ? -3.584 17.416 -6.788 1.00 88.62 295 SER A C 1
ATOM 2320 O O . SER A 1 295 ? -3.542 16.339 -6.182 1.00 88.62 295 SER A O 1
ATOM 2322 N N . GLU A 1 296 ? -2.568 18.286 -6.772 1.00 86.31 296 GLU A N 1
ATOM 2323 C CA . GLU A 1 296 ? -1.362 18.107 -5.948 1.00 86.31 296 GLU A CA 1
ATOM 2324 C C . GLU A 1 296 ? -1.645 18.309 -4.458 1.00 86.31 296 GLU A C 1
ATOM 2326 O O . GLU A 1 296 ? -1.027 17.650 -3.628 1.00 86.31 296 GLU A O 1
ATOM 2331 N N . LEU A 1 297 ? -2.612 19.163 -4.118 1.00 84.50 297 LEU A N 1
ATOM 2332 C CA . LEU A 1 297 ? -3.045 19.330 -2.736 1.00 84.50 297 LEU A CA 1
ATOM 2333 C C . LEU A 1 297 ? -3.620 18.010 -2.200 1.00 84.50 297 LEU A C 1
ATOM 2335 O O . LEU A 1 297 ? -3.156 17.495 -1.186 1.00 84.50 297 LEU A O 1
ATOM 2339 N N . LEU A 1 298 ? -4.551 17.388 -2.940 1.00 84.00 298 LEU A N 1
ATOM 2340 C CA . LEU A 1 298 ? -5.105 16.091 -2.543 1.00 84.00 298 LEU A CA 1
ATOM 2341 C C . LEU A 1 298 ? -4.036 14.994 -2.534 1.00 84.00 298 LEU A C 1
ATOM 2343 O O . LEU A 1 298 ? -4.076 14.103 -1.693 1.00 84.00 298 LEU A O 1
ATOM 2347 N N . ARG A 1 299 ? -3.048 15.067 -3.433 1.00 86.75 299 ARG A N 1
ATOM 2348 C CA . ARG A 1 299 ? -1.902 14.150 -3.434 1.00 86.75 299 ARG A CA 1
ATOM 2349 C C . ARG A 1 299 ? -1.150 14.180 -2.103 1.00 86.75 299 ARG A C 1
ATOM 2351 O O . ARG A 1 299 ? -0.773 13.118 -1.619 1.00 86.75 299 ARG A O 1
ATOM 2358 N N . GLN A 1 300 ? -0.908 15.361 -1.535 1.00 82.88 300 GLN A N 1
ATOM 2359 C CA . GLN A 1 300 ? -0.216 15.491 -0.252 1.00 82.88 300 GLN A CA 1
ATOM 2360 C C . GLN A 1 300 ? -1.051 14.907 0.892 1.00 82.88 300 GLN A C 1
ATOM 2362 O O . GLN A 1 300 ? -0.554 14.050 1.619 1.00 82.88 300 GLN A O 1
ATOM 2367 N N . TYR A 1 301 ? -2.338 15.254 0.963 1.00 79.25 301 TYR A N 1
ATOM 2368 C CA . TYR A 1 301 ? -3.248 14.701 1.971 1.00 79.25 301 TYR A CA 1
ATOM 2369 C C . TYR A 1 301 ? -3.363 13.172 1.904 1.00 79.25 301 TYR A C 1
ATOM 2371 O O . TYR A 1 301 ? -3.325 12.480 2.922 1.00 79.25 301 TYR A O 1
ATOM 2379 N N . VAL A 1 302 ? -3.469 12.613 0.697 1.00 84.44 302 VAL A N 1
ATOM 2380 C CA . VAL A 1 302 ? -3.577 11.163 0.499 1.00 84.44 302 VAL A CA 1
ATOM 2381 C C . VAL A 1 302 ? -2.283 10.448 0.905 1.00 84.44 302 VAL A C 1
ATOM 2383 O O . VAL A 1 302 ? -2.353 9.361 1.474 1.00 84.44 302 VAL A O 1
ATOM 2386 N N . LYS A 1 303 ? -1.103 11.048 0.685 1.00 84.62 303 LYS A N 1
ATOM 2387 C CA . LYS A 1 303 ? 0.171 10.476 1.162 1.00 84.62 303 LYS A CA 1
ATOM 2388 C C . LYS A 1 303 ? 0.188 10.312 2.678 1.00 84.62 303 LYS A C 1
ATOM 2390 O O . LYS A 1 303 ? 0.564 9.249 3.161 1.00 84.62 303 LYS A O 1
ATOM 2395 N N . GLU A 1 304 ? -0.242 11.329 3.418 1.00 81.00 304 GLU A N 1
ATOM 2396 C CA . GLU A 1 304 ? -0.310 11.271 4.883 1.00 81.00 304 GLU A CA 1
ATOM 2397 C C . GLU A 1 304 ? -1.289 10.189 5.357 1.00 81.00 304 GLU A C 1
ATOM 2399 O O . GLU A 1 304 ? -0.991 9.432 6.280 1.00 81.00 304 GLU A O 1
ATOM 2404 N N . ALA A 1 305 ? -2.437 10.055 4.688 1.00 82.06 305 ALA A N 1
ATOM 2405 C CA . ALA A 1 305 ? -3.400 8.994 4.973 1.00 82.06 305 ALA A CA 1
ATOM 2406 C C . ALA A 1 305 ? -2.839 7.583 4.688 1.00 82.06 305 ALA A C 1
ATOM 2408 O O . ALA A 1 305 ? -3.045 6.673 5.488 1.00 82.06 305 ALA A O 1
ATOM 2409 N N . PHE A 1 306 ? -2.060 7.392 3.618 1.00 85.62 306 PHE A N 1
ATOM 2410 C CA . PHE A 1 306 ? -1.372 6.119 3.366 1.00 85.62 306 PHE A CA 1
ATOM 2411 C C . PHE A 1 306 ? -0.335 5.782 4.436 1.00 85.62 306 PHE A C 1
ATOM 2413 O O . PHE A 1 306 ? -0.294 4.646 4.905 1.00 85.62 306 PHE A O 1
ATOM 2420 N N . VAL A 1 307 ? 0.460 6.763 4.874 1.00 81.94 307 VAL A N 1
ATOM 2421 C CA . VAL A 1 307 ? 1.440 6.569 5.954 1.00 81.94 307 VAL A CA 1
ATOM 2422 C C . VAL A 1 307 ? 0.744 6.142 7.252 1.00 81.94 307 VAL A C 1
ATOM 2424 O O . VAL A 1 307 ? 1.219 5.225 7.931 1.00 81.94 307 VAL A O 1
ATOM 2427 N N . ARG A 1 308 ? -0.423 6.726 7.562 1.00 78.56 308 ARG A N 1
ATOM 2428 C CA . ARG A 1 308 ? -1.271 6.331 8.704 1.00 78.56 308 ARG A CA 1
ATOM 2429 C C . ARG A 1 308 ? -1.852 4.922 8.592 1.00 78.56 308 ARG A C 1
ATOM 2431 O O . ARG A 1 308 ? -2.007 4.255 9.611 1.00 78.56 308 ARG A O 1
ATOM 2438 N N . GLU A 1 309 ? -2.062 4.407 7.388 1.00 80.69 309 GLU A N 1
ATOM 2439 C CA . GLU A 1 309 ? -2.474 3.013 7.151 1.00 80.69 309 GLU A CA 1
ATOM 2440 C C . GLU A 1 309 ? -1.286 2.056 6.922 1.00 80.69 309 GLU A C 1
ATOM 2442 O O . GLU A 1 309 ? -1.467 0.860 6.699 1.00 80.69 309 GLU A O 1
ATOM 2447 N N . GLY A 1 310 ? -0.049 2.549 7.032 1.00 74.38 310 GLY A N 1
ATOM 2448 C CA . GLY A 1 310 ? 1.170 1.735 6.966 1.00 74.38 310 GLY A CA 1
ATOM 2449 C C . GLY A 1 310 ? 1.603 1.399 5.550 1.00 74.38 310 GLY A C 1
ATOM 2450 O O . GLY A 1 310 ? 2.377 0.471 5.343 1.00 74.38 310 GLY A O 1
ATOM 2451 N N . VAL A 1 311 ? 1.105 2.153 4.576 1.00 79.62 311 VAL A N 1
ATOM 2452 C CA . VAL A 1 311 ? 1.493 2.043 3.178 1.00 79.62 311 VAL A CA 1
ATOM 2453 C C . VAL A 1 311 ? 2.576 3.075 2.899 1.00 79.62 311 VAL A C 1
ATOM 2455 O O . VAL A 1 311 ? 2.351 4.283 2.997 1.00 79.62 311 VAL A O 1
ATOM 2458 N N . LEU A 1 312 ? 3.761 2.602 2.517 1.00 71.06 312 LEU A N 1
ATOM 2459 C CA . LEU A 1 312 ? 4.855 3.468 2.085 1.00 71.06 312 LEU A CA 1
ATOM 2460 C C . LEU A 1 312 ? 4.544 4.039 0.695 1.00 71.06 312 LEU A C 1
ATOM 2462 O O . LEU A 1 312 ? 4.907 3.479 -0.336 1.00 71.06 312 LEU A O 1
ATOM 2466 N N . ALA A 1 313 ? 3.857 5.177 0.668 1.00 66.62 313 ALA A N 1
ATOM 2467 C CA . ALA A 1 313 ? 3.565 5.911 -0.554 1.00 66.62 313 ALA A CA 1
ATOM 2468 C C . ALA A 1 313 ? 4.735 6.838 -0.924 1.00 66.62 313 ALA A C 1
ATOM 2470 O O . ALA A 1 313 ? 4.758 8.017 -0.560 1.00 66.62 313 ALA A O 1
ATOM 2471 N N . SER A 1 314 ? 5.719 6.324 -1.672 1.00 64.50 314 SER A N 1
ATOM 2472 C CA . SER A 1 314 ? 6.746 7.189 -2.270 1.00 64.50 314 SER A CA 1
ATOM 2473 C C . SER A 1 314 ? 6.119 8.150 -3.296 1.00 64.50 314 SER A C 1
ATOM 2475 O O . SER A 1 314 ? 4.989 7.971 -3.763 1.00 64.50 314 SER A O 1
ATOM 2477 N N . SER A 1 315 ? 6.863 9.184 -3.701 1.00 62.12 315 SER A N 1
ATOM 2478 C CA . SER A 1 315 ? 6.453 10.091 -4.785 1.00 62.12 315 SER A CA 1
ATOM 2479 C C . SER A 1 315 ? 6.224 9.388 -6.130 1.00 62.12 315 SER A C 1
ATOM 2481 O O . SER A 1 315 ? 5.671 10.017 -7.031 1.00 62.12 315 SER A O 1
ATOM 2483 N N . GLU A 1 316 ? 6.605 8.116 -6.255 1.00 74.38 316 GLU A N 1
ATOM 2484 C CA . GLU A 1 316 ? 6.493 7.295 -7.459 1.00 74.38 316 GLU A CA 1
ATOM 2485 C C . GLU A 1 316 ? 5.148 6.576 -7.590 1.00 74.38 316 GLU A C 1
ATOM 2487 O O . GLU A 1 316 ? 4.790 6.202 -8.703 1.00 74.38 316 GLU A O 1
ATOM 2492 N N . HIS A 1 317 ? 4.370 6.457 -6.511 1.00 85.56 317 HIS A N 1
ATOM 2493 C CA . HIS A 1 317 ? 3.097 5.725 -6.525 1.00 85.56 317 HIS A CA 1
ATOM 2494 C C . HIS A 1 317 ? 1.877 6.631 -6.716 1.00 85.56 317 HIS A C 1
ATOM 2496 O O . HIS A 1 317 ? 0.869 6.213 -7.277 1.00 85.56 317 HIS A O 1
ATOM 2502 N N . ILE A 1 318 ? 1.951 7.884 -6.260 1.00 89.44 318 ILE A N 1
ATOM 2503 C CA . ILE A 1 318 ? 0.819 8.821 -6.297 1.00 89.44 318 ILE A CA 1
ATOM 2504 C C . ILE A 1 318 ? 1.185 10.026 -7.147 1.00 89.44 318 ILE A C 1
ATOM 2506 O O . ILE A 1 318 ? 2.159 10.725 -6.840 1.00 89.44 318 ILE A O 1
ATOM 2510 N N . HIS A 1 319 ? 0.376 10.310 -8.167 1.00 91.31 319 HIS A N 1
ATOM 2511 C CA . HIS A 1 319 ? 0.608 11.396 -9.122 1.00 91.31 319 HIS A CA 1
ATOM 2512 C C . HIS A 1 319 ? -0.666 12.150 -9.470 1.00 91.31 319 HIS A C 1
ATOM 2514 O O . HIS A 1 319 ? -1.768 11.622 -9.381 1.00 91.31 319 HIS A O 1
ATOM 2520 N N . THR A 1 320 ? -0.504 13.368 -9.975 1.00 92.00 320 THR A N 1
ATOM 2521 C CA . THR A 1 320 ? -1.526 13.991 -10.817 1.00 92.00 320 THR A CA 1
ATOM 2522 C C . THR A 1 320 ? -1.318 13.570 -12.267 1.00 92.00 320 THR A C 1
ATOM 2524 O O . THR A 1 320 ? -0.179 13.421 -12.729 1.00 92.00 320 THR A O 1
ATOM 2527 N N . TRP A 1 321 ? -2.411 13.388 -13.012 1.00 90.19 321 TRP A N 1
ATOM 2528 C CA . TRP A 1 321 ? -2.321 12.999 -14.423 1.00 90.19 321 TRP A CA 1
ATOM 2529 C C . TRP A 1 321 ? -1.545 14.027 -15.257 1.00 90.19 321 TRP A C 1
ATOM 2531 O O . TRP A 1 321 ? -0.744 13.650 -16.111 1.00 90.19 321 TRP A O 1
ATOM 2541 N N . ASP A 1 322 ? -1.704 15.321 -14.969 1.00 85.62 322 ASP A N 1
ATOM 2542 C CA . ASP A 1 322 ? -1.047 16.391 -15.723 1.00 85.62 322 ASP A CA 1
ATOM 2543 C C . ASP A 1 322 ? 0.476 16.355 -15.654 1.00 85.62 322 ASP A C 1
ATOM 2545 O O . ASP A 1 322 ? 1.139 16.617 -16.660 1.00 85.62 322 ASP A O 1
ATOM 2549 N N . LYS A 1 323 ? 1.042 15.984 -14.502 1.00 87.94 323 LYS A N 1
ATOM 2550 C CA . LYS A 1 323 ? 2.489 15.784 -14.374 1.00 87.94 323 LYS A CA 1
ATOM 2551 C C . LYS A 1 323 ? 2.910 14.432 -14.937 1.00 87.94 323 LYS A C 1
ATOM 2553 O O . LYS A 1 323 ? 3.901 14.342 -15.665 1.00 87.94 323 LYS A O 1
ATOM 2558 N N . TYR A 1 324 ? 2.148 13.383 -14.634 1.00 90.62 324 TYR A N 1
ATOM 2559 C CA . TYR A 1 324 ? 2.505 12.021 -15.019 1.00 90.62 324 TYR A CA 1
ATOM 2560 C C . TYR A 1 324 ? 2.513 11.820 -16.538 1.00 90.62 324 TYR A C 1
ATOM 2562 O O . TYR A 1 324 ? 3.427 11.191 -17.062 1.00 90.62 324 TYR A O 1
ATOM 2570 N N . LYS A 1 325 ? 1.568 12.420 -17.274 1.00 87.31 325 LYS A N 1
ATOM 2571 C CA . LYS A 1 325 ? 1.521 12.337 -18.744 1.00 87.31 325 LYS A CA 1
ATOM 2572 C C . LYS A 1 325 ? 2.763 12.941 -19.411 1.00 87.31 325 LYS A C 1
ATOM 2574 O O . LYS A 1 325 ? 3.208 12.435 -20.437 1.00 87.31 325 LYS A O 1
ATOM 2579 N N . ILE A 1 326 ? 3.348 13.990 -18.822 1.00 87.25 326 ILE A N 1
ATOM 2580 C CA . ILE A 1 326 ? 4.587 14.613 -19.317 1.00 87.25 326 ILE A CA 1
ATOM 2581 C C . ILE A 1 326 ? 5.774 13.681 -19.066 1.00 87.25 326 ILE A C 1
ATOM 2583 O O . ILE A 1 326 ? 6.560 13.437 -19.983 1.00 87.25 326 ILE A O 1
ATOM 2587 N N . LYS A 1 327 ? 5.872 13.120 -17.852 1.00 88.00 327 LYS A N 1
ATOM 2588 C CA . LYS A 1 327 ? 6.886 12.113 -17.504 1.00 88.00 327 LYS A CA 1
ATOM 2589 C C . LYS A 1 327 ? 6.825 10.933 -18.480 1.00 88.00 327 LYS A C 1
ATOM 2591 O O . LYS A 1 327 ? 7.806 10.662 -19.169 1.00 88.00 327 LYS A O 1
ATOM 2596 N N . LEU A 1 328 ? 5.648 10.327 -18.622 1.00 86.44 328 LEU A N 1
ATOM 2597 C CA . LEU A 1 328 ? 5.414 9.184 -19.503 1.00 86.44 328 LEU A CA 1
ATOM 2598 C C . LEU A 1 328 ? 5.696 9.530 -20.971 1.00 86.44 328 LEU A C 1
ATOM 2600 O O . LEU A 1 328 ? 6.371 8.781 -21.669 1.00 86.44 328 LEU A O 1
ATOM 2604 N N . GLY A 1 329 ? 5.258 10.697 -21.447 1.00 84.75 329 GLY A N 1
ATOM 2605 C CA . GLY A 1 329 ? 5.561 11.162 -22.801 1.00 84.75 329 GLY A CA 1
ATOM 2606 C C . GLY A 1 329 ? 7.063 11.349 -23.060 1.00 84.75 329 GLY A C 1
ATOM 2607 O O . GLY A 1 329 ? 7.537 11.087 -24.169 1.00 84.75 329 GLY A O 1
ATOM 2608 N N . SER A 1 330 ? 7.829 11.766 -22.050 1.00 83.12 330 SER A N 1
ATOM 2609 C CA . SER A 1 330 ? 9.287 11.888 -22.137 1.00 83.12 330 SER A CA 1
ATOM 2610 C C . SER A 1 330 ? 9.983 10.522 -22.167 1.00 83.12 330 SER A C 1
ATOM 2612 O O . SER A 1 330 ? 10.809 10.285 -23.059 1.00 83.12 330 SER A O 1
ATOM 2614 N N . GLU A 1 331 ? 9.601 9.625 -21.250 1.00 81.81 331 GLU A N 1
ATOM 2615 C CA . GLU A 1 331 ? 10.129 8.260 -21.092 1.00 81.81 331 GLU A CA 1
ATOM 2616 C C . GLU A 1 331 ? 9.825 7.383 -22.311 1.00 81.81 331 GLU A C 1
ATOM 2618 O O . GLU A 1 331 ? 10.720 6.744 -22.862 1.00 81.81 331 GLU A O 1
ATOM 2623 N N . CYS A 1 332 ? 8.598 7.449 -22.838 1.00 75.81 332 CYS A N 1
ATOM 2624 C CA . CYS A 1 332 ? 8.200 6.774 -24.078 1.00 75.81 332 CYS A CA 1
ATOM 2625 C C . CYS A 1 332 ? 8.801 7.405 -25.344 1.00 75.81 332 CYS A C 1
ATOM 2627 O O . CYS A 1 332 ? 8.503 6.983 -26.461 1.00 75.81 332 CYS A O 1
ATOM 2629 N N . LYS A 1 333 ? 9.636 8.433 -25.188 1.00 77.25 333 LYS A N 1
ATOM 2630 C CA . LYS A 1 333 ? 10.280 9.175 -26.270 1.00 77.25 333 LYS A CA 1
ATOM 2631 C C . LYS A 1 333 ? 9.318 9.835 -27.268 1.00 77.25 333 LYS A C 1
ATOM 2633 O O . LYS A 1 333 ? 9.688 10.060 -28.417 1.00 77.25 333 LYS A O 1
ATOM 2638 N N . LEU A 1 334 ? 8.101 10.156 -26.829 1.00 81.62 334 LEU A N 1
ATOM 2639 C CA . LEU A 1 334 ? 7.071 10.794 -27.652 1.00 81.62 334 LEU A CA 1
ATOM 2640 C C . LEU A 1 334 ? 7.240 12.312 -27.694 1.00 81.62 334 LEU A C 1
ATOM 2642 O O . LEU A 1 334 ? 7.067 12.915 -28.750 1.00 81.62 334 LEU A O 1
ATOM 2646 N N . LEU A 1 335 ? 7.582 12.928 -26.560 1.00 85.44 335 LEU A N 1
ATOM 2647 C CA . LEU A 1 335 ? 7.700 14.381 -26.461 1.00 85.44 335 LEU A CA 1
ATOM 2648 C C . LEU A 1 335 ? 9.033 14.896 -27.013 1.00 85.44 335 LEU A C 1
ATOM 2650 O O . LEU A 1 335 ? 10.063 14.220 -26.922 1.00 85.44 335 LEU A O 1
ATOM 2654 N N . ALA A 1 336 ? 9.020 16.103 -27.571 1.00 83.75 336 ALA A N 1
ATOM 2655 C CA . ALA A 1 336 ? 10.237 16.807 -27.951 1.00 83.75 336 ALA A CA 1
ATOM 2656 C C . ALA A 1 336 ? 11.058 17.185 -26.706 1.00 83.75 336 ALA A C 1
ATOM 2658 O O . ALA A 1 336 ? 10.508 17.600 -25.688 1.00 83.75 336 ALA A O 1
ATOM 2659 N N . THR A 1 337 ? 12.380 17.065 -26.802 1.00 79.00 337 THR A N 1
ATOM 2660 C CA . THR A 1 337 ? 13.344 17.633 -25.846 1.00 79.00 337 THR A CA 1
ATOM 2661 C C . THR A 1 337 ? 14.377 18.450 -26.631 1.00 79.00 337 THR A C 1
ATOM 2663 O O . THR A 1 337 ? 14.445 18.294 -27.852 1.00 79.00 337 THR A O 1
ATOM 2666 N N . PRO A 1 338 ? 15.210 19.297 -25.993 1.00 74.06 338 PRO A N 1
ATOM 2667 C CA . PRO A 1 338 ? 16.217 20.088 -26.714 1.00 74.06 338 PRO A CA 1
ATOM 2668 C C . PRO A 1 338 ? 17.101 19.252 -27.656 1.00 74.06 338 PRO A C 1
ATOM 2670 O O . PRO A 1 338 ? 17.450 19.697 -28.744 1.00 74.06 338 PRO A O 1
ATOM 2673 N N . ASN A 1 339 ? 17.371 17.997 -27.281 1.00 68.94 339 ASN A N 1
ATOM 2674 C CA . ASN A 1 339 ? 18.228 17.075 -28.032 1.00 68.94 339 ASN A CA 1
ATOM 2675 C C . ASN A 1 339 ? 17.447 16.010 -28.825 1.00 68.94 339 ASN A C 1
ATOM 2677 O O . ASN A 1 339 ? 18.053 15.111 -29.409 1.00 68.94 339 ASN A O 1
ATOM 2681 N N . ARG A 1 340 ? 16.106 16.049 -28.834 1.00 72.19 340 ARG A N 1
ATOM 2682 C CA . ARG A 1 340 ? 15.273 15.008 -29.455 1.00 72.19 340 ARG A CA 1
ATOM 2683 C C . ARG A 1 340 ? 14.039 15.598 -30.126 1.00 72.19 340 ARG A C 1
ATOM 2685 O O . ARG A 1 340 ? 13.193 16.208 -29.478 1.00 72.19 340 ARG A O 1
ATOM 2692 N N . ARG A 1 341 ? 13.872 15.311 -31.420 1.00 75.81 341 ARG A N 1
ATOM 2693 C CA . ARG A 1 341 ? 12.615 15.584 -32.137 1.00 75.81 341 ARG A CA 1
ATOM 2694 C C . ARG A 1 341 ? 11.469 14.764 -31.537 1.00 75.81 341 ARG A C 1
ATOM 2696 O O . ARG A 1 341 ? 11.650 13.589 -31.231 1.00 75.81 341 ARG A O 1
ATOM 2703 N N . GLY A 1 342 ? 10.292 15.363 -31.419 1.00 82.06 342 GLY A N 1
ATOM 2704 C CA . GLY A 1 342 ? 9.094 14.709 -30.900 1.00 82.06 342 GLY A CA 1
ATOM 2705 C C . GLY A 1 342 ? 7.881 15.628 -30.980 1.00 82.06 342 GLY A C 1
ATOM 2706 O O . GLY A 1 342 ? 7.951 16.703 -31.574 1.00 82.06 342 GLY A O 1
ATOM 2707 N N . PHE A 1 343 ? 6.778 15.204 -30.379 1.00 83.19 343 PHE A N 1
ATOM 2708 C CA . PHE A 1 343 ? 5.566 16.006 -30.267 1.00 83.19 343 PHE A CA 1
ATOM 2709 C C . PHE A 1 343 ? 5.728 17.074 -29.181 1.00 83.19 343 PHE A C 1
ATOM 2711 O O . PHE A 1 343 ? 6.312 16.819 -28.126 1.00 83.19 343 PHE A O 1
ATOM 2718 N N . GLN A 1 344 ? 5.208 18.272 -29.423 1.00 83.31 344 GLN A N 1
ATOM 2719 C CA . GLN A 1 344 ? 5.052 19.284 -28.382 1.00 83.31 344 GLN A CA 1
ATOM 2720 C C . GLN A 1 344 ? 3.659 19.148 -27.776 1.00 83.31 344 GLN A C 1
ATOM 2722 O O . GLN A 1 344 ? 2.682 18.939 -28.493 1.00 83.31 344 GLN A O 1
ATOM 2727 N N . LEU A 1 345 ? 3.587 19.206 -26.448 1.00 80.19 345 LEU A N 1
ATOM 2728 C CA . LEU A 1 345 ? 2.317 19.134 -25.745 1.00 80.19 345 LEU A CA 1
ATOM 2729 C C . LEU A 1 345 ? 1.670 20.518 -25.762 1.00 80.19 345 LEU A C 1
ATOM 2731 O O . LEU A 1 345 ? 2.150 21.428 -25.087 1.00 80.19 345 LEU A O 1
ATOM 2735 N N . ASP A 1 346 ? 0.581 20.645 -26.507 1.00 79.75 346 ASP A N 1
ATOM 2736 C CA . ASP A 1 346 ? -0.295 21.805 -26.423 1.00 79.75 346 ASP A CA 1
ATOM 2737 C C . ASP A 1 346 ? -1.120 21.721 -25.126 1.00 79.75 346 ASP A C 1
ATOM 2739 O O . ASP A 1 346 ? -1.745 20.696 -24.838 1.00 79.75 346 ASP A O 1
ATOM 2743 N N . LYS A 1 347 ? -1.059 22.771 -24.300 1.00 70.75 347 LYS A N 1
ATOM 2744 C CA . LYS A 1 347 ? -1.782 22.843 -23.021 1.00 70.75 347 LYS A CA 1
ATOM 2745 C C . LYS A 1 347 ? -3.206 23.380 -23.182 1.00 70.75 347 LYS A C 1
ATOM 2747 O O . LYS A 1 347 ? -4.010 23.180 -22.277 1.00 70.75 347 LYS A O 1
ATOM 2752 N N . GLU A 1 348 ? -3.509 24.038 -24.298 1.00 64.12 348 GLU A N 1
ATOM 2753 C CA . GLU A 1 348 ? -4.766 24.759 -24.520 1.00 64.12 348 GLU A CA 1
ATOM 2754 C C . GLU A 1 348 ? -5.792 23.905 -25.276 1.00 64.12 348 GLU A C 1
ATOM 2756 O O . GLU A 1 348 ? -7.000 24.054 -25.085 1.00 64.12 348 GLU A O 1
ATOM 2761 N N . GLN A 1 349 ? -5.337 22.936 -26.074 1.00 63.16 349 GLN A N 1
ATOM 2762 C CA . GLN A 1 349 ? -6.227 22.027 -26.792 1.00 63.16 349 GLN A CA 1
ATOM 2763 C C . GLN A 1 349 ? -6.650 20.827 -25.942 1.00 63.16 349 GLN A C 1
ATOM 2765 O O . GLN A 1 349 ? -6.000 19.779 -25.909 1.00 63.16 349 GLN A O 1
ATOM 2770 N N . GLN A 1 350 ? -7.820 20.937 -25.315 1.00 62.69 350 GLN A N 1
ATOM 2771 C CA . GLN A 1 350 ? -8.560 19.756 -24.883 1.00 62.69 350 GLN A CA 1
ATOM 2772 C C . GLN A 1 350 ? -9.353 19.198 -26.063 1.00 62.69 350 GLN A C 1
ATOM 2774 O O . GLN A 1 350 ? -10.286 19.818 -26.572 1.00 62.69 350 GLN A O 1
ATOM 2779 N N . ILE A 1 351 ? -8.988 17.997 -26.506 1.00 64.69 351 ILE A N 1
ATOM 2780 C CA . ILE A 1 351 ? -9.764 17.275 -27.509 1.00 64.69 351 ILE A CA 1
ATOM 2781 C C . ILE A 1 351 ? -11.106 16.882 -26.877 1.00 64.69 351 ILE A C 1
ATOM 2783 O O . ILE A 1 351 ? -11.198 15.896 -26.146 1.00 64.69 351 ILE A O 1
ATOM 2787 N N . ASN A 1 352 ? -12.156 17.652 -27.165 1.00 67.50 352 ASN A N 1
ATOM 2788 C CA . ASN A 1 352 ? -13.493 17.438 -26.615 1.00 67.50 352 ASN A CA 1
ATOM 2789 C C . ASN A 1 352 ? -14.238 16.333 -27.392 1.00 67.50 352 ASN A C 1
ATOM 2791 O O . ASN A 1 352 ? -15.180 16.566 -28.149 1.00 67.50 352 ASN A O 1
ATOM 2795 N N . PHE A 1 353 ? -13.743 15.101 -27.288 1.00 73.44 353 PHE A N 1
ATOM 2796 C CA . PHE A 1 353 ? -14.406 13.925 -27.846 1.00 73.44 353 PHE A CA 1
ATOM 2797 C C . PHE A 1 353 ? -15.426 13.357 -26.863 1.00 73.44 353 PHE A C 1
ATOM 2799 O O . PHE A 1 353 ? -15.157 13.272 -25.668 1.00 73.44 353 PHE A O 1
ATOM 2806 N N . SER A 1 354 ? -16.546 12.843 -27.381 1.00 84.81 354 SER A N 1
ATOM 2807 C CA . SER A 1 354 ? -17.424 11.978 -26.589 1.00 84.81 354 SER A CA 1
ATOM 2808 C C . SER A 1 354 ? -16.666 10.734 -26.110 1.00 84.81 354 SER A C 1
ATOM 2810 O O . SER A 1 354 ? -15.772 10.243 -26.808 1.00 84.81 354 SER A O 1
ATOM 2812 N N . ALA A 1 355 ? -17.054 10.174 -24.960 1.00 82.94 355 ALA A N 1
ATOM 2813 C CA . ALA A 1 355 ? -16.411 8.986 -24.386 1.00 82.94 355 ALA A CA 1
ATOM 2814 C C . ALA A 1 355 ? -16.296 7.825 -25.398 1.00 82.94 355 ALA A C 1
ATOM 2816 O O . ALA A 1 355 ? -15.249 7.197 -25.532 1.00 82.94 355 ALA A O 1
ATOM 2817 N N . GLN A 1 356 ? -17.335 7.602 -26.209 1.00 87.31 356 GLN A N 1
ATOM 2818 C CA . GLN A 1 356 ? -17.329 6.585 -27.266 1.00 87.31 356 GLN A CA 1
ATOM 2819 C C . GLN A 1 356 ? -16.266 6.845 -28.343 1.00 87.31 356 GLN A C 1
ATOM 2821 O O . GLN A 1 356 ? -15.604 5.913 -28.804 1.00 87.31 356 GLN A O 1
ATOM 2826 N N . LYS A 1 357 ? -16.089 8.105 -28.768 1.00 87.44 357 LYS A N 1
ATOM 2827 C CA . LYS A 1 357 ? -15.040 8.470 -29.730 1.00 87.44 357 LYS A CA 1
ATOM 2828 C C . LYS A 1 357 ? -13.659 8.285 -29.106 1.00 87.44 357 LYS A C 1
ATOM 2830 O O . LYS A 1 357 ? -12.795 7.714 -29.765 1.00 87.44 357 LYS A O 1
ATOM 2835 N N . GLN A 1 358 ? -13.465 8.683 -27.847 1.00 84.94 358 GLN A N 1
ATOM 2836 C CA . GLN A 1 358 ? -12.197 8.489 -27.131 1.00 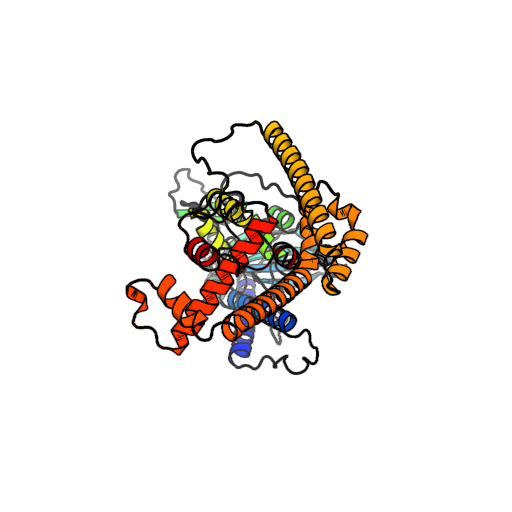84.94 358 GLN A CA 1
ATOM 2837 C C . GLN A 1 358 ? -11.799 7.008 -27.074 1.00 84.94 358 GLN A C 1
ATOM 2839 O O . GLN A 1 358 ? -10.672 6.674 -27.433 1.00 84.94 358 GLN A O 1
ATOM 2844 N N . ILE A 1 359 ? -12.737 6.114 -26.737 1.00 88.88 359 ILE A N 1
ATOM 2845 C CA . ILE A 1 359 ? -12.506 4.659 -26.733 1.00 88.88 359 ILE A CA 1
ATOM 2846 C C . ILE A 1 359 ? -12.093 4.169 -28.127 1.00 88.88 359 ILE A C 1
ATOM 2848 O O . ILE A 1 359 ? -11.101 3.456 -28.267 1.00 88.88 359 ILE A O 1
ATOM 2852 N N . LYS A 1 360 ? -12.800 4.592 -29.185 1.00 90.06 360 LYS A N 1
ATOM 2853 C CA . LYS A 1 360 ? -12.456 4.218 -30.571 1.00 90.06 360 LYS A CA 1
ATOM 2854 C C . LYS A 1 360 ? -11.055 4.692 -30.972 1.00 90.06 360 LYS A C 1
ATOM 2856 O O . LYS A 1 360 ? -10.316 3.938 -31.608 1.00 90.06 360 LYS A O 1
ATOM 2861 N N . TYR A 1 361 ? -10.683 5.921 -30.612 1.00 88.00 361 TYR A N 1
ATOM 2862 C CA . TYR A 1 361 ? -9.341 6.452 -30.863 1.00 88.00 361 TYR A CA 1
ATOM 2863 C C . TYR A 1 361 ? -8.275 5.681 -30.089 1.00 88.00 361 TYR A C 1
ATOM 2865 O O . TYR A 1 361 ? -7.264 5.304 -30.683 1.00 88.00 361 TYR A O 1
ATOM 2873 N N . TYR A 1 362 ? -8.516 5.395 -28.809 1.00 87.69 362 TYR A N 1
ATOM 2874 C CA . TYR A 1 362 ? -7.617 4.605 -27.973 1.00 87.69 362 TYR A CA 1
ATOM 2875 C C . TYR A 1 362 ? -7.380 3.208 -28.558 1.00 87.69 362 TYR A C 1
ATOM 2877 O O . TYR A 1 362 ? -6.231 2.817 -28.747 1.00 87.69 362 TYR A O 1
ATOM 2885 N N . GLU A 1 363 ? -8.435 2.483 -28.934 1.00 90.69 363 GLU A N 1
ATOM 2886 C CA . GLU A 1 363 ? -8.306 1.141 -29.517 1.00 90.69 363 GLU A CA 1
ATOM 2887 C C . GLU A 1 363 ? -7.553 1.160 -30.853 1.00 90.69 363 GLU A C 1
ATOM 2889 O O . GLU A 1 363 ? -6.683 0.320 -31.114 1.00 90.69 363 GLU A O 1
ATOM 2894 N N . ARG A 1 364 ? -7.822 2.162 -31.702 1.00 90.88 364 ARG A N 1
ATOM 2895 C CA . ARG A 1 364 ? -7.087 2.343 -32.960 1.00 90.88 364 ARG A CA 1
ATOM 2896 C C . ARG A 1 364 ? -5.611 2.640 -32.703 1.00 90.88 364 ARG A C 1
ATOM 2898 O O . ARG A 1 364 ? -4.757 2.034 -33.351 1.00 90.88 364 ARG A O 1
ATOM 2905 N N . PHE A 1 365 ? -5.314 3.538 -31.767 1.00 86.69 365 PHE A N 1
ATOM 2906 C CA . PHE A 1 365 ? -3.950 3.882 -31.380 1.00 86.69 365 PHE A CA 1
ATOM 2907 C C . PHE A 1 365 ? -3.211 2.670 -30.806 1.00 86.69 365 PHE A C 1
ATOM 2909 O O . PHE A 1 365 ? -2.125 2.348 -31.275 1.00 86.69 365 PHE A O 1
ATOM 2916 N N . LYS A 1 366 ? -3.824 1.932 -29.873 1.00 88.94 366 LYS A N 1
ATOM 2917 C CA . LYS A 1 366 ? -3.274 0.710 -29.271 1.00 88.94 366 LYS A CA 1
ATOM 2918 C C . LYS A 1 366 ? -2.913 -0.332 -30.329 1.00 88.94 366 LYS A C 1
ATOM 2920 O O . LYS A 1 366 ? -1.802 -0.861 -30.321 1.00 88.94 366 LYS A O 1
ATOM 2925 N N . LYS A 1 367 ? -3.817 -0.585 -31.281 1.00 89.06 367 LYS A N 1
ATOM 2926 C CA . LYS A 1 367 ? -3.599 -1.523 -32.394 1.00 89.06 367 LYS A CA 1
ATOM 2927 C C . LYS A 1 367 ? -2.474 -1.073 -33.328 1.00 89.06 367 LYS A C 1
ATOM 2929 O O . LYS A 1 367 ? -1.679 -1.906 -33.777 1.00 89.06 367 LYS A O 1
ATOM 2934 N N . GLN A 1 368 ? -2.415 0.223 -33.634 1.00 87.50 368 GLN A N 1
ATOM 2935 C CA . GLN A 1 368 ? -1.351 0.802 -34.451 1.00 87.50 368 GLN A CA 1
ATOM 2936 C C . GLN A 1 368 ? 0.003 0.680 -33.742 1.00 87.50 368 GLN A C 1
ATOM 2938 O O . GLN A 1 368 ? 0.948 0.156 -34.326 1.00 87.50 368 GLN A O 1
ATOM 2943 N N . LEU A 1 369 ? 0.064 1.054 -32.462 1.00 85.31 369 LEU A N 1
ATOM 2944 C CA . LEU A 1 369 ? 1.264 0.971 -31.635 1.00 85.31 369 LEU A CA 1
ATOM 2945 C C . LEU A 1 369 ? 1.786 -0.468 -31.535 1.00 85.31 369 LEU A C 1
ATOM 2947 O O . LEU A 1 369 ? 2.968 -0.703 -31.773 1.00 85.31 369 LEU A O 1
ATOM 2951 N N . GLY A 1 370 ? 0.907 -1.441 -31.268 1.00 86.69 370 GLY A N 1
ATOM 2952 C CA . GLY A 1 370 ? 1.277 -2.860 -31.253 1.00 86.69 370 GLY A CA 1
ATOM 2953 C C . GLY A 1 370 ? 1.832 -3.338 -32.600 1.00 86.69 370 GLY A C 1
ATOM 2954 O O . GLY A 1 370 ? 2.848 -4.029 -32.650 1.00 86.69 370 GLY A O 1
ATOM 2955 N N . SER A 1 371 ? 1.231 -2.897 -33.710 1.00 87.62 371 SER A N 1
ATOM 2956 C CA . SER A 1 371 ? 1.709 -3.227 -35.062 1.00 87.62 371 SER A CA 1
ATOM 2957 C C . SER A 1 371 ? 3.087 -2.621 -35.358 1.00 87.62 371 SER A C 1
ATOM 2959 O O . SER A 1 371 ? 3.934 -3.274 -35.977 1.00 87.62 371 SER A O 1
ATOM 2961 N N . ASP A 1 372 ? 3.328 -1.389 -34.907 1.00 85.00 372 ASP A N 1
ATOM 2962 C CA . ASP A 1 372 ? 4.606 -0.699 -35.079 1.00 85.00 372 ASP A CA 1
ATOM 2963 C C . ASP A 1 372 ? 5.704 -1.319 -34.207 1.00 85.00 372 ASP A C 1
ATOM 2965 O O . ASP A 1 372 ? 6.817 -1.536 -34.696 1.00 85.00 372 ASP A O 1
ATOM 2969 N N . PHE A 1 373 ? 5.392 -1.696 -32.963 1.00 85.69 373 PHE A N 1
ATOM 2970 C CA . PHE A 1 373 ? 6.297 -2.451 -32.090 1.00 85.69 373 PHE A CA 1
ATOM 2971 C C . PHE A 1 373 ? 6.660 -3.801 -32.707 1.00 85.69 373 PHE A C 1
ATOM 2973 O O . PHE A 1 373 ? 7.841 -4.073 -32.921 1.00 85.69 373 PHE A O 1
ATOM 2980 N N . GLY A 1 374 ? 5.670 -4.602 -33.108 1.00 84.88 374 GLY A N 1
ATOM 2981 C CA . GLY A 1 374 ? 5.911 -5.899 -33.744 1.00 84.88 374 GLY A CA 1
ATOM 2982 C C . GLY A 1 374 ? 6.696 -5.796 -35.059 1.00 84.88 374 GLY A C 1
ATOM 2983 O O . GLY A 1 374 ? 7.454 -6.698 -35.421 1.00 84.88 374 GLY A O 1
ATOM 2984 N N . ARG A 1 375 ? 6.568 -4.689 -35.806 1.00 86.06 375 ARG A N 1
ATOM 2985 C CA . ARG A 1 375 ? 7.405 -4.428 -36.991 1.00 86.06 375 ARG A CA 1
ATOM 2986 C C . ARG A 1 375 ? 8.850 -4.110 -36.605 1.00 86.06 375 ARG A C 1
ATOM 2988 O O . ARG A 1 375 ? 9.755 -4.669 -37.222 1.00 86.06 375 ARG A O 1
ATOM 2995 N N . LYS A 1 376 ? 9.068 -3.227 -35.625 1.00 85.56 376 LYS A N 1
ATOM 2996 C CA . LYS A 1 376 ? 10.411 -2.861 -35.145 1.00 85.56 376 LYS A CA 1
ATOM 2997 C C . LYS A 1 376 ? 11.145 -4.075 -34.584 1.00 85.56 376 LYS A C 1
ATOM 2999 O O . LYS A 1 376 ? 12.247 -4.353 -35.035 1.00 85.56 376 LYS A O 1
ATOM 3004 N N . ILE A 1 377 ? 10.489 -4.855 -33.726 1.00 85.50 377 ILE A N 1
ATOM 3005 C CA . ILE A 1 377 ? 11.053 -6.077 -33.137 1.00 85.50 377 ILE A CA 1
ATOM 3006 C C . ILE A 1 377 ? 11.471 -7.063 -34.228 1.00 85.50 377 ILE A C 1
ATOM 3008 O O . ILE A 1 377 ? 12.590 -7.555 -34.203 1.00 85.50 377 ILE A O 1
ATOM 3012 N N . ARG A 1 378 ? 10.636 -7.305 -35.248 1.00 83.69 378 ARG A N 1
ATOM 3013 C CA . ARG A 1 378 ? 11.012 -8.195 -36.362 1.00 83.69 378 ARG A CA 1
ATOM 3014 C C . ARG A 1 378 ? 12.240 -7.714 -37.131 1.00 83.69 378 ARG A C 1
ATOM 3016 O O . ARG A 1 378 ? 13.061 -8.542 -37.514 1.00 83.69 378 ARG A O 1
ATOM 3023 N N . LYS A 1 379 ? 12.367 -6.402 -37.356 1.00 84.94 379 LYS A N 1
ATOM 3024 C CA . LYS A 1 379 ? 13.570 -5.829 -37.975 1.00 84.94 379 LYS A CA 1
ATOM 3025 C C . LYS A 1 379 ? 14.798 -6.041 -37.087 1.00 84.94 379 LYS A C 1
ATOM 3027 O O . LYS A 1 379 ? 15.823 -6.476 -37.593 1.00 84.94 379 LYS A O 1
ATOM 3032 N N . SER A 1 380 ? 14.671 -5.810 -35.781 1.00 83.00 380 SER A N 1
ATOM 3033 C CA . SER A 1 380 ? 15.752 -6.033 -34.815 1.00 83.00 380 SER A CA 1
ATOM 3034 C C . SER A 1 380 ? 16.157 -7.507 -34.719 1.00 83.00 380 SER A C 1
ATOM 3036 O O . SER A 1 380 ? 17.341 -7.802 -34.762 1.00 83.00 380 SER A O 1
ATOM 3038 N N . ILE A 1 381 ? 15.206 -8.449 -34.692 1.00 81.00 381 ILE A N 1
ATOM 3039 C CA . ILE A 1 381 ? 15.499 -9.894 -34.710 1.00 81.00 381 ILE A CA 1
ATOM 3040 C C . ILE A 1 381 ? 16.275 -10.274 -35.976 1.00 81.00 381 ILE A C 1
ATOM 3042 O O . ILE A 1 381 ? 17.201 -11.077 -35.904 1.00 81.00 381 ILE A O 1
ATOM 3046 N N . ALA A 1 382 ? 15.903 -9.721 -37.137 1.00 81.06 382 ALA A N 1
ATOM 3047 C CA . ALA A 1 382 ? 16.618 -9.983 -38.383 1.00 81.06 382 ALA A CA 1
ATOM 3048 C C . ALA A 1 382 ? 18.071 -9.478 -38.325 1.00 81.06 382 ALA A C 1
ATOM 3050 O O . ALA A 1 382 ? 18.962 -10.204 -38.751 1.00 81.06 382 ALA A O 1
ATOM 3051 N N . ALA A 1 383 ? 18.304 -8.299 -37.739 1.00 79.12 383 ALA A N 1
ATOM 3052 C CA . ALA A 1 383 ? 19.649 -7.762 -37.516 1.00 79.12 383 ALA A CA 1
ATOM 3053 C C . ALA A 1 383 ? 20.463 -8.615 -36.523 1.00 79.12 383 ALA A C 1
ATOM 3055 O O . ALA A 1 383 ? 21.618 -8.939 -36.786 1.00 79.12 383 ALA A O 1
ATOM 3056 N N . LEU A 1 384 ? 19.839 -9.074 -35.431 1.00 79.81 384 LEU A N 1
ATOM 3057 C CA . LEU A 1 384 ? 20.485 -9.960 -34.456 1.00 79.81 384 LEU A CA 1
ATOM 3058 C C . LEU A 1 384 ? 20.890 -11.311 -35.061 1.00 79.81 384 LEU A C 1
ATOM 3060 O O . LEU A 1 384 ? 21.916 -11.857 -34.683 1.00 79.81 384 LEU A O 1
ATOM 3064 N N . ARG A 1 385 ? 20.136 -11.840 -36.036 1.00 75.25 385 ARG A N 1
ATOM 3065 C CA . ARG A 1 385 ? 20.518 -13.075 -36.756 1.00 75.25 385 ARG A CA 1
ATOM 3066 C C . ARG A 1 385 ? 21.735 -12.905 -37.646 1.00 75.25 385 ARG A C 1
ATOM 3068 O O . ARG A 1 385 ? 22.437 -13.878 -37.891 1.00 75.25 385 ARG A O 1
ATOM 3075 N N . SER A 1 386 ? 21.936 -11.709 -38.192 1.00 73.12 386 SER A N 1
ATOM 3076 C CA . SER A 1 386 ? 23.121 -11.410 -38.995 1.00 73.12 386 SER A CA 1
ATOM 3077 C C . SER A 1 386 ? 24.357 -11.110 -38.146 1.00 73.12 386 SER A C 1
ATOM 3079 O O . SER A 1 386 ? 25.460 -11.095 -38.692 1.00 73.12 386 SER A O 1
ATOM 3081 N N . ALA A 1 387 ? 24.194 -10.893 -36.836 1.00 70.88 387 ALA A N 1
ATOM 3082 C CA . ALA A 1 387 ? 25.311 -10.699 -35.924 1.00 70.88 387 ALA A CA 1
ATOM 3083 C C . ALA A 1 387 ? 26.055 -12.025 -35.706 1.00 70.88 387 ALA A C 1
ATOM 3085 O O . ALA A 1 387 ? 25.447 -13.066 -35.457 1.00 70.88 387 ALA A O 1
ATOM 3086 N N . LYS A 1 388 ? 27.387 -11.992 -35.784 1.00 71.94 388 LYS A N 1
ATOM 3087 C CA . LYS A 1 388 ? 28.258 -13.153 -35.540 1.00 71.94 388 LYS A CA 1
ATOM 3088 C C . LYS A 1 388 ? 28.528 -13.336 -34.041 1.00 71.94 388 LYS A C 1
ATOM 3090 O O . LYS A 1 388 ? 29.681 -13.384 -33.632 1.00 71.94 388 LYS A O 1
ATOM 3095 N N . LEU A 1 389 ? 27.469 -13.374 -33.235 1.00 79.50 389 LEU A N 1
ATOM 3096 C CA . LEU A 1 389 ? 27.543 -13.489 -31.778 1.00 79.50 389 LEU A CA 1
ATOM 3097 C C . LEU A 1 389 ? 26.609 -14.591 -31.280 1.00 79.50 389 LEU A C 1
ATOM 3099 O O . LEU A 1 389 ? 25.418 -14.587 -31.601 1.00 79.50 389 LEU A O 1
ATOM 3103 N N . ASP A 1 390 ? 27.135 -15.491 -30.450 1.00 82.75 390 ASP A N 1
ATOM 3104 C CA . ASP A 1 390 ? 26.383 -16.638 -29.926 1.00 82.75 390 ASP A CA 1
ATOM 3105 C C . ASP A 1 390 ? 25.181 -16.189 -29.084 1.00 82.75 390 ASP A C 1
ATOM 3107 O O . ASP A 1 390 ? 24.059 -16.647 -29.311 1.00 82.75 390 ASP A O 1
ATOM 3111 N N . LEU A 1 391 ? 25.378 -15.200 -28.203 1.00 82.44 391 LEU A N 1
ATOM 3112 C CA . LEU A 1 391 ? 24.309 -14.618 -27.384 1.00 82.44 391 LEU A CA 1
ATOM 3113 C C . LEU A 1 391 ? 23.203 -13.978 -28.247 1.00 82.44 391 LEU A C 1
ATOM 3115 O O . LEU A 1 391 ? 22.013 -14.129 -27.965 1.00 82.44 391 LEU A O 1
ATOM 3119 N N . ALA A 1 392 ? 23.568 -13.311 -29.348 1.00 83.19 392 ALA A N 1
ATOM 3120 C CA . ALA A 1 392 ? 22.599 -12.726 -30.278 1.00 83.19 392 ALA A CA 1
ATOM 3121 C C . ALA A 1 392 ? 21.782 -13.805 -31.013 1.00 83.19 392 ALA A C 1
ATOM 3123 O O . ALA A 1 392 ? 20.569 -13.651 -31.206 1.00 83.19 392 ALA A O 1
ATOM 3124 N N . SER A 1 393 ? 22.425 -14.916 -31.384 1.00 83.69 393 SER A N 1
ATOM 3125 C CA . SER A 1 393 ? 21.778 -16.076 -32.006 1.00 83.69 393 SER A CA 1
ATOM 3126 C C . SER A 1 393 ? 20.813 -16.784 -31.045 1.00 83.69 393 SER A C 1
ATOM 3128 O O . SER A 1 393 ? 19.677 -17.104 -31.421 1.00 83.69 393 SER A O 1
ATOM 3130 N N . GLU A 1 394 ? 21.211 -16.959 -29.781 1.00 87.06 394 GLU A N 1
ATOM 3131 C CA . GLU A 1 394 ? 20.367 -17.540 -28.732 1.00 87.06 394 GLU A CA 1
ATOM 3132 C C . GLU A 1 394 ? 19.103 -16.697 -28.508 1.00 87.06 394 GLU A C 1
ATOM 3134 O O . GLU A 1 394 ? 17.979 -17.210 -28.606 1.00 87.06 394 GLU A O 1
ATOM 3139 N N . ILE A 1 395 ? 19.272 -15.387 -28.281 1.00 86.06 395 ILE A N 1
ATOM 3140 C CA . ILE A 1 395 ? 18.162 -14.444 -28.087 1.00 86.06 395 ILE A CA 1
ATOM 3141 C C . ILE A 1 395 ? 17.241 -14.468 -29.310 1.00 86.06 395 ILE A C 1
ATOM 3143 O O . ILE A 1 395 ? 16.022 -14.594 -29.176 1.00 86.06 395 ILE A O 1
ATOM 3147 N N . SER A 1 396 ? 17.800 -14.423 -30.521 1.00 85.69 396 SER A N 1
ATOM 3148 C CA . SER A 1 396 ? 17.007 -14.483 -31.750 1.00 85.69 396 SER A CA 1
ATOM 3149 C C . SER A 1 396 ? 16.158 -15.753 -31.849 1.00 85.69 396 SER A C 1
ATOM 3151 O O . SER A 1 396 ? 14.981 -15.693 -32.221 1.00 85.69 396 SER A O 1
ATOM 3153 N N . THR A 1 397 ? 16.723 -16.903 -31.484 1.00 87.88 397 THR A N 1
ATOM 3154 C CA . THR A 1 397 ? 16.026 -18.195 -31.508 1.00 87.88 397 THR A CA 1
ATOM 3155 C C . THR A 1 397 ? 14.857 -18.213 -30.522 1.00 87.88 397 THR A C 1
ATOM 3157 O O . THR A 1 397 ? 13.739 -18.580 -30.900 1.00 87.88 397 THR A O 1
ATOM 3160 N N . GLN A 1 398 ? 15.065 -17.718 -29.298 1.00 88.12 398 GLN A N 1
ATOM 3161 C CA . GLN A 1 398 ? 14.013 -17.605 -28.278 1.00 88.12 398 GLN A CA 1
ATOM 3162 C C . GLN A 1 398 ? 12.891 -16.649 -28.714 1.00 88.12 398 GLN A C 1
ATOM 3164 O O . GLN A 1 398 ? 11.706 -16.950 -28.543 1.00 88.12 398 GLN A O 1
ATOM 3169 N N . PHE A 1 399 ? 13.235 -15.533 -29.361 1.00 86.94 399 PHE A N 1
ATOM 3170 C CA . PHE A 1 399 ? 12.245 -14.594 -29.893 1.00 86.94 399 PHE A CA 1
ATOM 3171 C C . PHE A 1 399 ? 11.414 -15.200 -31.030 1.00 86.94 399 PHE A C 1
ATOM 3173 O O . PHE A 1 399 ? 10.213 -14.942 -31.143 1.00 86.94 399 PHE A O 1
ATOM 3180 N N . VAL A 1 400 ? 12.031 -16.026 -31.876 1.00 86.25 400 VAL A N 1
ATOM 3181 C CA . VAL A 1 400 ? 11.350 -16.678 -33.001 1.00 86.25 400 VAL A CA 1
ATOM 3182 C C . VAL A 1 400 ? 10.406 -17.775 -32.529 1.00 86.25 400 VAL A C 1
ATOM 3184 O O . VAL A 1 400 ? 9.298 -17.866 -33.061 1.00 86.25 400 VAL A O 1
ATOM 3187 N N . ALA A 1 401 ? 10.771 -18.531 -31.492 1.00 87.88 401 ALA A N 1
ATOM 3188 C CA . ALA A 1 401 ? 9.855 -19.471 -30.843 1.00 87.88 401 ALA A CA 1
ATOM 3189 C C . ALA A 1 401 ? 8.579 -18.765 -30.336 1.00 87.88 401 ALA A C 1
ATOM 3191 O O . ALA A 1 401 ? 7.476 -19.305 -30.412 1.00 87.88 401 ALA A O 1
ATOM 3192 N N . LYS A 1 402 ? 8.705 -17.501 -29.913 1.00 88.94 402 LYS A N 1
ATOM 3193 C CA . LYS A 1 402 ? 7.608 -16.660 -29.408 1.00 88.94 402 LYS A CA 1
ATOM 3194 C C . LYS A 1 402 ? 7.040 -15.681 -30.445 1.00 88.94 402 LYS A C 1
ATOM 3196 O O . LYS A 1 402 ? 6.365 -14.713 -30.096 1.00 88.94 402 LYS A O 1
ATOM 3201 N N . LYS A 1 403 ? 7.247 -15.937 -31.744 1.00 85.62 403 LYS A N 1
ATOM 3202 C CA . LYS A 1 403 ? 6.825 -15.050 -32.848 1.00 85.62 403 LYS A CA 1
ATOM 3203 C C . LYS A 1 403 ? 5.351 -14.635 -32.783 1.00 85.62 403 LYS A C 1
ATOM 3205 O O . LYS A 1 403 ? 5.040 -13.492 -33.110 1.00 85.62 403 LYS A O 1
ATOM 3210 N N . HIS A 1 404 ? 4.456 -15.527 -32.358 1.00 86.19 404 HIS A N 1
ATOM 3211 C CA . HIS A 1 404 ? 3.024 -15.235 -32.244 1.00 86.19 404 HIS A CA 1
ATOM 3212 C C . HIS A 1 404 ? 2.731 -14.102 -31.237 1.00 86.19 404 HIS A C 1
ATOM 3214 O O . HIS A 1 404 ? 1.864 -13.268 -31.494 1.00 86.19 404 HIS A O 1
ATOM 3220 N N . ILE A 1 405 ? 3.507 -14.000 -30.151 1.00 84.88 405 ILE A N 1
ATOM 3221 C CA . ILE A 1 405 ? 3.384 -12.937 -29.140 1.00 84.88 405 ILE A CA 1
ATOM 3222 C C . ILE A 1 405 ? 3.803 -11.587 -29.731 1.00 84.88 405 ILE A C 1
ATOM 3224 O O . ILE A 1 405 ? 3.074 -10.598 -29.630 1.00 84.88 405 ILE A O 1
ATOM 3228 N N . PHE A 1 406 ? 4.931 -11.556 -30.445 1.00 82.81 406 PHE A N 1
ATOM 3229 C CA . PHE A 1 406 ? 5.454 -10.349 -31.102 1.00 82.81 406 PHE A CA 1
ATOM 3230 C C . PHE A 1 406 ? 4.676 -9.937 -32.364 1.00 82.81 406 PHE A C 1
ATOM 3232 O O . PHE A 1 406 ? 4.911 -8.866 -32.926 1.00 82.81 406 PHE A O 1
ATOM 3239 N N . GLN A 1 407 ? 3.740 -10.774 -32.813 1.00 83.62 407 GLN A N 1
ATOM 3240 C CA . GLN A 1 407 ? 2.747 -10.455 -33.840 1.00 83.62 407 GLN A CA 1
ATOM 3241 C C . GLN A 1 407 ? 1.409 -9.994 -33.254 1.00 83.62 407 GLN A C 1
ATOM 3243 O O . GLN A 1 407 ? 0.522 -9.589 -34.013 1.00 83.62 407 GLN A O 1
ATOM 3248 N N . SER A 1 408 ? 1.248 -10.041 -31.928 1.00 82.31 408 SER A N 1
ATOM 3249 C CA . SER A 1 408 ? 0.036 -9.558 -31.284 1.00 82.31 408 SER A CA 1
ATOM 3250 C C . SER A 1 408 ? -0.161 -8.064 -31.557 1.00 82.31 408 SER A C 1
ATOM 3252 O O . SER A 1 408 ? 0.778 -7.283 -31.700 1.00 82.31 408 SER A O 1
ATOM 3254 N N . LYS A 1 409 ? -1.422 -7.641 -31.635 1.00 83.75 409 LYS A N 1
ATOM 3255 C CA . LYS A 1 409 ? -1.778 -6.217 -31.759 1.00 83.75 409 LYS A CA 1
ATOM 3256 C C . LYS A 1 409 ? -1.855 -5.524 -30.397 1.00 83.75 409 LYS A C 1
ATOM 3258 O O . LYS A 1 409 ? -2.230 -4.357 -30.336 1.00 83.75 409 LYS A O 1
ATOM 3263 N N . ASN A 1 410 ? -1.536 -6.241 -29.318 1.00 85.69 410 ASN A N 1
ATOM 3264 C CA . ASN A 1 410 ? -1.589 -5.727 -27.963 1.00 85.69 410 ASN A CA 1
ATOM 3265 C C . ASN A 1 410 ? -0.172 -5.348 -27.499 1.00 85.69 410 ASN A C 1
ATOM 3267 O O . ASN A 1 410 ? 0.623 -6.238 -27.197 1.00 85.69 410 ASN A O 1
ATOM 3271 N N . PRO A 1 411 ? 0.157 -4.046 -27.411 1.00 84.25 411 PRO A N 1
ATOM 3272 C CA . PRO A 1 411 ? 1.493 -3.611 -27.018 1.00 84.25 411 PRO A CA 1
ATOM 3273 C C . PRO A 1 411 ? 1.869 -4.056 -25.599 1.00 84.25 411 PRO A C 1
ATOM 3275 O O . PRO A 1 411 ? 3.044 -4.291 -25.351 1.00 84.25 411 PRO A O 1
ATOM 3278 N N . VAL A 1 412 ? 0.901 -4.233 -24.690 1.00 83.94 412 VAL A N 1
ATOM 3279 C CA . VAL A 1 412 ? 1.170 -4.682 -23.312 1.00 83.94 412 VAL A CA 1
ATOM 3280 C C . VAL A 1 412 ? 1.738 -6.098 -23.307 1.00 83.94 412 VAL A C 1
ATOM 3282 O O . VAL A 1 412 ? 2.767 -6.342 -22.692 1.00 83.94 412 VAL A O 1
ATOM 3285 N N . THR A 1 413 ? 1.121 -7.012 -24.059 1.00 85.50 413 THR A N 1
ATOM 3286 C CA . THR A 1 413 ? 1.594 -8.398 -24.182 1.00 85.50 413 THR A CA 1
ATOM 3287 C C . THR A 1 413 ? 3.003 -8.453 -24.773 1.00 85.50 413 THR A C 1
ATOM 3289 O O . THR A 1 413 ? 3.831 -9.229 -24.313 1.00 85.50 413 THR A O 1
ATOM 3292 N N . ILE A 1 414 ? 3.294 -7.597 -25.758 1.00 86.56 414 ILE A N 1
ATOM 3293 C CA . ILE A 1 414 ? 4.636 -7.477 -26.337 1.00 86.56 414 ILE A CA 1
ATOM 3294 C C . ILE A 1 414 ? 5.647 -7.015 -25.281 1.00 86.56 414 ILE A C 1
ATOM 3296 O O . ILE A 1 414 ? 6.697 -7.631 -25.146 1.00 86.56 414 ILE A O 1
ATOM 3300 N N . VAL A 1 415 ? 5.347 -5.936 -24.551 1.00 84.38 415 VAL A N 1
ATOM 3301 C CA . VAL A 1 415 ? 6.269 -5.350 -23.564 1.00 84.38 415 VAL A CA 1
ATOM 3302 C C . VAL A 1 415 ? 6.513 -6.296 -22.390 1.00 84.38 415 VAL A C 1
ATOM 3304 O O . VAL A 1 415 ? 7.665 -6.480 -22.018 1.00 84.38 415 VAL A O 1
ATOM 3307 N N . MET A 1 416 ? 5.471 -6.945 -21.863 1.00 83.38 416 MET A N 1
ATOM 3308 C CA . MET A 1 416 ? 5.613 -7.955 -20.805 1.00 83.38 416 MET A CA 1
ATOM 3309 C C . MET A 1 416 ? 6.466 -9.145 -21.240 1.00 83.38 416 MET A C 1
ATOM 3311 O O . MET A 1 416 ? 7.170 -9.740 -20.435 1.00 83.38 416 MET A O 1
ATOM 3315 N N . GLU A 1 417 ? 6.390 -9.538 -22.512 1.00 87.00 417 GLU A N 1
ATOM 3316 C CA . GLU A 1 417 ? 7.238 -10.619 -22.996 1.00 87.00 417 GLU A CA 1
ATOM 3317 C C . GLU A 1 417 ? 8.678 -10.152 -23.211 1.00 87.00 417 GLU A C 1
ATOM 3319 O O . GLU A 1 417 ? 9.596 -10.919 -22.957 1.00 87.00 417 GLU A O 1
ATOM 3324 N N . LEU A 1 418 ? 8.886 -8.898 -23.632 1.00 85.31 418 LEU A N 1
ATOM 3325 C CA . LEU A 1 418 ? 10.216 -8.298 -23.747 1.00 85.31 418 LEU A CA 1
ATOM 3326 C C . LEU A 1 418 ? 10.901 -8.098 -22.390 1.00 85.31 418 LEU A C 1
ATOM 3328 O O . LEU A 1 418 ? 12.115 -8.273 -22.330 1.00 85.31 418 LEU A O 1
ATOM 3332 N N . SER A 1 419 ? 10.167 -7.746 -21.324 1.00 84.69 419 SER A N 1
ATOM 3333 C CA . SER A 1 419 ? 10.764 -7.509 -19.997 1.00 84.69 419 SER A CA 1
ATOM 3334 C C . SER A 1 419 ? 11.469 -8.754 -19.459 1.00 84.69 419 SER A C 1
ATOM 3336 O O . SER A 1 419 ? 12.559 -8.644 -18.914 1.00 84.69 419 SER A O 1
ATOM 3338 N N . LYS A 1 420 ? 10.953 -9.950 -19.770 1.00 85.94 420 LYS A N 1
ATOM 3339 C CA . LYS A 1 420 ? 11.589 -11.241 -19.442 1.00 85.94 420 LYS A CA 1
ATOM 3340 C C . LYS A 1 420 ? 12.972 -11.443 -20.074 1.00 85.94 420 LYS A C 1
ATOM 3342 O O . LYS A 1 420 ? 13.695 -12.351 -19.680 1.00 85.94 420 LYS A O 1
ATOM 3347 N N . PHE A 1 421 ? 13.323 -10.649 -21.085 1.00 86.62 421 PHE A N 1
ATOM 3348 C CA . PHE A 1 421 ? 14.633 -10.671 -21.736 1.00 86.62 421 PHE A CA 1
ATOM 3349 C C . PHE A 1 421 ? 15.479 -9.442 -21.391 1.00 86.62 421 PHE A C 1
ATOM 3351 O O . PHE A 1 421 ? 16.554 -9.300 -21.967 1.00 86.62 421 PHE A O 1
ATOM 3358 N N . ALA A 1 422 ? 15.022 -8.553 -20.501 1.00 85.50 422 ALA A N 1
ATOM 3359 C CA . ALA A 1 422 ? 15.706 -7.296 -20.203 1.00 85.50 422 ALA A CA 1
ATOM 3360 C C . ALA A 1 422 ? 17.169 -7.523 -19.797 1.00 85.50 422 ALA A C 1
ATOM 3362 O O . ALA A 1 422 ? 18.054 -6.908 -20.384 1.00 85.50 422 ALA A O 1
ATOM 3363 N N . ASP A 1 423 ? 17.430 -8.467 -18.893 1.00 85.44 423 ASP A N 1
ATOM 3364 C CA . ASP A 1 423 ? 18.789 -8.769 -18.429 1.00 85.44 423 ASP A CA 1
ATOM 3365 C C . ASP A 1 423 ? 19.680 -9.307 -19.552 1.00 85.44 423 ASP A C 1
ATOM 3367 O O . ASP A 1 423 ? 20.769 -8.783 -19.773 1.00 85.44 423 ASP A O 1
ATOM 3371 N N . LYS A 1 424 ? 19.185 -10.271 -20.342 1.00 87.25 424 LYS A N 1
ATOM 3372 C CA . LYS A 1 424 ? 19.919 -10.808 -21.504 1.00 87.25 424 LYS A CA 1
ATOM 3373 C C . LYS A 1 424 ? 20.192 -9.740 -22.566 1.00 87.25 424 LYS A C 1
ATOM 3375 O O . LYS A 1 424 ? 21.231 -9.757 -23.219 1.00 87.25 424 LYS A O 1
ATOM 3380 N N . LEU A 1 425 ? 19.251 -8.817 -22.776 1.00 86.56 425 LEU A N 1
ATOM 3381 C CA . LEU A 1 425 ? 19.420 -7.708 -23.716 1.00 86.56 425 LEU A CA 1
ATOM 3382 C C . LEU A 1 425 ? 20.430 -6.680 -23.196 1.00 86.56 425 LEU A C 1
ATOM 3384 O O . LEU A 1 425 ? 21.214 -6.171 -23.992 1.00 86.56 425 LEU A O 1
ATOM 3388 N N . ASN A 1 426 ? 20.445 -6.409 -21.889 1.00 87.12 426 ASN A N 1
ATOM 3389 C CA . ASN A 1 426 ? 21.441 -5.547 -21.252 1.00 87.12 426 ASN A CA 1
ATOM 3390 C C . ASN A 1 426 ? 22.842 -6.171 -21.318 1.00 87.12 426 ASN A C 1
ATOM 3392 O O . ASN A 1 426 ? 23.807 -5.473 -21.623 1.00 87.12 426 ASN A O 1
ATOM 3396 N N . GLU A 1 427 ? 22.951 -7.481 -21.087 1.00 89.62 427 GLU A N 1
ATOM 3397 C CA . GLU A 1 427 ? 24.196 -8.236 -21.245 1.00 89.62 427 GLU A CA 1
ATOM 3398 C C . GLU A 1 427 ? 24.699 -8.160 -22.689 1.00 89.62 427 GLU A C 1
ATOM 3400 O O . GLU A 1 427 ? 25.845 -7.781 -22.930 1.00 89.62 427 GLU A O 1
ATOM 3405 N N . LEU A 1 428 ? 23.824 -8.417 -23.667 1.00 86.00 428 LEU A N 1
ATOM 3406 C CA . LEU A 1 428 ? 24.168 -8.282 -25.079 1.00 86.00 428 LEU A CA 1
ATOM 3407 C C . LEU A 1 428 ? 24.609 -6.852 -25.425 1.00 86.00 428 LEU A C 1
ATOM 3409 O O . LEU A 1 428 ? 25.583 -6.670 -26.154 1.00 86.00 428 LEU A O 1
ATOM 3413 N N . GLU A 1 429 ? 23.920 -5.832 -24.908 1.00 85.25 429 GLU A N 1
ATOM 3414 C CA . GLU A 1 429 ? 24.308 -4.432 -25.099 1.00 85.25 429 GLU A CA 1
ATOM 3415 C C . GLU A 1 429 ? 25.700 -4.150 -24.517 1.00 85.25 429 GLU A C 1
ATOM 3417 O O . GLU A 1 429 ? 26.488 -3.430 -25.136 1.00 85.25 429 GLU A O 1
ATOM 3422 N N . GLN A 1 430 ? 26.026 -4.714 -23.353 1.00 85.88 430 GLN A N 1
ATOM 3423 C CA . GLN A 1 430 ? 27.343 -4.568 -22.746 1.00 85.88 430 GLN A CA 1
ATOM 3424 C C . GLN A 1 430 ? 28.430 -5.246 -23.589 1.00 85.88 430 GLN A C 1
ATOM 3426 O O . GLN A 1 430 ? 29.423 -4.591 -23.906 1.00 85.88 430 GLN A O 1
ATOM 3431 N N . VAL A 1 431 ? 28.215 -6.493 -24.023 1.00 85.19 431 VAL A N 1
ATOM 3432 C CA . VAL A 1 431 ? 29.146 -7.223 -24.904 1.00 85.19 431 VAL A CA 1
ATOM 3433 C C . VAL A 1 431 ? 29.401 -6.433 -26.188 1.00 85.19 431 VAL A C 1
ATOM 3435 O O . VAL A 1 431 ? 30.549 -6.168 -26.539 1.00 85.19 431 VAL A O 1
ATOM 3438 N N . LEU A 1 432 ? 28.342 -5.951 -26.844 1.00 79.44 432 LEU A N 1
ATOM 3439 C CA . LEU A 1 432 ? 28.461 -5.141 -28.060 1.00 79.44 432 LEU A CA 1
ATOM 3440 C C . LEU A 1 432 ? 29.236 -3.836 -27.816 1.00 79.44 432 LEU A C 1
ATOM 3442 O O . LEU A 1 432 ? 30.075 -3.450 -28.630 1.00 79.44 432 LEU A O 1
ATOM 3446 N N . LYS A 1 433 ? 29.000 -3.150 -26.690 1.00 81.25 433 LYS A N 1
ATOM 3447 C CA . LYS A 1 433 ? 29.750 -1.935 -26.323 1.00 81.25 433 LYS A CA 1
ATOM 3448 C C . LYS A 1 433 ? 31.225 -2.222 -26.061 1.00 81.25 433 LYS A C 1
ATOM 3450 O O . LYS A 1 433 ? 32.072 -1.379 -26.378 1.00 81.25 433 LYS A O 1
ATOM 3455 N N . GLU A 1 434 ? 31.543 -3.359 -25.455 1.00 82.06 434 GLU A N 1
ATOM 3456 C CA . GLU A 1 434 ? 32.915 -3.788 -25.191 1.00 82.06 434 GLU A CA 1
ATOM 3457 C C . GLU A 1 434 ? 33.646 -4.120 -26.494 1.00 82.06 434 GLU A C 1
ATOM 3459 O O . GLU A 1 434 ? 34.724 -3.566 -26.728 1.00 82.06 434 GLU A O 1
ATOM 3464 N N . GLU A 1 435 ? 33.023 -4.891 -27.391 1.00 78.00 435 GLU A N 1
ATOM 3465 C CA . GLU A 1 435 ? 33.557 -5.182 -28.726 1.00 78.00 435 GLU A CA 1
ATOM 3466 C C . GLU A 1 435 ? 33.790 -3.904 -29.535 1.00 78.00 435 GLU A C 1
ATOM 3468 O O . GLU A 1 435 ? 34.899 -3.665 -30.017 1.00 78.00 435 GLU A O 1
ATOM 3473 N N . GLN A 1 436 ? 32.792 -3.014 -29.605 1.00 75.56 436 GLN A N 1
ATOM 3474 C CA . GLN A 1 436 ? 32.942 -1.710 -30.254 1.00 75.56 436 GLN A CA 1
ATOM 3475 C C . GLN A 1 436 ? 34.113 -0.922 -29.653 1.00 75.56 436 GLN A C 1
ATOM 3477 O O . GLN A 1 436 ? 34.942 -0.362 -30.373 1.00 75.56 436 GLN A O 1
ATOM 3482 N N . THR A 1 437 ? 34.220 -0.887 -28.321 1.00 77.88 437 THR A N 1
ATOM 3483 C CA . THR A 1 437 ? 35.307 -0.184 -27.629 1.00 77.88 437 THR A CA 1
ATOM 3484 C C . THR A 1 437 ? 36.673 -0.766 -27.970 1.00 77.88 437 THR A C 1
ATOM 3486 O O . THR A 1 437 ? 37.625 0.001 -28.138 1.00 77.88 437 THR A O 1
ATOM 3489 N N . GLN A 1 438 ? 36.782 -2.088 -28.063 1.00 78.69 438 GLN A N 1
ATOM 3490 C CA . GLN A 1 438 ? 38.027 -2.764 -28.394 1.00 78.69 438 GLN A CA 1
ATOM 3491 C C . GLN A 1 438 ? 38.453 -2.465 -29.834 1.00 78.69 438 GLN A C 1
ATOM 3493 O O . GLN A 1 438 ? 39.594 -2.061 -30.053 1.00 78.69 438 GLN A O 1
ATOM 3498 N N . ILE A 1 439 ? 37.521 -2.522 -30.788 1.00 75.25 439 ILE A N 1
ATOM 3499 C CA . ILE A 1 439 ? 37.812 -2.209 -32.191 1.00 75.25 439 ILE A CA 1
ATOM 3500 C C . ILE A 1 439 ? 38.286 -0.754 -32.343 1.00 75.25 439 ILE A C 1
ATOM 3502 O O . ILE A 1 439 ? 39.296 -0.501 -32.996 1.00 75.25 439 ILE A O 1
ATOM 3506 N N . PHE A 1 440 ? 37.630 0.217 -31.691 1.00 75.06 440 PHE A N 1
ATOM 3507 C CA . PHE A 1 440 ? 38.075 1.618 -31.754 1.00 75.06 440 PHE A CA 1
ATOM 3508 C C . PHE A 1 440 ? 39.447 1.845 -31.109 1.00 75.06 440 PHE A C 1
ATOM 3510 O O . PHE A 1 440 ? 40.211 2.693 -31.576 1.00 75.06 440 PHE A O 1
ATOM 3517 N N . LYS A 1 441 ? 39.783 1.098 -30.048 1.00 77.69 441 LYS A N 1
ATOM 3518 C CA . LYS A 1 441 ? 41.128 1.133 -29.457 1.00 77.69 441 LYS A CA 1
ATOM 3519 C C . LYS A 1 441 ? 42.172 0.592 -30.427 1.00 77.69 441 LYS A C 1
ATOM 3521 O O . LYS A 1 441 ? 43.259 1.158 -30.507 1.00 77.69 441 LYS A O 1
ATOM 3526 N N . ASP A 1 442 ? 41.864 -0.484 -31.139 1.00 79.38 442 ASP A N 1
ATOM 3527 C CA . ASP A 1 442 ? 42.801 -1.090 -32.081 1.00 79.38 442 ASP A CA 1
ATOM 3528 C C . ASP A 1 442 ? 42.997 -0.214 -33.325 1.00 79.38 442 ASP A C 1
ATOM 3530 O O . ASP A 1 442 ? 44.138 -0.009 -33.738 1.00 79.38 442 ASP A O 1
ATOM 3534 N N . GLU A 1 443 ? 41.943 0.445 -33.816 1.00 77.56 443 GLU A N 1
ATOM 3535 C CA . GLU A 1 443 ? 42.056 1.470 -34.862 1.00 77.56 443 GLU A CA 1
ATOM 3536 C C . GLU A 1 443 ? 42.923 2.655 -34.400 1.00 77.56 443 GLU A C 1
ATOM 3538 O O . GLU A 1 443 ? 43.844 3.071 -35.099 1.00 77.56 443 GLU A O 1
ATOM 3543 N N . ALA A 1 444 ? 42.708 3.166 -33.181 1.00 75.75 444 ALA A N 1
ATOM 3544 C CA . ALA A 1 444 ? 43.538 4.238 -32.625 1.00 75.75 444 ALA A CA 1
ATOM 3545 C C . ALA A 1 444 ? 45.022 3.836 -32.517 1.00 75.75 444 ALA A C 1
ATOM 3547 O O . ALA A 1 444 ? 45.906 4.647 -32.802 1.00 75.75 444 ALA A O 1
ATOM 3548 N N . LYS A 1 445 ? 45.313 2.581 -32.144 1.00 81.06 445 LYS A N 1
ATOM 3549 C CA . LYS A 1 445 ? 46.686 2.050 -32.111 1.00 81.06 445 LYS A CA 1
ATOM 3550 C C . LYS A 1 445 ? 47.300 1.966 -33.506 1.00 81.06 445 LYS A C 1
ATOM 3552 O O . LYS A 1 445 ? 48.487 2.250 -33.638 1.00 81.06 445 LYS A O 1
ATOM 3557 N N . ILE A 1 446 ? 46.535 1.574 -34.527 1.00 81.62 446 ILE A N 1
ATOM 3558 C CA . ILE A 1 446 ? 47.009 1.546 -35.920 1.00 81.62 446 ILE A CA 1
ATOM 3559 C C . ILE A 1 446 ? 47.404 2.959 -36.358 1.00 81.62 446 ILE A C 1
ATOM 3561 O O . ILE A 1 446 ? 48.522 3.161 -36.831 1.00 81.62 446 ILE A O 1
ATOM 3565 N N . GLN A 1 447 ? 46.546 3.950 -36.107 1.00 80.44 447 GLN A N 1
ATOM 3566 C CA . GLN A 1 447 ? 46.839 5.347 -36.439 1.00 80.44 447 GLN A CA 1
ATOM 3567 C C . GLN A 1 447 ? 48.072 5.874 -35.687 1.00 80.44 447 GLN A C 1
ATOM 3569 O O . GLN A 1 447 ? 48.924 6.523 -36.285 1.00 80.44 447 GLN A O 1
ATOM 3574 N N . GLN A 1 448 ? 48.231 5.531 -34.404 1.00 79.44 448 GLN A N 1
ATOM 3575 C CA . GLN A 1 448 ? 49.395 5.937 -33.607 1.00 79.44 448 GLN A CA 1
ATOM 3576 C C . GLN A 1 448 ? 50.700 5.231 -34.018 1.00 79.44 448 GLN A C 1
ATOM 3578 O O . GLN A 1 448 ? 51.782 5.796 -33.866 1.00 79.44 448 GLN A O 1
ATOM 3583 N N . ARG A 1 449 ? 50.622 3.994 -34.526 1.00 81.12 449 ARG A N 1
ATOM 3584 C CA . ARG A 1 449 ? 51.779 3.290 -35.104 1.00 81.12 449 ARG A CA 1
ATOM 3585 C C . ARG A 1 449 ? 52.234 3.940 -36.408 1.00 81.12 449 ARG A C 1
ATOM 3587 O O . ARG A 1 449 ? 53.435 4.030 -36.636 1.00 81.12 449 ARG A O 1
ATOM 3594 N N . ASN A 1 450 ? 51.288 4.394 -37.228 1.00 81.81 450 ASN A N 1
ATOM 3595 C CA . ASN A 1 450 ? 51.573 5.056 -38.499 1.00 81.81 450 ASN A CA 1
ATOM 3596 C C . ASN A 1 450 ? 52.039 6.512 -38.309 1.00 81.81 450 ASN A C 1
ATOM 3598 O O . ASN A 1 450 ? 52.869 6.989 -39.077 1.00 81.81 450 ASN A O 1
ATOM 3602 N N . ASP A 1 451 ? 51.545 7.204 -37.278 1.00 81.31 451 ASP A N 1
ATOM 3603 C CA . ASP A 1 451 ? 51.950 8.562 -36.909 1.00 81.31 451 ASP A CA 1
ATOM 3604 C C . ASP A 1 451 ? 52.106 8.696 -35.383 1.00 81.31 451 ASP A C 1
ATOM 3606 O O . ASP A 1 451 ? 51.137 8.788 -34.625 1.00 81.31 451 ASP A O 1
ATOM 3610 N N . SER A 1 452 ? 53.355 8.776 -34.912 1.00 75.81 452 SER A N 1
ATOM 3611 C CA . SER A 1 452 ? 53.668 8.925 -33.483 1.00 75.81 452 SER A CA 1
ATOM 3612 C C . SER A 1 452 ? 53.187 10.254 -32.887 1.00 75.81 452 SER A C 1
ATOM 3614 O O . SER A 1 452 ? 53.039 10.363 -31.665 1.00 75.81 452 SER A O 1
ATOM 3616 N N . LYS A 1 453 ? 52.898 11.255 -33.731 1.00 80.62 453 LYS A N 1
ATOM 3617 C CA . LYS A 1 453 ? 52.350 12.559 -33.341 1.00 80.62 453 LYS A CA 1
ATOM 3618 C C . LYS A 1 453 ? 50.826 12.619 -33.447 1.00 80.62 453 LYS A C 1
ATOM 3620 O O . LYS A 1 453 ? 50.264 13.651 -33.077 1.00 80.62 453 LYS A O 1
ATOM 3625 N N . PHE A 1 454 ? 50.153 11.539 -33.844 1.00 80.75 454 PHE A N 1
ATOM 3626 C CA . PHE A 1 454 ? 48.711 11.499 -34.106 1.00 80.75 454 PHE A CA 1
ATOM 3627 C C . PHE A 1 454 ? 47.852 12.071 -32.967 1.00 80.75 454 PHE A C 1
ATOM 3629 O O . PHE A 1 454 ? 46.998 12.926 -33.182 1.00 80.75 454 PHE A O 1
ATOM 3636 N N . LEU A 1 455 ? 48.094 11.645 -31.723 1.00 78.00 455 LEU A N 1
ATOM 3637 C CA . LEU A 1 455 ? 47.310 12.127 -30.578 1.00 78.00 455 LEU A CA 1
ATOM 3638 C C . LEU A 1 455 ? 47.602 13.596 -30.247 1.00 78.00 455 LEU A C 1
ATOM 3640 O O . LEU A 1 455 ? 46.709 14.320 -29.815 1.00 78.00 455 LEU A O 1
ATOM 3644 N N . SER A 1 456 ? 48.842 14.049 -30.455 1.00 78.00 456 SER A N 1
ATOM 3645 C CA . SER A 1 456 ? 49.216 15.450 -30.235 1.00 78.00 456 SER A CA 1
ATOM 3646 C C . SER A 1 456 ? 48.692 16.382 -31.327 1.00 78.00 456 SER A C 1
ATOM 3648 O O . SER A 1 456 ? 48.299 17.501 -31.012 1.00 78.00 456 SER A O 1
ATOM 3650 N N . SER A 1 457 ? 48.647 15.932 -32.584 1.00 81.44 457 SER A N 1
ATOM 3651 C CA . SER A 1 457 ? 48.090 16.705 -33.696 1.00 81.44 457 SER A CA 1
ATOM 3652 C C . SER A 1 457 ? 46.569 16.787 -33.595 1.00 81.44 457 SER A C 1
ATOM 3654 O O . SER A 1 457 ? 46.018 17.875 -33.725 1.00 81.44 457 SER A O 1
ATOM 3656 N N . LEU A 1 458 ? 45.904 15.685 -33.238 1.00 82.31 458 LEU A N 1
ATOM 3657 C CA . LEU A 1 458 ? 44.466 15.690 -32.981 1.00 82.31 458 LEU A CA 1
ATOM 3658 C C . LEU A 1 458 ? 44.101 16.587 -31.790 1.00 82.31 458 LEU A C 1
ATOM 3660 O O . LEU A 1 458 ? 43.127 17.322 -31.873 1.00 82.31 458 LEU A O 1
ATOM 3664 N N . TYR A 1 459 ? 44.894 16.591 -30.712 1.00 82.25 459 TYR A N 1
ATOM 3665 C CA . TYR A 1 459 ? 44.683 17.509 -29.583 1.00 82.25 459 TYR A CA 1
ATOM 3666 C C . TYR A 1 459 ? 44.741 18.983 -30.004 1.00 82.25 459 TYR A C 1
ATOM 3668 O O . TYR A 1 459 ? 43.924 19.777 -29.551 1.00 82.25 459 TYR A O 1
ATOM 3676 N N . LEU A 1 460 ? 45.685 19.356 -30.873 1.00 82.19 460 LEU A N 1
ATOM 3677 C CA . LEU A 1 460 ? 45.800 20.731 -31.369 1.00 82.19 460 LEU A CA 1
ATOM 3678 C C . LEU A 1 460 ? 44.599 21.161 -32.216 1.00 82.19 460 LEU A C 1
ATOM 3680 O O . LEU A 1 460 ? 44.271 22.343 -32.198 1.00 82.19 460 LEU A O 1
ATOM 3684 N N . GLU A 1 461 ? 43.960 20.217 -32.906 1.00 82.25 461 GLU A N 1
ATOM 3685 C CA . GLU A 1 461 ? 42.773 20.458 -33.730 1.00 82.25 461 GLU A CA 1
ATOM 3686 C C . GLU A 1 461 ? 41.498 20.649 -32.891 1.00 82.25 461 GLU A C 1
ATOM 3688 O O . GLU A 1 461 ? 40.604 21.401 -33.272 1.00 82.25 461 GLU A O 1
ATOM 3693 N N . ILE A 1 462 ? 41.393 19.951 -31.753 1.00 82.88 462 ILE A N 1
ATOM 3694 C CA . ILE A 1 462 ? 40.148 19.886 -30.968 1.00 82.88 462 ILE A CA 1
ATOM 3695 C C . ILE A 1 462 ? 40.166 20.681 -29.662 1.00 82.88 462 ILE A C 1
ATOM 3697 O O . ILE A 1 462 ? 39.120 20.751 -29.019 1.00 82.88 462 ILE A O 1
ATOM 3701 N N . LYS A 1 463 ? 41.324 21.208 -29.241 1.00 77.00 463 LYS A N 1
ATOM 3702 C CA . LYS A 1 463 ? 41.457 21.992 -28.003 1.00 77.00 463 LYS A CA 1
ATOM 3703 C C . LYS A 1 463 ? 40.662 23.298 -28.091 1.00 77.00 463 LYS A C 1
ATOM 3705 O O . LYS A 1 463 ? 40.728 23.997 -29.103 1.00 77.00 463 LYS A O 1
ATOM 3710 N N . GLU A 1 464 ? 39.979 23.650 -27.011 1.00 72.75 464 GLU A N 1
ATOM 3711 C CA . GLU A 1 464 ? 39.400 24.984 -26.813 1.00 72.75 464 GLU A CA 1
ATOM 3712 C C . GLU A 1 464 ? 40.333 25.832 -25.917 1.00 72.75 464 GLU A C 1
ATOM 3714 O O . GLU A 1 464 ? 41.288 25.305 -25.337 1.00 72.75 464 GLU A O 1
ATOM 3719 N N . GLU A 1 465 ? 40.138 27.156 -25.845 1.00 59.31 465 GLU A N 1
ATOM 3720 C CA . GLU A 1 465 ? 41.061 28.075 -25.138 1.00 59.31 465 GLU A CA 1
ATOM 3721 C C . GLU A 1 465 ? 41.253 27.706 -23.647 1.00 59.31 465 GLU A C 1
ATOM 3723 O O . GLU A 1 465 ? 42.368 27.802 -23.116 1.00 59.31 465 GLU A O 1
ATOM 3728 N N . ASP A 1 466 ? 40.213 27.150 -23.019 1.00 57.56 466 ASP A N 1
ATOM 3729 C CA . ASP A 1 466 ? 40.197 26.719 -21.616 1.00 57.56 466 ASP A CA 1
ATOM 3730 C C . ASP A 1 466 ? 40.906 25.366 -21.356 1.00 57.56 466 ASP A C 1
ATOM 3732 O O . ASP A 1 466 ? 41.272 25.060 -20.220 1.00 57.56 466 ASP A O 1
ATOM 3736 N N . ASP A 1 467 ? 41.199 24.564 -22.389 1.00 60.09 467 ASP A N 1
ATOM 3737 C CA . ASP A 1 467 ? 41.793 23.217 -22.244 1.00 60.09 467 ASP A CA 1
ATOM 3738 C C . ASP A 1 467 ? 43.324 23.229 -22.050 1.00 60.09 467 ASP A C 1
ATOM 3740 O O . ASP A 1 467 ? 43.973 22.182 -21.908 1.00 60.09 467 ASP A O 1
ATOM 3744 N N . SER A 1 468 ? 43.938 24.413 -22.066 1.00 60.72 468 SER A N 1
ATOM 3745 C CA . SER A 1 468 ? 45.393 24.610 -22.081 1.00 60.72 468 SER A CA 1
ATOM 3746 C C . SER A 1 468 ? 46.106 24.140 -20.799 1.00 60.72 468 SER A C 1
ATOM 3748 O O . SER A 1 468 ? 47.291 23.786 -20.861 1.00 60.72 468 SER A O 1
ATOM 3750 N N . GLN A 1 469 ? 45.382 24.028 -19.677 1.00 61.62 469 GLN A N 1
ATOM 3751 C CA . GLN A 1 469 ? 45.907 23.641 -18.358 1.00 61.62 469 GLN A CA 1
ATOM 3752 C C . GLN A 1 469 ? 45.919 22.123 -18.070 1.00 61.62 469 GLN A C 1
ATOM 3754 O O . GLN A 1 469 ? 46.383 21.703 -17.011 1.00 61.62 469 GLN A O 1
ATOM 3759 N N . LEU A 1 470 ? 45.450 21.272 -18.990 1.00 67.81 470 LEU A N 1
ATOM 3760 C CA . LEU A 1 470 ? 45.388 19.819 -18.764 1.00 67.81 470 LEU A CA 1
ATOM 3761 C C . LEU A 1 470 ? 46.784 19.177 -18.611 1.00 67.81 470 LEU A C 1
ATOM 3763 O O . LEU A 1 470 ? 47.732 19.499 -19.339 1.00 67.81 470 LEU A O 1
ATOM 3767 N N . SER A 1 471 ? 46.909 18.192 -17.715 1.00 73.56 471 SER A N 1
ATOM 3768 C CA . SER A 1 471 ? 48.128 17.380 -17.609 1.00 73.56 471 SER A CA 1
ATOM 3769 C C . SER A 1 471 ? 48.331 16.527 -18.874 1.00 73.56 471 SER A C 1
ATOM 3771 O O . SER A 1 471 ? 47.389 16.228 -19.612 1.00 73.56 471 SER A O 1
ATOM 3773 N N . ARG A 1 472 ? 49.565 16.079 -19.148 1.00 66.88 472 ARG A N 1
ATOM 3774 C CA . ARG A 1 472 ? 49.867 15.252 -20.337 1.00 66.88 472 ARG A CA 1
ATOM 3775 C C . ARG A 1 472 ? 49.061 13.941 -20.373 1.00 66.88 472 ARG A C 1
ATOM 3777 O O . ARG A 1 472 ? 48.697 13.487 -21.457 1.00 66.88 472 ARG A O 1
ATOM 3784 N N . GLY A 1 473 ? 48.767 13.355 -19.209 1.00 68.69 473 GLY A N 1
ATOM 3785 C CA . GLY A 1 473 ? 47.930 12.156 -19.089 1.00 68.69 473 GLY A CA 1
ATOM 3786 C C . GLY A 1 473 ? 46.457 12.428 -19.403 1.00 68.69 473 GLY A C 1
ATOM 3787 O O . GLY A 1 473 ? 45.813 11.626 -20.084 1.00 68.69 473 GLY A O 1
ATOM 3788 N N . ASP A 1 474 ? 45.947 13.586 -18.989 1.00 74.38 474 ASP A N 1
ATOM 3789 C CA . ASP A 1 474 ? 44.547 13.967 -19.197 1.00 74.38 474 ASP A CA 1
ATOM 3790 C C . ASP A 1 474 ? 44.275 14.399 -20.641 1.00 74.38 474 ASP A C 1
ATOM 3792 O O . ASP A 1 474 ? 43.238 14.041 -21.197 1.00 74.38 474 ASP A O 1
ATOM 3796 N N . LYS A 1 475 ? 45.252 15.033 -21.309 1.00 75.62 475 LYS A N 1
ATOM 3797 C CA . LYS A 1 475 ? 45.187 15.344 -22.752 1.00 75.62 475 LYS A CA 1
ATOM 3798 C C . LYS A 1 475 ? 44.989 14.089 -23.604 1.00 75.62 475 LYS A C 1
ATOM 3800 O O . LYS A 1 475 ? 44.149 14.070 -24.500 1.00 75.62 475 LYS A O 1
ATOM 3805 N N . SER A 1 476 ? 45.721 13.015 -23.299 1.00 71.88 476 SER A N 1
ATOM 3806 C CA . SER A 1 476 ? 45.606 11.740 -24.021 1.00 71.88 476 SER A CA 1
ATOM 3807 C C . SER A 1 476 ? 44.231 11.086 -23.826 1.00 71.88 476 SER A C 1
ATOM 3809 O O . SER A 1 476 ? 43.605 10.635 -24.789 1.00 71.88 476 SER A O 1
ATOM 3811 N N . LYS A 1 477 ? 43.708 11.091 -22.591 1.00 77.50 477 LYS A N 1
ATOM 3812 C CA . LYS A 1 477 ? 42.366 10.568 -22.283 1.00 77.50 477 LYS A CA 1
ATOM 3813 C C . LYS A 1 477 ? 41.259 11.383 -22.953 1.00 77.50 477 LYS A C 1
ATOM 3815 O O . LYS A 1 477 ? 40.323 10.794 -23.497 1.00 77.50 477 LYS A O 1
ATOM 3820 N N . PHE A 1 478 ? 41.376 12.710 -22.943 1.00 80.94 478 PHE A N 1
ATOM 3821 C CA . PHE A 1 478 ? 40.439 13.621 -23.598 1.00 80.94 478 PHE A CA 1
ATOM 3822 C C . PHE A 1 478 ? 40.355 13.345 -25.103 1.00 80.94 478 PHE A C 1
ATOM 3824 O O . PHE A 1 478 ? 39.276 13.054 -25.620 1.00 80.94 478 PHE A O 1
ATOM 3831 N N . VAL A 1 479 ? 41.506 13.307 -25.784 1.00 81.62 479 VAL A N 1
ATOM 3832 C CA . VAL A 1 479 ? 41.593 13.041 -27.229 1.00 81.62 479 VAL A CA 1
ATOM 3833 C C . VAL A 1 479 ? 41.066 11.657 -27.581 1.00 81.62 479 VAL A C 1
ATOM 3835 O O . VAL A 1 479 ? 40.279 11.523 -28.512 1.00 81.62 479 VAL A O 1
ATOM 3838 N N . SER A 1 480 ? 41.438 10.628 -26.818 1.00 77.31 480 SER A N 1
ATOM 3839 C CA . SER A 1 480 ? 40.952 9.260 -27.036 1.00 77.31 480 SER A CA 1
ATOM 3840 C C . SER A 1 480 ? 39.425 9.167 -26.896 1.00 77.31 480 SER A C 1
ATOM 3842 O O . SER A 1 480 ? 38.753 8.517 -27.699 1.00 77.31 480 SER A O 1
ATOM 3844 N N . THR A 1 481 ? 38.850 9.889 -25.929 1.00 82.12 481 THR A N 1
ATOM 3845 C CA . THR A 1 481 ? 37.396 9.943 -25.720 1.00 82.12 481 THR A CA 1
ATOM 3846 C C . THR A 1 481 ? 36.686 10.692 -26.850 1.00 82.12 481 THR A C 1
ATOM 3848 O O . THR A 1 481 ? 35.663 10.216 -27.349 1.00 82.12 481 THR A O 1
ATOM 3851 N N . ALA A 1 482 ? 37.226 11.833 -27.284 1.00 82.81 482 ALA A N 1
ATOM 3852 C CA . ALA A 1 482 ? 36.685 12.624 -28.389 1.00 82.81 482 ALA A CA 1
ATOM 3853 C C . ALA A 1 482 ? 36.764 11.867 -29.727 1.00 82.81 482 ALA A C 1
ATOM 3855 O O . ALA A 1 482 ? 35.772 11.786 -30.451 1.00 82.81 482 ALA A O 1
ATOM 3856 N N . TYR A 1 483 ? 37.902 11.221 -30.000 1.00 83.50 483 TYR A N 1
ATOM 3857 C CA . TYR A 1 483 ? 38.118 10.353 -31.157 1.00 83.50 483 TYR A CA 1
ATOM 3858 C C . TYR A 1 483 ? 37.112 9.197 -31.196 1.00 83.50 483 TYR A C 1
ATOM 3860 O O . TYR A 1 483 ? 36.424 9.004 -32.198 1.00 83.50 483 TYR A O 1
ATOM 3868 N N . LYS A 1 484 ? 36.945 8.481 -30.074 1.00 79.81 484 LYS A N 1
ATOM 3869 C CA . LYS A 1 484 ? 35.959 7.398 -29.954 1.00 79.81 484 LYS A CA 1
ATOM 3870 C C . LYS A 1 484 ? 34.539 7.894 -30.243 1.00 79.81 484 LYS A C 1
ATOM 3872 O O . LYS A 1 484 ? 33.817 7.264 -31.008 1.00 79.81 484 LYS A O 1
ATOM 3877 N N . ARG A 1 485 ? 34.132 9.030 -29.662 1.00 81.31 485 ARG A N 1
ATOM 3878 C CA . ARG A 1 485 ? 32.798 9.618 -29.893 1.00 81.31 485 ARG A CA 1
ATOM 3879 C C . ARG A 1 485 ? 32.581 10.015 -31.353 1.00 81.31 485 ARG A C 1
ATOM 3881 O O . ARG A 1 485 ? 31.489 9.802 -31.872 1.00 81.31 485 ARG A O 1
ATOM 3888 N N . ALA A 1 486 ? 33.599 10.567 -32.009 1.00 82.50 486 ALA A N 1
ATOM 3889 C CA . ALA A 1 486 ? 33.526 10.952 -33.413 1.00 82.50 486 ALA A CA 1
ATOM 3890 C C . ALA A 1 486 ? 33.384 9.736 -34.339 1.00 82.50 486 ALA A C 1
ATOM 3892 O O . ALA A 1 486 ? 32.541 9.752 -35.232 1.00 82.50 486 ALA A O 1
ATOM 3893 N N . LEU A 1 487 ? 34.140 8.660 -34.092 1.00 81.00 487 LEU A N 1
ATOM 3894 C CA . LEU A 1 487 ? 34.032 7.428 -34.876 1.00 81.00 487 LEU A CA 1
ATOM 3895 C C . LEU A 1 487 ? 32.700 6.697 -34.669 1.00 81.00 487 LEU A C 1
ATOM 3897 O O . LEU A 1 487 ? 32.119 6.219 -35.644 1.00 81.00 487 LEU A O 1
ATOM 3901 N N . ILE A 1 488 ? 32.183 6.657 -33.435 1.00 76.50 488 ILE A N 1
ATOM 3902 C CA . ILE A 1 488 ? 30.840 6.123 -33.157 1.00 76.50 488 ILE A CA 1
ATOM 3903 C C . ILE A 1 488 ? 29.800 6.912 -33.956 1.00 76.50 488 ILE A C 1
ATOM 3905 O O . ILE A 1 488 ? 29.046 6.323 -34.727 1.00 76.50 488 ILE A O 1
ATOM 3909 N N . ALA A 1 489 ? 29.817 8.245 -33.850 1.00 75.12 489 ALA A N 1
ATOM 3910 C CA . ALA A 1 489 ? 28.889 9.103 -34.581 1.00 75.12 489 ALA A CA 1
ATOM 3911 C C . ALA A 1 489 ? 29.031 8.951 -36.108 1.00 75.12 489 ALA A C 1
ATOM 3913 O O . ALA A 1 489 ? 28.038 9.004 -36.832 1.00 75.12 489 ALA A O 1
ATOM 3914 N N . TYR A 1 490 ? 30.247 8.751 -36.618 1.00 78.88 490 TYR A N 1
ATOM 3915 C CA . TYR A 1 490 ? 30.501 8.515 -38.039 1.00 78.88 490 TYR A CA 1
ATOM 3916 C C . TYR A 1 490 ? 29.868 7.207 -38.528 1.00 78.88 490 TYR A C 1
ATOM 3918 O O . TYR A 1 490 ? 29.093 7.224 -39.487 1.00 78.88 490 TYR A O 1
ATOM 3926 N N . CYS A 1 491 ? 30.139 6.087 -37.852 1.00 74.56 491 CYS A N 1
ATOM 3927 C CA . CYS A 1 491 ? 29.584 4.797 -38.256 1.00 74.56 491 CYS A CA 1
ATOM 3928 C C . CYS A 1 491 ? 28.061 4.715 -38.031 1.00 74.56 491 CYS A C 1
ATOM 3930 O O . CYS A 1 491 ? 27.368 4.159 -38.880 1.00 74.56 491 CYS A O 1
ATOM 3932 N N . GLU A 1 492 ? 27.515 5.340 -36.978 1.00 71.38 492 GLU A N 1
ATOM 3933 C CA . GLU A 1 492 ? 26.061 5.483 -36.773 1.00 71.38 492 GLU A CA 1
ATOM 3934 C C . GLU A 1 492 ? 25.382 6.209 -37.940 1.00 71.38 492 GLU A C 1
ATOM 3936 O O . GLU A 1 492 ? 24.355 5.770 -38.463 1.00 71.38 492 GLU A O 1
ATOM 3941 N N . ASN A 1 493 ? 25.966 7.323 -38.381 1.00 73.50 493 ASN A N 1
ATOM 3942 C CA . ASN A 1 493 ? 25.414 8.113 -39.474 1.00 73.50 493 ASN A CA 1
ATOM 3943 C C . ASN A 1 493 ? 25.499 7.367 -40.816 1.00 73.50 493 ASN A C 1
ATOM 3945 O O . ASN A 1 493 ? 24.541 7.407 -41.589 1.00 73.50 493 ASN A O 1
ATOM 3949 N N . ILE A 1 494 ? 26.568 6.598 -41.059 1.00 73.69 494 ILE A N 1
ATOM 3950 C CA . ILE A 1 494 ? 26.673 5.718 -42.236 1.00 73.69 494 ILE A CA 1
ATOM 3951 C C . ILE A 1 494 ? 25.605 4.623 -42.215 1.00 73.69 494 ILE A C 1
ATOM 3953 O O . ILE A 1 494 ? 24.917 4.439 -43.221 1.00 73.69 494 ILE A O 1
ATOM 3957 N N . ALA A 1 495 ? 25.425 3.938 -41.083 1.00 65.25 495 ALA A N 1
ATOM 3958 C CA . ALA A 1 495 ? 24.441 2.865 -40.945 1.00 65.25 495 ALA A CA 1
ATOM 3959 C C . ALA A 1 495 ? 23.000 3.363 -41.181 1.00 65.25 495 ALA A C 1
ATOM 3961 O O . ALA A 1 495 ? 22.171 2.660 -41.758 1.00 65.25 495 ALA A O 1
ATOM 3962 N N . VAL A 1 496 ? 22.705 4.610 -40.798 1.00 64.88 496 VAL A N 1
ATOM 3963 C CA . VAL A 1 496 ? 21.382 5.242 -40.959 1.00 64.88 496 VAL A CA 1
ATOM 3964 C C . VAL A 1 496 ? 21.269 6.058 -42.263 1.00 64.88 496 VAL A C 1
ATOM 3966 O O . VAL A 1 496 ? 20.237 6.680 -42.516 1.00 64.88 496 VAL A O 1
ATOM 3969 N N . SER A 1 497 ? 22.290 6.040 -43.131 1.00 66.25 497 SER A N 1
ATOM 3970 C CA . SER A 1 497 ? 22.347 6.832 -44.376 1.00 66.25 497 SER A CA 1
ATOM 3971 C C . SER A 1 497 ? 22.109 8.337 -44.158 1.00 66.25 497 SER A C 1
ATOM 3973 O O . SER A 1 497 ? 21.439 9.002 -44.950 1.00 66.25 497 SER A O 1
ATOM 3975 N N . LYS A 1 498 ? 22.635 8.883 -43.059 1.00 67.81 498 LYS A N 1
ATOM 3976 C CA . LYS A 1 498 ? 22.591 10.310 -42.715 1.00 67.81 498 LYS A CA 1
ATOM 3977 C C . LYS A 1 498 ? 23.989 10.920 -42.749 1.00 67.81 498 LYS A C 1
ATOM 3979 O O . LYS A 1 498 ? 24.987 10.228 -42.594 1.00 67.81 498 LYS A O 1
ATOM 3984 N N . ALA A 1 499 ? 24.058 12.234 -42.951 1.00 62.19 499 ALA A N 1
ATOM 3985 C CA . ALA A 1 499 ? 25.293 12.993 -42.777 1.00 62.19 499 ALA A CA 1
ATOM 3986 C C . ALA A 1 499 ? 25.517 13.320 -41.290 1.00 62.19 499 ALA A C 1
ATOM 3988 O O . ALA A 1 499 ? 24.549 13.480 -40.543 1.00 62.19 499 ALA A O 1
ATOM 3989 N N . VAL A 1 500 ? 26.782 13.445 -40.877 1.00 63.88 500 VAL A N 1
ATOM 3990 C CA . VAL A 1 500 ? 27.147 13.938 -39.538 1.00 63.88 500 VAL A CA 1
ATOM 3991 C C . VAL A 1 500 ? 26.603 15.363 -39.357 1.00 63.88 500 VAL A C 1
ATOM 3993 O O . VAL A 1 500 ? 26.578 16.149 -40.304 1.00 63.88 500 VAL A O 1
ATOM 3996 N N . ASN A 1 501 ? 26.118 15.693 -38.155 1.00 67.81 501 ASN A N 1
ATOM 3997 C CA . ASN A 1 501 ? 25.543 17.009 -37.868 1.00 67.81 501 ASN A CA 1
ATOM 3998 C C . ASN A 1 501 ? 26.589 18.122 -38.031 1.00 67.81 501 ASN A C 1
ATOM 4000 O O . ASN A 1 501 ? 27.645 18.073 -3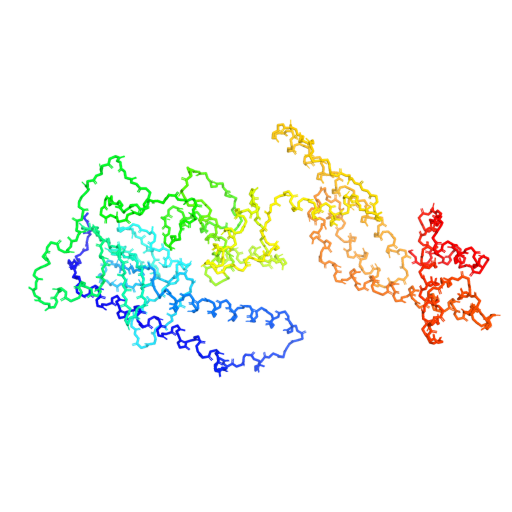7.395 1.00 67.81 501 ASN A O 1
ATOM 4004 N N . LYS A 1 502 ? 26.235 19.141 -38.825 1.00 69.31 502 LYS A N 1
ATOM 4005 C CA . LYS A 1 502 ? 27.096 20.287 -39.134 1.00 69.31 502 LYS A CA 1
ATOM 4006 C C . LYS A 1 502 ? 27.402 21.136 -37.894 1.00 69.31 502 LYS A C 1
ATOM 4008 O O . LYS A 1 502 ? 26.506 21.385 -37.089 1.00 69.31 502 LYS A O 1
ATOM 4013 N N . GLY A 1 503 ? 28.639 21.607 -37.767 1.00 68.62 503 GLY A N 1
ATOM 4014 C CA . GLY A 1 503 ? 29.121 22.499 -36.709 1.00 68.62 503 GLY A CA 1
ATOM 4015 C C . GLY A 1 503 ? 29.514 21.802 -35.402 1.00 68.62 503 GLY A C 1
ATOM 4016 O O . GLY A 1 503 ? 29.819 22.477 -34.423 1.00 68.62 503 GLY A O 1
ATOM 4017 N N . THR A 1 504 ? 29.506 20.468 -35.359 1.00 79.56 504 THR A N 1
ATOM 4018 C CA . THR A 1 504 ? 29.831 19.695 -34.151 1.00 79.56 504 THR A CA 1
ATOM 4019 C C . THR A 1 504 ? 31.322 19.346 -34.060 1.00 79.56 504 THR A C 1
ATOM 4021 O O . THR A 1 504 ? 32.005 19.209 -35.076 1.00 79.56 504 THR A O 1
ATOM 4024 N N . GLN A 1 505 ? 31.849 19.148 -32.843 1.00 77.69 505 GLN A N 1
ATOM 4025 C CA . GLN A 1 505 ? 33.231 18.677 -32.636 1.00 77.69 505 GLN A CA 1
ATOM 4026 C C . GLN A 1 505 ? 33.478 17.330 -33.344 1.00 77.69 505 GLN A C 1
ATOM 4028 O O . GLN A 1 505 ? 34.557 17.088 -33.878 1.00 77.69 505 GLN A O 1
ATOM 4033 N N . GLN A 1 506 ? 32.455 16.472 -33.415 1.00 81.31 506 GLN A N 1
ATOM 4034 C CA . GLN A 1 506 ? 32.509 15.194 -34.122 1.00 81.31 506 GLN A CA 1
ATOM 4035 C C . GLN A 1 506 ? 32.721 15.372 -35.631 1.00 81.31 506 GLN A C 1
ATOM 4037 O O . GLN A 1 506 ? 33.506 14.631 -36.216 1.00 81.31 506 GLN A O 1
ATOM 4042 N N . GLU A 1 507 ? 32.069 16.352 -36.264 1.00 81.12 507 GLU A N 1
ATOM 4043 C CA . GLU A 1 507 ? 32.276 16.657 -37.686 1.00 81.12 507 GLU A CA 1
ATOM 4044 C C . GLU A 1 507 ? 33.702 17.152 -37.953 1.00 81.12 507 GLU A C 1
ATOM 4046 O O . GLU A 1 507 ? 34.330 16.694 -38.908 1.00 81.12 507 GLU A O 1
ATOM 4051 N N . LYS A 1 508 ? 34.242 18.026 -37.092 1.00 81.25 508 LYS A N 1
ATOM 4052 C CA . LYS A 1 508 ? 35.632 18.507 -37.201 1.00 81.25 508 LYS A CA 1
ATOM 4053 C C . LYS A 1 508 ? 36.626 17.348 -37.156 1.00 81.25 508 LYS A C 1
ATOM 4055 O O . LYS A 1 508 ? 37.489 17.248 -38.021 1.00 81.25 508 LYS A O 1
ATOM 4060 N N . ILE A 1 509 ? 36.450 16.424 -36.208 1.00 83.56 509 ILE A N 1
ATOM 4061 C CA . ILE A 1 509 ? 37.309 15.240 -36.069 1.00 83.56 509 ILE A CA 1
ATOM 4062 C C . ILE A 1 509 ? 37.189 14.321 -37.290 1.00 83.56 509 ILE A C 1
ATOM 4064 O O . ILE A 1 509 ? 38.204 13.889 -37.825 1.00 83.56 509 ILE A O 1
ATOM 4068 N N . VAL A 1 510 ? 35.974 14.033 -37.764 1.00 82.12 510 VAL A N 1
ATOM 4069 C CA . VAL A 1 510 ? 35.762 13.190 -38.957 1.00 82.12 510 VAL A CA 1
ATOM 4070 C C . VAL A 1 510 ? 36.372 13.828 -40.208 1.00 82.12 510 VAL A C 1
ATOM 4072 O O . VAL A 1 510 ? 37.004 13.136 -41.002 1.00 82.12 510 VAL A O 1
ATOM 4075 N N . THR A 1 511 ? 36.236 15.146 -40.364 1.00 83.75 511 THR A N 1
ATOM 4076 C CA . THR A 1 511 ? 36.813 15.902 -41.486 1.00 83.75 511 THR A CA 1
ATOM 4077 C C . THR A 1 511 ? 38.339 15.899 -41.426 1.00 83.75 511 THR A C 1
ATOM 4079 O O . THR A 1 511 ? 38.991 15.653 -42.436 1.00 83.75 511 THR A O 1
ATOM 4082 N N . TRP A 1 512 ? 38.912 16.094 -40.234 1.00 84.56 512 TRP A N 1
ATOM 4083 C CA . TRP A 1 512 ? 40.354 16.020 -40.000 1.00 84.56 512 TRP A CA 1
ATOM 4084 C C . TRP A 1 512 ? 40.919 14.618 -40.261 1.00 84.56 512 TRP A C 1
ATOM 4086 O O . TRP A 1 512 ? 42.029 14.471 -40.777 1.00 84.56 512 TRP A O 1
ATOM 4096 N N . LEU A 1 513 ? 40.165 13.565 -39.930 1.00 82.94 513 LEU A N 1
ATOM 4097 C CA . LEU A 1 513 ? 40.567 12.191 -40.228 1.00 82.94 513 LEU A CA 1
ATOM 4098 C C . LEU A 1 513 ? 40.633 11.936 -41.738 1.00 82.94 513 LEU A C 1
ATOM 4100 O O . LEU A 1 513 ? 41.554 11.246 -42.176 1.00 82.94 513 LEU A O 1
ATOM 4104 N N . GLY A 1 514 ? 39.740 12.533 -42.533 1.00 83.25 514 GLY A N 1
ATOM 4105 C CA . GLY A 1 514 ? 39.761 12.421 -43.993 1.00 83.25 514 GLY A CA 1
ATOM 4106 C C . GLY A 1 514 ? 39.671 10.961 -44.440 1.00 83.25 514 GLY A C 1
ATOM 4107 O O . GLY A 1 514 ? 38.741 10.253 -44.067 1.00 83.25 514 GLY A O 1
ATOM 4108 N N . GLU A 1 515 ? 40.661 10.481 -45.195 1.00 78.12 515 GLU A N 1
ATOM 4109 C CA . GLU A 1 515 ? 40.747 9.080 -45.646 1.00 78.12 515 GLU A CA 1
ATOM 4110 C C . GLU A 1 515 ? 41.091 8.079 -44.527 1.00 78.12 515 GLU A C 1
ATOM 4112 O O . GLU A 1 515 ? 40.976 6.872 -44.722 1.00 78.12 515 GLU A O 1
ATOM 4117 N N . ARG A 1 516 ? 41.478 8.559 -43.336 1.00 78.00 516 ARG A N 1
ATOM 4118 C CA . ARG A 1 516 ? 41.841 7.723 -42.174 1.00 78.00 516 ARG A CA 1
ATOM 4119 C C . ARG A 1 516 ? 40.630 7.217 -41.385 1.00 78.00 516 ARG A C 1
ATOM 4121 O O . ARG A 1 516 ? 40.798 6.571 -40.354 1.00 78.00 516 ARG A O 1
ATOM 4128 N N . VAL A 1 517 ? 39.412 7.534 -41.820 1.00 77.12 517 VAL A N 1
ATOM 4129 C CA . VAL A 1 517 ? 38.187 6.990 -41.221 1.00 77.12 517 VAL A CA 1
ATOM 4130 C C . VAL A 1 517 ? 38.002 5.511 -41.596 1.00 77.12 517 VAL A C 1
ATOM 4132 O O . VAL A 1 517 ? 38.370 5.108 -42.701 1.00 77.12 517 VAL A O 1
ATOM 4135 N N . PRO A 1 518 ? 37.392 4.684 -40.724 1.00 71.31 518 PRO A N 1
ATOM 4136 C CA . PRO A 1 518 ? 37.125 3.286 -41.037 1.00 71.31 518 PRO A CA 1
ATOM 4137 C C . PRO A 1 518 ? 36.317 3.135 -42.331 1.00 71.31 518 PRO A C 1
ATOM 4139 O O . PRO A 1 518 ? 35.335 3.845 -42.557 1.00 71.31 518 PRO A O 1
ATOM 4142 N N . ALA A 1 519 ? 36.689 2.165 -43.170 1.00 67.81 519 ALA A N 1
ATOM 4143 C CA . ALA A 1 519 ? 35.953 1.870 -44.396 1.00 67.81 519 ALA A CA 1
ATOM 4144 C C . ALA A 1 519 ? 34.469 1.571 -44.102 1.00 67.81 519 ALA A C 1
ATOM 4146 O O . ALA A 1 519 ? 34.143 0.931 -43.101 1.00 67.81 519 ALA A O 1
ATOM 4147 N N . LYS A 1 520 ? 33.556 1.939 -45.016 1.00 65.00 520 LYS A N 1
ATOM 4148 C CA . LYS A 1 520 ? 32.099 1.718 -44.852 1.00 65.00 520 LYS A CA 1
ATOM 4149 C C . LYS A 1 520 ? 31.732 0.269 -44.506 1.00 65.00 520 LYS A C 1
ATOM 4151 O O . LYS A 1 520 ? 30.820 0.036 -43.720 1.00 65.00 520 LYS A O 1
ATOM 4156 N N . LYS A 1 521 ? 32.455 -0.704 -45.072 1.00 57.09 521 LYS A N 1
ATOM 4157 C CA . LYS A 1 521 ? 32.270 -2.135 -44.782 1.00 57.09 521 LYS A CA 1
ATOM 4158 C C . LYS A 1 521 ? 32.599 -2.471 -43.327 1.00 57.09 521 LYS A C 1
ATOM 4160 O O . LYS A 1 521 ? 31.888 -3.271 -42.731 1.00 57.09 521 LYS A O 1
ATOM 4165 N N . ASN A 1 522 ? 33.618 -1.822 -42.766 1.00 60.19 522 ASN A N 1
ATOM 4166 C CA . ASN A 1 522 ? 33.956 -1.953 -41.359 1.00 60.19 522 ASN A CA 1
ATOM 4167 C C . ASN A 1 522 ? 32.860 -1.280 -40.535 1.00 60.19 522 ASN A C 1
ATOM 4169 O O . ASN A 1 522 ? 32.311 -1.967 -39.690 1.00 60.19 522 ASN A O 1
ATOM 4173 N N . CYS A 1 523 ? 32.430 -0.046 -40.864 1.00 61.06 523 CYS A N 1
ATOM 4174 C CA . CYS A 1 523 ? 31.304 0.649 -40.200 1.00 61.06 523 CYS A CA 1
ATOM 41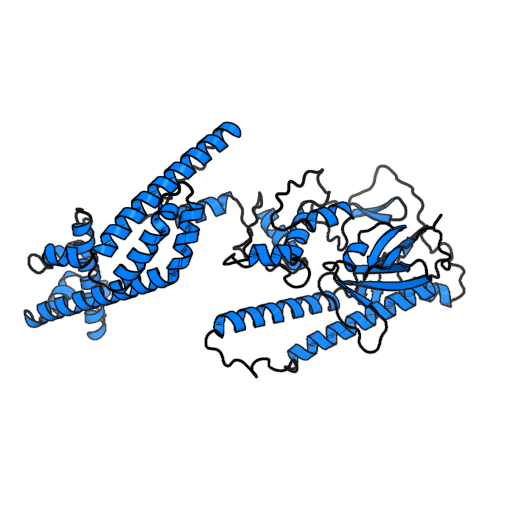75 C C . CYS A 1 523 ? 30.015 -0.194 -40.094 1.00 61.06 523 CYS A C 1
ATOM 4177 O O . CYS A 1 523 ? 29.386 -0.199 -39.041 1.00 61.06 523 CYS A O 1
ATOM 4179 N N . ASN A 1 524 ? 29.658 -0.956 -41.133 1.00 54.41 524 ASN A N 1
ATOM 4180 C CA . ASN A 1 524 ? 28.487 -1.844 -41.114 1.00 54.41 524 ASN A CA 1
ATOM 4181 C C . ASN A 1 524 ? 28.670 -3.115 -40.270 1.00 54.41 524 ASN A C 1
ATOM 4183 O O . ASN A 1 524 ? 27.681 -3.741 -39.923 1.00 54.41 524 ASN A O 1
ATOM 4187 N N . SER A 1 525 ? 29.903 -3.522 -39.956 1.00 49.59 525 SER A N 1
ATOM 4188 C CA . SER A 1 525 ? 30.157 -4.579 -38.965 1.00 49.59 525 SER A CA 1
ATOM 4189 C C . SER A 1 525 ? 30.154 -4.073 -37.518 1.00 49.59 525 SER A C 1
ATOM 4191 O O . SER A 1 525 ? 30.173 -4.895 -36.611 1.00 49.59 525 SER A O 1
ATOM 4193 N N . PHE A 1 526 ? 30.113 -2.749 -37.289 1.00 51.94 526 PHE A N 1
ATOM 4194 C CA . PHE A 1 526 ? 29.966 -2.165 -35.946 1.00 51.94 526 PHE A CA 1
ATOM 4195 C C . PHE A 1 526 ? 28.498 -2.067 -35.480 1.00 51.94 526 PHE A C 1
ATOM 4197 O O . PHE A 1 526 ? 28.288 -1.668 -34.333 1.00 51.94 526 PHE A O 1
ATOM 4204 N N . TRP A 1 527 ? 27.509 -2.375 -36.339 1.00 44.12 527 TRP A N 1
ATOM 4205 C CA . TRP A 1 527 ? 26.073 -2.141 -36.105 1.00 44.12 527 TRP A CA 1
ATOM 4206 C C . TRP A 1 527 ? 25.167 -3.320 -36.456 1.00 44.12 527 TRP A C 1
ATOM 4208 O O . TRP A 1 527 ? 25.295 -3.853 -37.581 1.00 44.12 527 TRP A O 1
#

Radius of gyration: 34.23 Å; chains: 1; bounding box: 88×53×91 Å